Protein AF-S4PKT5-F1 (afdb_monomer_lite)

Sequence (410 aa):
MSTYLRSSMTHIDSRIQEDSLLFLDILLLCAPLRVAQDFHRIIPNFLDMISKLRVDSKPGRTLTINLNNQNTSAKWRVKVFQRLQEFLQKYAAYKNVENLGKIKTSGVTVFDVIKPNYYSLFDPINTSNCTVSCFSGKSSENELQIDEIEKFHEYTHTLVPLLFETWFEACPSSKSDKNFETVISEETGQLLKHIIQTLTLLKNLLKYFNTKCPSSHVEKLLLQKYKSKFSQHFMTSFPYVTNMRSRQVSRMDTTGVDTTDPKLIAVNLELCQLYIAFNPYVNLKNQSNEISLVLGYIEKIFNQSSDSTISAMVINLLNSLFCNEITGWTRTISVLDALFRKIIWIYFNKSMCDTLKQDIFGLLCKITLNENLSHFHSNDAFEMWLKSLPDILLSEKLTVQTVNIIHKFA

Radius of gyration: 24.94 Å; chains: 1; bounding box: 70×48×81 Å

pLDDT: mean 76.54, std 16.92, range [31.19, 94.5]

Organism: NCBI:txid116150

Foldseek 3Di:
DLVVLLCQLQDPDVVSVVVSLVVLVVCCVPPLLVLLVCVLVNLVSLLVNLVVLVVCPPPPPPPDDDPDDPDDSLNVLLSSLVSVLSNLVSNCVSLVLVCPPPPPPPVPQPDDPVDDDDDDPDDPLLDDPPPPCPPDDPPDPDPPPDPPLVSLLVSCVSVLVSLLVVLQVQADPDQPDLPDAREHAPSSLSSLLSSLSSVVSSLSVNVSVCSSPVVVCSNVVSLQVCLVSLCVRPQSRPDHFYPDPPDDDDDDDPDDDPDDDRRSLVSNLSSLLSNCSSCQADDCVVCVSSLCRSLVSLLVCCVPDPDPVSLVSSLVSLCVQQQDDPGNQLVPCVRCVVVLLSLLVVLPDPVDDPVSNVSSVVSLLSLVPDPSNVVSCPDPSNVVVVVCLVVQVVDPDHDPVSVVSVVVVD

Secondary structure (DSSP, 8-state):
-HHHHHHHHT-SSHHHHHHHHHHHHHHHHH-HHHHHHTHHHHHHHHHHHHHHHHHTT-TTS--S--TT----HHHHHHHHHHHHHHHHHHHHHHTTGGGGGS----------SSS-----SS-TTT------GGG--TTS-------HHHHHHHHHHHHHHHHHHHHHHHS------TTSPEEE-HHHHHHHHHHHHHHHHHHHHHHHHHHH-GGG-HHHHHHHHHHHHHIIIIITTPSEEE------------S------TT-HHHHHHHHHHHHHH-SS--HHHHHHHHHHHHHHHHHHHHH---HHHHHHHHHHHHHHHHS---HHHHSHHHHHHHHHHHHHHHT-TTS-HHHHHHHHHHHHHHHT-GGGHHHHT-HHHHHHHHTHHHHHTSSS--HHHHHHHHTT-

InterPro domains:
  IPR024679 Pre-rRNA-processing protein Ipi1, N-terminal [PF12333] (2-88)

Structure (mmCIF, N/CA/C/O backbone):
data_AF-S4PKT5-F1
#
_entry.id   AF-S4PKT5-F1
#
loop_
_atom_site.group_PDB
_atom_site.id
_atom_site.type_symbol
_atom_site.label_atom_id
_atom_site.label_alt_id
_atom_site.label_comp_id
_atom_site.label_asym_id
_atom_site.label_entity_id
_atom_site.label_seq_id
_atom_site.pdbx_PDB_ins_code
_atom_site.Cartn_x
_atom_site.Cartn_y
_atom_site.Cartn_z
_atom_site.occupancy
_atom_site.B_iso_or_equiv
_atom_site.auth_seq_id
_atom_site.auth_comp_id
_atom_site.auth_asym_id
_atom_site.auth_atom_id
_atom_site.pdbx_PDB_model_num
ATOM 1 N N . MET A 1 1 ? -29.995 -8.216 11.129 1.00 67.00 1 MET A N 1
ATOM 2 C CA . MET A 1 1 ? -28.673 -8.739 11.552 1.00 67.00 1 MET A CA 1
ATOM 3 C C . MET A 1 1 ? -27.684 -7.609 11.810 1.00 67.00 1 MET A C 1
ATOM 5 O O . MET A 1 1 ? -27.188 -7.516 12.925 1.00 67.00 1 MET A O 1
ATOM 9 N N . SER A 1 2 ? -27.469 -6.703 10.849 1.00 73.88 2 SER A N 1
ATOM 10 C CA . SER A 1 2 ? -26.612 -5.522 11.028 1.00 73.88 2 SER A CA 1
ATOM 11 C C . SER A 1 2 ? -27.037 -4.622 12.194 1.00 73.88 2 SER A C 1
ATOM 13 O O . SER A 1 2 ? -26.177 -4.160 12.927 1.00 73.88 2 SER A O 1
ATOM 15 N N . THR A 1 3 ? -28.333 -4.439 12.463 1.00 81.44 3 THR A N 1
ATOM 16 C CA . THR A 1 3 ? -28.808 -3.652 13.622 1.00 81.44 3 THR A CA 1
ATOM 17 C C . THR A 1 3 ? -28.331 -4.200 14.972 1.00 81.44 3 THR A C 1
ATOM 19 O O . THR A 1 3 ? -27.847 -3.433 15.800 1.00 81.44 3 THR A O 1
ATOM 22 N N . TYR A 1 4 ? -28.415 -5.519 15.186 1.00 85.00 4 TYR A N 1
ATOM 23 C CA . TYR A 1 4 ? -27.957 -6.149 16.431 1.00 85.00 4 TYR A CA 1
ATOM 24 C C . TYR A 1 4 ? -26.439 -6.073 16.566 1.00 85.00 4 TYR A C 1
ATOM 26 O O . TYR A 1 4 ? -25.948 -5.675 17.616 1.00 85.00 4 TYR A O 1
ATOM 34 N N . LEU A 1 5 ? -25.707 -6.348 15.480 1.00 87.56 5 LEU A N 1
ATOM 35 C CA . LEU A 1 5 ? -24.254 -6.192 15.452 1.00 87.56 5 LEU A CA 1
ATOM 36 C C . LEU A 1 5 ? -23.841 -4.763 15.843 1.00 87.56 5 LEU A C 1
ATOM 38 O O . LEU A 1 5 ? -23.002 -4.582 16.716 1.00 87.56 5 LEU A O 1
ATOM 42 N N . ARG A 1 6 ? -24.468 -3.745 15.244 1.00 87.06 6 ARG A N 1
ATOM 43 C CA . ARG A 1 6 ? -24.196 -2.329 15.541 1.00 87.06 6 ARG A CA 1
ATOM 44 C C . ARG A 1 6 ? -24.459 -1.982 17.004 1.00 87.06 6 ARG A C 1
ATOM 46 O O . ARG A 1 6 ? -23.648 -1.309 17.637 1.00 87.06 6 ARG A O 1
ATOM 53 N N . SER A 1 7 ? -25.582 -2.454 17.545 1.00 85.94 7 SER A N 1
ATOM 54 C CA . SER A 1 7 ? -25.911 -2.260 18.958 1.00 85.94 7 SER A CA 1
ATOM 55 C C . SER A 1 7 ? -24.839 -2.867 19.864 1.00 85.94 7 SER A C 1
ATOM 57 O O . SER A 1 7 ? -24.409 -2.220 20.813 1.00 85.94 7 SER A O 1
ATOM 59 N N . SER A 1 8 ? -24.367 -4.077 19.558 1.00 86.00 8 SER A N 1
ATOM 60 C CA . SER A 1 8 ? -23.323 -4.740 20.344 1.00 86.00 8 SER A CA 1
ATOM 61 C C . SER A 1 8 ? -21.954 -4.059 20.207 1.00 86.00 8 SER A C 1
ATOM 63 O O . SER A 1 8 ? -21.273 -3.872 21.210 1.00 86.00 8 SER A O 1
ATOM 65 N N . MET A 1 9 ? -21.579 -3.591 19.009 1.00 85.25 9 MET A N 1
ATOM 66 C CA . MET A 1 9 ? -20.320 -2.858 18.774 1.00 85.25 9 MET A CA 1
ATOM 67 C C . MET A 1 9 ? -20.256 -1.515 19.515 1.00 85.25 9 MET A C 1
ATOM 69 O O . MET A 1 9 ? -19.180 -1.043 19.874 1.00 85.25 9 MET A O 1
ATOM 73 N N . THR A 1 10 ? -21.407 -0.882 19.746 1.00 85.88 10 THR A N 1
ATOM 74 C CA . THR A 1 10 ? -21.505 0.408 20.450 1.00 85.88 10 THR A CA 1
ATOM 75 C C . THR A 1 10 ? -21.837 0.268 21.936 1.00 85.88 10 THR A C 1
ATOM 77 O O . THR A 1 10 ? -21.922 1.280 22.637 1.00 85.88 10 THR A O 1
ATOM 80 N N . HIS A 1 11 ? -21.986 -0.966 22.427 1.00 85.69 11 HIS A N 1
ATOM 81 C CA . HIS A 1 11 ? -22.399 -1.267 23.793 1.00 85.69 11 HIS A CA 1
ATOM 82 C C . HIS A 1 11 ? -21.414 -0.716 24.838 1.00 85.69 11 HIS A C 1
ATOM 84 O O . HIS A 1 11 ? -20.232 -0.554 24.560 1.00 85.69 11 HIS A O 1
ATOM 90 N N . ILE A 1 12 ? -21.876 -0.418 26.055 1.00 82.25 12 ILE A N 1
ATOM 91 C CA . ILE A 1 12 ? -21.026 0.159 27.114 1.00 82.25 12 ILE A CA 1
ATOM 92 C C . ILE A 1 12 ? -20.024 -0.848 27.712 1.00 82.25 12 ILE A C 1
ATOM 94 O O . ILE A 1 12 ? -18.932 -0.466 28.117 1.00 82.25 12 ILE A O 1
ATOM 98 N N . ASP A 1 13 ? -20.387 -2.132 27.748 1.00 81.50 13 ASP A N 1
ATOM 99 C CA . ASP A 1 13 ? -19.527 -3.232 28.212 1.00 81.50 13 ASP A CA 1
ATOM 100 C C . ASP A 1 13 ? -18.533 -3.656 27.117 1.00 81.50 13 ASP A C 1
ATOM 102 O O . ASP A 1 13 ? -18.945 -4.083 26.034 1.00 81.50 13 ASP A O 1
ATOM 106 N N . SER A 1 14 ? -17.234 -3.581 27.418 1.00 80.25 14 SER A N 1
ATOM 107 C CA . SER A 1 14 ? -16.143 -3.942 26.504 1.00 80.25 14 SER A CA 1
ATOM 108 C C . SER A 1 14 ? -16.134 -5.420 26.113 1.00 80.25 14 SER A C 1
ATOM 110 O O . SER A 1 14 ? -15.709 -5.748 25.008 1.00 80.25 14 SER A O 1
ATOM 112 N N . ARG A 1 15 ? -16.651 -6.315 26.962 1.00 84.50 15 ARG A N 1
ATOM 113 C CA . ARG A 1 15 ? -16.758 -7.750 26.646 1.00 84.50 15 ARG A CA 1
ATOM 114 C C . ARG A 1 15 ? -17.787 -7.994 25.551 1.00 84.50 15 ARG A C 1
ATOM 116 O O . ARG A 1 15 ? -17.536 -8.751 24.626 1.00 84.50 15 ARG A O 1
ATOM 123 N N . ILE A 1 16 ? -18.909 -7.272 25.604 1.00 86.50 16 ILE A N 1
ATOM 124 C CA . ILE A 1 16 ? -19.948 -7.338 24.566 1.00 86.50 16 ILE A CA 1
ATOM 125 C C . ILE A 1 16 ? -19.434 -6.737 23.254 1.00 86.50 16 ILE A C 1
ATOM 127 O O . ILE A 1 16 ? -19.742 -7.256 22.181 1.00 86.50 16 ILE A O 1
ATOM 131 N N . GLN A 1 17 ? -18.611 -5.684 23.322 1.00 85.25 17 GLN A N 1
ATOM 132 C CA . GLN A 1 17 ? -17.925 -5.172 22.135 1.00 85.25 17 GLN A CA 1
ATOM 133 C C . GLN A 1 17 ? -16.962 -6.217 21.544 1.00 85.25 17 GLN A C 1
ATOM 135 O O . GLN A 1 17 ? -16.961 -6.406 20.330 1.00 85.25 17 GLN A O 1
ATOM 140 N N . GLU A 1 18 ? -16.177 -6.923 22.364 1.00 84.50 18 GLU A N 1
ATOM 141 C CA . GLU A 1 18 ? -15.282 -7.998 21.902 1.00 84.50 18 GLU A CA 1
ATOM 142 C C . GLU A 1 18 ? -16.059 -9.160 21.265 1.00 84.50 18 GLU A C 1
ATOM 144 O O . GLU A 1 18 ? -15.747 -9.560 20.143 1.00 84.50 18 GLU A O 1
ATOM 149 N N . ASP A 1 19 ? -17.137 -9.621 21.898 1.00 87.94 19 ASP A N 1
ATOM 150 C CA . ASP A 1 19 ? -17.998 -10.672 21.343 1.00 87.94 19 ASP A CA 1
ATOM 151 C C . ASP A 1 19 ? -18.676 -10.233 20.039 1.00 87.94 19 ASP A C 1
ATOM 153 O O . ASP A 1 19 ? -18.850 -11.031 19.116 1.00 87.94 19 ASP A O 1
ATOM 157 N N . SER A 1 20 ? -19.019 -8.947 19.908 1.00 90.62 20 SER A N 1
ATOM 158 C CA . SER A 1 20 ? -19.590 -8.410 18.668 1.00 90.62 20 SER A CA 1
ATOM 159 C C . SER A 1 20 ? -18.618 -8.488 17.489 1.00 90.62 20 SER A C 1
ATOM 161 O O . SER A 1 20 ? -19.040 -8.722 16.356 1.00 90.62 20 SER A O 1
ATOM 163 N N . LEU A 1 21 ? -17.317 -8.346 17.755 1.00 89.31 21 LEU A N 1
ATOM 164 C CA . LEU A 1 21 ? -16.273 -8.493 16.749 1.00 89.31 21 LEU A CA 1
ATOM 165 C C . LEU A 1 21 ? -16.112 -9.958 16.328 1.00 89.31 21 LEU A C 1
ATOM 167 O O . LEU A 1 21 ? -16.010 -10.227 15.136 1.00 89.31 21 LEU A O 1
ATOM 171 N N . LEU A 1 22 ? -16.176 -10.904 17.269 1.00 90.06 22 LEU A N 1
ATOM 172 C CA . LEU A 1 22 ? -16.194 -12.338 16.946 1.00 90.06 22 LEU A CA 1
ATOM 173 C C . LEU A 1 22 ? -17.436 -12.719 16.135 1.00 90.06 22 LEU A C 1
ATOM 175 O O . LEU A 1 22 ? -17.358 -13.502 15.188 1.00 90.06 22 LEU A O 1
ATOM 179 N N . PHE A 1 23 ? -18.587 -12.136 16.471 1.00 90.62 23 PHE A N 1
ATOM 180 C CA . PHE A 1 23 ? -19.798 -12.329 15.688 1.00 90.62 23 PHE A CA 1
ATOM 181 C C . PHE A 1 23 ? -19.620 -11.799 14.262 1.00 90.62 23 PHE A C 1
ATOM 183 O O . PHE A 1 23 ? -19.962 -12.503 13.315 1.00 90.62 23 PHE A O 1
ATOM 190 N N . LEU A 1 24 ? -19.028 -10.612 14.085 1.00 91.12 24 LEU A N 1
ATOM 191 C CA . LEU A 1 24 ? -18.700 -10.083 12.759 1.00 91.12 24 LEU A CA 1
ATOM 192 C C . LEU A 1 24 ? -17.783 -11.025 11.963 1.00 91.12 24 LEU A C 1
ATOM 194 O O . LEU A 1 24 ? -18.043 -11.216 10.776 1.00 91.12 24 LEU A O 1
ATOM 198 N N . ASP A 1 25 ? -16.783 -11.649 12.589 1.00 90.12 25 ASP A N 1
ATOM 199 C CA . ASP A 1 25 ? -15.888 -12.610 11.921 1.00 90.12 25 ASP A CA 1
ATOM 200 C C . ASP A 1 25 ? -16.691 -13.771 11.297 1.00 90.12 25 ASP A C 1
ATOM 202 O O . ASP A 1 25 ? -16.506 -14.126 10.129 1.00 90.12 25 ASP A O 1
ATOM 206 N N . ILE A 1 26 ? -17.674 -14.303 12.035 1.00 89.88 26 ILE A N 1
ATOM 207 C CA . ILE A 1 26 ? -18.595 -15.339 11.536 1.00 89.88 26 ILE A CA 1
ATOM 208 C C . ILE A 1 26 ? -19.425 -14.804 10.363 1.00 89.88 26 ILE A C 1
ATOM 210 O O . ILE A 1 26 ? -19.618 -15.497 9.363 1.00 89.88 26 ILE A O 1
ATOM 214 N N . LEU A 1 27 ? -19.905 -13.561 10.440 1.00 89.44 27 LEU A N 1
ATOM 215 C CA . LEU A 1 27 ? -20.691 -12.961 9.360 1.00 89.44 27 LEU A CA 1
ATOM 216 C C . LEU A 1 27 ? -19.867 -12.740 8.086 1.00 89.44 27 LEU A C 1
ATOM 218 O O . LEU A 1 27 ? -20.386 -12.937 6.985 1.00 89.44 27 LEU A O 1
ATOM 222 N N . LEU A 1 28 ? -18.594 -12.364 8.220 1.00 89.31 28 LEU A N 1
ATOM 223 C CA . LEU A 1 28 ? -17.662 -12.214 7.099 1.00 89.31 28 LEU A CA 1
ATOM 224 C C . LEU A 1 28 ? -17.348 -13.556 6.423 1.00 89.31 28 LEU A C 1
ATOM 226 O O . LEU A 1 28 ? -17.093 -13.579 5.216 1.00 89.31 28 LEU A O 1
ATOM 230 N N . LEU A 1 29 ? -17.403 -14.661 7.172 1.00 88.94 29 LEU A N 1
ATOM 231 C CA . LEU A 1 29 ? -17.255 -16.022 6.652 1.00 88.94 29 LEU A CA 1
ATOM 232 C C . LEU A 1 29 ? -18.537 -16.533 5.983 1.00 88.94 29 LEU A C 1
ATOM 234 O O . LEU A 1 29 ? -18.497 -16.997 4.846 1.00 88.94 29 LEU A O 1
ATOM 238 N N . CYS A 1 30 ? -19.678 -16.441 6.666 1.00 90.00 30 CYS A N 1
ATOM 239 C CA . CYS A 1 30 ? -20.922 -17.077 6.226 1.00 90.00 30 CYS A CA 1
ATOM 240 C C . CYS A 1 30 ? -21.741 -16.225 5.246 1.00 90.00 30 CYS A C 1
ATOM 242 O O . CYS A 1 30 ? -22.443 -16.770 4.397 1.00 90.00 30 CYS A O 1
ATOM 244 N N . ALA A 1 31 ? -21.692 -14.894 5.361 1.00 89.25 31 ALA A N 1
ATOM 245 C CA . ALA A 1 31 ? -22.528 -13.979 4.581 1.00 89.25 31 ALA A CA 1
ATOM 246 C C . ALA A 1 31 ? -21.775 -12.714 4.105 1.00 89.25 31 ALA A C 1
ATOM 248 O O . ALA A 1 31 ? -22.288 -11.598 4.268 1.00 89.25 31 ALA A O 1
ATOM 249 N N . PRO A 1 32 ? -20.600 -12.847 3.449 1.00 88.25 32 PRO A N 1
ATOM 250 C CA . PRO A 1 32 ? -19.747 -11.712 3.078 1.00 88.25 32 PRO A CA 1
ATOM 251 C C . PRO A 1 32 ? -20.463 -10.677 2.202 1.00 88.25 32 PRO A C 1
ATOM 253 O O . PRO A 1 32 ? -20.281 -9.476 2.388 1.00 88.25 32 PRO A O 1
ATOM 256 N N . LEU A 1 33 ? -21.327 -11.127 1.283 1.00 86.31 33 LEU A N 1
ATOM 257 C CA . LEU A 1 33 ? -22.072 -10.242 0.385 1.00 86.31 33 LEU A CA 1
ATOM 258 C C . LEU A 1 33 ? -23.036 -9.322 1.147 1.00 86.31 33 LEU A C 1
ATOM 260 O O . LEU A 1 33 ? -23.122 -8.133 0.856 1.00 86.31 33 LEU A O 1
ATOM 264 N N . ARG A 1 34 ? -23.754 -9.864 2.137 1.00 84.62 34 ARG A N 1
ATOM 265 C CA . ARG A 1 34 ? -24.718 -9.096 2.939 1.00 84.62 34 ARG A CA 1
ATOM 266 C C . ARG A 1 34 ? -24.011 -8.101 3.851 1.00 84.62 34 ARG A C 1
ATOM 268 O O . ARG A 1 34 ? -24.452 -6.964 3.965 1.00 84.62 34 ARG A O 1
ATOM 275 N N . VAL A 1 35 ? -22.890 -8.509 4.442 1.00 87.19 35 VAL A N 1
ATOM 276 C CA . VAL A 1 35 ? -22.057 -7.625 5.268 1.00 87.19 35 VAL A CA 1
ATOM 277 C C . VAL A 1 35 ? -21.489 -6.471 4.436 1.00 87.19 35 VAL A C 1
ATOM 279 O O . VAL A 1 35 ? -21.532 -5.325 4.877 1.00 87.19 35 VAL A O 1
ATOM 282 N N . ALA A 1 36 ? -21.037 -6.741 3.207 1.00 88.69 36 ALA A N 1
ATOM 283 C CA . ALA A 1 36 ? -20.557 -5.707 2.290 1.00 88.69 36 ALA A CA 1
ATOM 284 C C . ALA A 1 36 ? -21.670 -4.752 1.809 1.00 88.69 36 ALA A C 1
ATOM 286 O O . ALA A 1 36 ? -21.406 -3.569 1.611 1.00 88.69 36 ALA A O 1
ATOM 287 N N . GLN A 1 37 ? -22.911 -5.227 1.649 1.00 87.31 37 GLN A N 1
ATOM 288 C CA . GLN A 1 37 ? -24.065 -4.368 1.329 1.00 87.31 37 GLN A CA 1
ATOM 289 C C . GLN A 1 37 ? -24.378 -3.375 2.455 1.00 87.31 37 GLN A C 1
ATOM 291 O O . GLN A 1 37 ? -24.679 -2.215 2.190 1.00 87.31 37 GLN A O 1
ATOM 296 N N . ASP A 1 38 ? -24.242 -3.804 3.710 1.00 88.25 38 ASP A N 1
ATOM 297 C CA . ASP A 1 38 ? -24.445 -2.957 4.889 1.00 88.25 38 ASP A CA 1
ATOM 298 C C . ASP A 1 38 ? -23.195 -2.114 5.250 1.00 88.25 38 ASP A C 1
ATOM 300 O O . ASP A 1 38 ? -23.101 -1.596 6.368 1.00 88.25 38 ASP A O 1
ATOM 304 N N . PHE A 1 39 ? -22.244 -1.924 4.320 1.00 90.44 39 PHE A N 1
ATOM 305 C CA . PHE A 1 39 ? -20.959 -1.261 4.582 1.00 90.44 39 PHE A CA 1
ATOM 306 C C . PHE A 1 39 ? -21.104 0.088 5.297 1.00 90.44 39 PHE A C 1
ATOM 308 O O . PHE A 1 39 ? -20.584 0.271 6.401 1.00 90.44 39 PHE A O 1
ATOM 315 N N . HIS A 1 40 ? -21.893 0.995 4.714 1.00 89.75 40 HIS A N 1
ATOM 316 C CA . HIS A 1 40 ? -22.135 2.349 5.230 1.00 89.75 40 HIS A CA 1
ATOM 317 C C . HIS A 1 40 ? -22.807 2.377 6.611 1.00 89.75 40 HIS A C 1
ATOM 319 O O . HIS A 1 40 ? -22.735 3.379 7.322 1.00 89.75 40 HIS A O 1
ATOM 325 N N . ARG A 1 41 ? -23.454 1.278 7.019 1.00 88.56 41 ARG A N 1
ATOM 326 C CA . ARG A 1 41 ? -24.104 1.148 8.331 1.00 88.56 41 ARG A CA 1
ATOM 327 C C . ARG A 1 41 ? -23.150 0.617 9.402 1.00 88.56 41 ARG A C 1
ATOM 329 O O . ARG A 1 41 ? -23.336 0.919 10.581 1.00 88.56 41 ARG A O 1
ATOM 336 N N . ILE A 1 42 ? -22.159 -0.185 9.013 1.00 90.12 42 ILE A N 1
ATOM 337 C CA . ILE A 1 42 ? -21.241 -0.867 9.936 1.00 90.12 42 ILE A CA 1
ATOM 338 C C . ILE A 1 42 ? -19.958 -0.055 10.149 1.00 90.12 42 ILE A C 1
ATOM 340 O O . ILE A 1 42 ? -19.503 0.049 11.290 1.00 90.12 42 ILE A O 1
ATOM 344 N N . ILE A 1 43 ? -19.409 0.569 9.098 1.00 91.88 43 ILE A N 1
ATOM 345 C CA . ILE A 1 43 ? -18.136 1.302 9.175 1.00 91.88 43 ILE A CA 1
ATOM 346 C C . ILE A 1 43 ? -18.101 2.412 10.243 1.00 91.88 43 ILE A C 1
ATOM 348 O O . ILE A 1 43 ? -17.071 2.510 10.910 1.00 91.88 43 ILE A O 1
ATOM 352 N N . PRO A 1 44 ? -19.177 3.183 10.529 1.00 90.50 44 PRO A N 1
ATOM 353 C CA . PRO A 1 44 ? -19.112 4.213 11.568 1.00 90.50 44 PRO A CA 1
ATOM 354 C C . PRO A 1 44 ? -18.819 3.638 12.960 1.00 90.50 44 PRO A C 1
ATOM 356 O O . PRO A 1 44 ? -18.083 4.247 13.726 1.00 90.50 44 PRO A O 1
ATOM 359 N N . ASN A 1 45 ? -19.300 2.426 13.265 1.00 90.06 45 ASN A N 1
ATOM 360 C CA . ASN A 1 45 ? -19.066 1.811 14.577 1.00 90.06 45 ASN A CA 1
ATOM 361 C C . ASN A 1 45 ? -17.590 1.424 14.757 1.00 90.06 45 ASN A C 1
ATOM 363 O O . ASN A 1 45 ? -17.065 1.530 15.860 1.00 90.06 45 ASN A O 1
ATOM 367 N N . PHE A 1 46 ? -16.891 1.041 13.680 1.00 88.38 46 PHE A N 1
ATOM 368 C CA . PHE A 1 46 ? -15.436 0.861 13.727 1.00 88.38 46 PHE A CA 1
ATOM 369 C C . PHE A 1 46 ? -14.714 2.178 14.027 1.00 88.38 46 PHE A C 1
ATOM 371 O O . PHE A 1 46 ? -13.797 2.193 14.847 1.00 88.38 46 PHE A O 1
ATOM 378 N N . LEU A 1 47 ? -15.133 3.282 13.398 1.00 87.38 47 LEU A N 1
ATOM 379 C CA . LEU A 1 47 ? -14.553 4.606 13.648 1.00 87.38 47 LEU A CA 1
ATOM 380 C C . LEU A 1 47 ? -14.749 5.029 15.109 1.00 87.38 47 LEU A C 1
ATOM 382 O O . LEU A 1 47 ? -13.803 5.499 15.740 1.00 87.38 47 LEU A O 1
ATOM 386 N N . ASP A 1 48 ? -15.937 4.787 15.663 1.00 83.81 48 ASP A N 1
ATOM 387 C CA . ASP A 1 48 ? -16.247 5.072 17.065 1.00 83.81 48 ASP A CA 1
ATOM 388 C C . ASP A 1 48 ? -15.420 4.216 18.026 1.00 83.81 48 ASP A C 1
ATOM 390 O O . ASP A 1 48 ? -14.875 4.743 18.997 1.00 83.81 48 ASP A O 1
ATOM 394 N N . MET A 1 49 ? -15.280 2.912 17.760 1.00 82.75 49 MET A N 1
ATOM 395 C CA . MET A 1 49 ? -14.446 2.022 18.574 1.00 82.75 49 MET A CA 1
ATOM 396 C C . MET A 1 49 ? -12.985 2.483 18.571 1.00 82.75 49 MET A C 1
ATOM 398 O O . MET A 1 49 ? -12.382 2.607 19.635 1.00 82.75 49 MET A O 1
ATOM 402 N N . ILE A 1 50 ? -12.425 2.811 17.402 1.00 80.31 50 ILE A N 1
ATOM 403 C CA . ILE A 1 50 ? -11.043 3.304 17.288 1.00 80.31 50 ILE A CA 1
ATOM 404 C C . ILE A 1 50 ? -10.881 4.662 17.993 1.00 80.31 50 ILE A C 1
ATOM 406 O O . ILE A 1 50 ? -9.886 4.887 18.681 1.00 80.31 50 ILE A O 1
ATOM 410 N N . SER A 1 51 ? -11.868 5.552 17.878 1.00 77.12 51 SER A N 1
ATOM 411 C CA . SER A 1 51 ? -11.861 6.865 18.535 1.00 77.12 51 SER A CA 1
ATOM 412 C C . SER A 1 51 ? -11.943 6.764 20.066 1.00 77.12 51 SER A C 1
ATOM 414 O O . SER A 1 51 ? -11.162 7.408 20.771 1.00 77.12 51 SER A O 1
ATOM 416 N N . LYS A 1 52 ? -12.824 5.914 20.615 1.00 71.81 52 LYS A N 1
ATOM 417 C CA . LYS A 1 52 ? -12.938 5.678 22.070 1.00 71.81 52 LYS A CA 1
ATOM 418 C C . LYS A 1 52 ? -11.636 5.154 22.669 1.00 71.81 52 LYS A C 1
ATOM 420 O O . LYS A 1 52 ? -11.195 5.658 23.700 1.00 71.81 52 LYS A O 1
ATOM 425 N N . LEU A 1 53 ? -10.951 4.255 21.959 1.00 64.19 53 LEU A N 1
ATOM 426 C CA . LEU A 1 53 ? -9.646 3.738 22.381 1.00 64.19 53 LEU A CA 1
ATOM 427 C C . LEU A 1 53 ? -8.577 4.809 22.579 1.00 64.19 53 LEU A C 1
ATOM 429 O O . LEU A 1 53 ? -7.596 4.552 23.277 1.00 64.19 53 LEU A O 1
ATOM 433 N N . ARG A 1 54 ? -8.748 5.994 21.986 1.00 61.12 54 ARG A N 1
ATOM 434 C CA . ARG A 1 54 ? -7.876 7.155 22.186 1.00 61.12 54 ARG A CA 1
ATOM 435 C C . ARG A 1 54 ? -8.216 7.938 23.455 1.00 61.12 54 ARG A C 1
ATOM 437 O O . ARG A 1 54 ? -7.326 8.455 24.126 1.00 61.12 54 ARG A O 1
ATOM 444 N N . VAL A 1 55 ? -9.501 8.098 23.768 1.00 57.53 55 VAL A N 1
ATOM 445 C CA . VAL A 1 55 ? -9.932 8.895 24.929 1.00 57.53 55 VAL A CA 1
ATOM 446 C C . VAL A 1 55 ? -9.457 8.242 26.226 1.00 57.53 55 VAL A C 1
ATOM 448 O O . VAL A 1 55 ? -8.961 8.942 27.111 1.00 57.53 55 VAL A O 1
ATOM 451 N N . ASP A 1 56 ? -9.500 6.912 26.278 1.00 52.62 56 ASP A N 1
ATOM 452 C CA . ASP A 1 56 ? -9.110 6.122 27.450 1.00 52.62 56 ASP A CA 1
ATOM 453 C C . ASP A 1 56 ? -7.582 5.989 27.630 1.00 52.62 56 ASP A C 1
ATOM 455 O O . ASP A 1 56 ? -7.111 5.574 28.687 1.00 52.62 56 ASP A O 1
ATOM 459 N N . SER A 1 57 ? -6.783 6.380 26.627 1.00 49.75 57 SER A N 1
ATOM 460 C CA . SER A 1 57 ? -5.310 6.284 26.623 1.00 49.75 57 SER A CA 1
ATOM 461 C C . SER A 1 57 ? -4.585 7.614 26.891 1.00 49.75 57 SER A C 1
ATOM 463 O O . SER A 1 57 ? -3.358 7.682 26.819 1.00 49.75 57 SER A O 1
ATOM 465 N N . LYS A 1 58 ? -5.298 8.688 27.268 1.00 45.06 58 LYS A N 1
ATOM 466 C CA . LYS A 1 58 ? -4.658 9.956 27.672 1.00 45.06 58 LYS A CA 1
ATOM 467 C C . LYS A 1 58 ? -3.888 9.810 29.003 1.00 45.06 58 LYS A C 1
ATOM 469 O O . LYS A 1 58 ? -4.476 9.371 29.992 1.00 45.06 58 LYS A O 1
ATOM 474 N N . PRO A 1 59 ? -2.641 10.319 29.102 1.00 42.47 59 PRO A N 1
ATOM 475 C CA . PRO A 1 59 ? -1.717 10.063 30.221 1.00 42.47 59 PRO A CA 1
ATOM 476 C C . PRO A 1 59 ? -2.079 10.729 31.565 1.00 42.47 59 PRO A C 1
ATOM 478 O O . PRO A 1 59 ? -1.301 10.671 32.509 1.00 42.47 59 PRO A O 1
ATOM 481 N N . GLY A 1 60 ? -3.249 11.365 31.684 1.00 41.50 60 GLY A N 1
ATOM 482 C CA . GLY A 1 60 ? -3.706 12.014 32.920 1.00 41.50 60 GLY A CA 1
ATOM 483 C C . GLY A 1 60 ? -4.735 11.215 33.725 1.00 41.50 60 GLY A C 1
ATOM 484 O O . GLY A 1 60 ? -5.142 11.667 34.792 1.00 41.50 60 GLY A O 1
ATOM 485 N N . ARG A 1 61 ? -5.205 10.064 33.220 1.00 36.56 61 ARG A N 1
ATOM 486 C CA . ARG A 1 61 ? -6.314 9.309 33.835 1.00 36.56 61 ARG A CA 1
ATOM 487 C C . ARG A 1 61 ? -6.098 7.794 33.838 1.00 36.56 61 ARG A C 1
ATOM 489 O O . ARG A 1 61 ? -7.054 7.033 33.893 1.00 36.56 61 ARG A O 1
ATOM 496 N N . THR A 1 62 ? -4.842 7.355 33.803 1.00 39.41 62 THR A N 1
ATOM 497 C CA . THR A 1 62 ? -4.458 5.934 33.736 1.00 39.41 62 THR A CA 1
ATOM 498 C C . THR A 1 62 ? -3.844 5.463 35.056 1.00 39.41 62 THR A C 1
ATOM 500 O O . THR A 1 62 ? -2.772 4.875 35.098 1.00 39.41 62 THR A O 1
ATOM 503 N N . LEU A 1 63 ? -4.524 5.750 36.165 1.00 31.78 63 LEU A N 1
ATOM 504 C CA . LEU A 1 63 ? -4.213 5.186 37.480 1.00 31.78 63 LEU A CA 1
ATOM 505 C C . LEU A 1 63 ? -5.508 4.737 38.149 1.00 31.78 63 LEU A C 1
ATOM 507 O O . LEU A 1 63 ? -5.875 5.202 39.222 1.00 31.78 63 LEU A O 1
ATOM 511 N N . THR A 1 64 ? -6.256 3.853 37.491 1.00 31.19 64 THR A N 1
ATOM 512 C CA . THR A 1 64 ? -7.230 3.017 38.199 1.00 31.19 64 THR A CA 1
ATOM 513 C C . THR A 1 64 ? -7.556 1.761 37.389 1.00 31.19 64 THR A C 1
ATOM 515 O O . THR A 1 64 ? -8.433 1.745 36.540 1.00 31.19 64 THR A O 1
ATOM 518 N N . ILE A 1 65 ? -6.794 0.707 37.697 1.00 40.44 65 ILE A N 1
ATOM 519 C CA . ILE A 1 65 ? -7.252 -0.683 37.797 1.00 40.44 65 ILE A CA 1
ATOM 520 C C . ILE A 1 65 ? -7.796 -1.317 36.502 1.00 40.44 65 ILE A C 1
ATOM 522 O O . ILE A 1 65 ? -8.989 -1.318 36.232 1.00 40.44 65 ILE A O 1
ATOM 526 N N . ASN A 1 66 ? -6.915 -2.023 35.793 1.00 32.84 66 ASN A N 1
ATOM 527 C CA . ASN A 1 66 ? -7.251 -3.337 35.239 1.00 32.84 66 ASN A CA 1
ATOM 528 C C . ASN A 1 66 ? -6.015 -4.240 35.337 1.00 32.84 66 ASN A C 1
ATOM 530 O O . ASN A 1 66 ? -5.308 -4.494 34.370 1.00 32.84 66 ASN A O 1
ATOM 534 N N . LEU A 1 67 ? -5.755 -4.704 36.561 1.00 37.25 67 LEU A N 1
ATOM 535 C CA . LEU A 1 67 ? -4.678 -5.635 36.923 1.00 37.25 67 LEU A CA 1
ATOM 536 C C . LEU A 1 67 ? -4.976 -7.099 36.529 1.00 37.25 67 LEU A C 1
ATOM 538 O O . LEU A 1 67 ? -4.282 -7.988 37.002 1.00 37.25 67 LEU A O 1
ATOM 542 N N . ASN A 1 68 ? -5.972 -7.367 35.667 1.00 36.09 68 ASN A N 1
ATOM 543 C CA . ASN A 1 68 ? -6.406 -8.739 35.363 1.00 36.09 68 ASN A CA 1
ATOM 544 C C . ASN A 1 68 ? -6.660 -9.104 33.886 1.00 36.09 68 ASN A C 1
ATOM 546 O O . ASN A 1 68 ? -7.054 -10.237 33.639 1.00 36.09 68 ASN A O 1
ATOM 550 N N . ASN A 1 69 ? -6.393 -8.242 32.896 1.00 41.28 69 ASN A N 1
ATOM 551 C CA . ASN A 1 69 ? -6.530 -8.633 31.482 1.00 41.28 69 ASN A CA 1
ATOM 552 C C . ASN A 1 69 ? -5.200 -8.499 30.728 1.00 41.28 69 ASN A C 1
ATOM 554 O O . ASN A 1 69 ? -4.686 -7.404 30.531 1.00 41.28 69 ASN A O 1
ATOM 558 N N . GLN A 1 70 ? -4.674 -9.628 30.249 1.00 39.88 70 GLN A N 1
ATOM 559 C CA . GLN A 1 70 ? -3.427 -9.791 29.479 1.00 39.88 70 GLN A CA 1
ATOM 560 C C . GLN A 1 70 ? -3.410 -9.114 28.082 1.00 39.88 70 GLN A C 1
ATOM 562 O O . GLN A 1 70 ? -2.521 -9.386 27.267 1.00 39.88 70 GLN A O 1
ATOM 567 N N . ASN A 1 71 ? -4.365 -8.227 27.783 1.00 45.31 71 ASN A N 1
ATOM 568 C CA . ASN A 1 71 ? -4.424 -7.474 26.532 1.00 45.31 71 ASN A CA 1
ATOM 569 C C . ASN A 1 71 ? -3.980 -6.030 26.775 1.00 45.31 71 ASN A C 1
ATOM 571 O O . ASN A 1 71 ? -4.726 -5.219 27.316 1.00 45.31 71 ASN A O 1
ATOM 575 N N . THR A 1 72 ? -2.764 -5.696 26.344 1.00 57.88 72 THR A N 1
ATOM 576 C CA . THR A 1 72 ? -2.319 -4.303 26.234 1.00 57.88 72 THR A CA 1
ATOM 577 C C . THR A 1 72 ? -3.266 -3.533 25.299 1.00 57.88 72 THR A C 1
ATOM 579 O O . THR A 1 72 ? -3.837 -4.114 24.371 1.00 57.88 72 THR A O 1
ATOM 582 N N . SER A 1 73 ? -3.419 -2.215 25.499 1.00 65.06 73 SER A N 1
ATOM 583 C CA . SER A 1 73 ? -4.155 -1.325 24.572 1.00 65.06 73 SER A CA 1
ATOM 584 C C . SER A 1 73 ? -3.750 -1.566 23.102 1.00 65.06 73 SER A C 1
ATOM 586 O O . SER A 1 73 ? -4.589 -1.572 22.202 1.00 65.06 73 SER A O 1
ATOM 588 N N . ALA A 1 74 ? -2.472 -1.892 22.866 1.00 65.50 74 ALA A N 1
ATOM 589 C CA . ALA A 1 74 ? -1.929 -2.260 21.562 1.00 65.50 74 ALA A CA 1
ATOM 590 C C . ALA A 1 74 ? -2.524 -3.557 20.975 1.00 65.50 74 ALA A C 1
ATOM 592 O O . ALA A 1 74 ? -2.949 -3.549 19.820 1.00 65.50 74 ALA A O 1
ATOM 593 N N . LYS A 1 75 ? -2.623 -4.653 21.745 1.00 72.69 75 LYS A N 1
ATOM 594 C CA . LYS A 1 75 ? -3.204 -5.926 21.266 1.00 72.69 75 LYS A CA 1
ATOM 595 C C . LYS A 1 75 ? -4.664 -5.780 20.857 1.00 72.69 75 LYS A C 1
ATOM 597 O O . LYS A 1 75 ? -5.081 -6.322 19.835 1.00 72.69 75 LYS A O 1
ATOM 602 N N . TRP A 1 76 ? -5.442 -5.026 21.629 1.00 74.88 76 TRP A N 1
ATOM 603 C CA . TRP A 1 76 ? -6.828 -4.744 21.266 1.00 74.88 76 TRP A CA 1
ATOM 604 C C . TRP A 1 76 ? -6.925 -3.903 19.984 1.00 74.88 76 TRP A C 1
ATOM 606 O O . TRP A 1 76 ? -7.681 -4.255 19.081 1.00 74.88 76 TRP A O 1
ATOM 616 N N . ARG A 1 77 ? -6.105 -2.851 19.842 1.00 77.50 77 ARG A N 1
ATOM 617 C CA . ARG A 1 77 ? -6.031 -2.059 18.598 1.00 77.50 77 ARG A CA 1
ATOM 618 C C . ARG A 1 77 ? -5.697 -2.932 17.389 1.00 77.50 77 ARG A C 1
ATOM 620 O O . ARG A 1 77 ? -6.364 -2.820 16.365 1.00 77.50 77 ARG A O 1
ATOM 627 N N . VAL A 1 78 ? -4.732 -3.843 17.525 1.00 81.25 78 VAL A N 1
ATOM 628 C CA . VAL A 1 78 ? -4.388 -4.832 16.489 1.00 81.25 78 VAL A CA 1
ATOM 629 C C . VAL A 1 78 ? -5.605 -5.683 16.110 1.00 81.25 78 VAL A C 1
ATOM 631 O O . VAL A 1 78 ? -5.940 -5.753 14.929 1.00 81.25 78 VAL A O 1
ATOM 634 N N . LYS A 1 79 ? -6.328 -6.249 17.090 1.00 83.75 79 LYS A N 1
ATOM 635 C CA . LYS A 1 79 ? -7.546 -7.046 16.842 1.00 83.75 79 LYS A CA 1
ATOM 636 C C . LYS A 1 79 ? -8.628 -6.266 16.088 1.00 83.75 79 LYS A C 1
ATOM 638 O O . LYS A 1 79 ? -9.284 -6.837 15.215 1.00 83.75 79 LYS A O 1
ATOM 643 N N . VAL A 1 80 ? -8.834 -4.994 16.437 1.00 85.75 80 VAL A N 1
ATOM 644 C CA . VAL A 1 80 ? -9.821 -4.120 15.780 1.00 85.75 80 VAL A CA 1
ATOM 645 C C . VAL A 1 80 ? -9.394 -3.811 14.344 1.00 85.75 80 VAL A C 1
ATOM 647 O O . VAL A 1 80 ? -10.206 -3.951 13.429 1.00 85.75 80 VAL A O 1
ATOM 650 N N . PHE A 1 81 ? -8.128 -3.443 14.116 1.00 87.50 81 PHE A N 1
ATOM 651 C CA . PHE A 1 81 ? -7.631 -3.139 12.770 1.00 87.50 81 PHE A CA 1
ATOM 652 C C . PHE A 1 81 ? -7.620 -4.353 11.848 1.00 87.50 81 PHE A C 1
ATOM 654 O O . PHE A 1 81 ? -7.964 -4.209 10.678 1.00 87.50 81 PHE A O 1
ATOM 661 N N . GLN A 1 82 ? -7.278 -5.535 12.362 1.00 89.19 82 GLN A N 1
ATOM 662 C CA . GLN A 1 82 ? -7.343 -6.775 11.593 1.00 89.19 82 GLN A CA 1
ATOM 663 C C . GLN A 1 82 ? -8.758 -7.009 11.040 1.00 89.19 82 GLN A C 1
ATOM 665 O O . GLN A 1 82 ? -8.937 -7.221 9.845 1.00 89.19 82 GLN A O 1
ATOM 670 N N . ARG A 1 83 ? -9.784 -6.870 11.883 1.00 89.75 83 ARG A N 1
ATOM 671 C CA . ARG A 1 83 ? -11.186 -7.061 11.472 1.00 89.75 83 ARG A CA 1
ATOM 672 C C . ARG A 1 83 ? -11.683 -5.967 10.543 1.00 89.75 83 ARG A C 1
ATOM 674 O O . ARG A 1 83 ? -12.426 -6.239 9.603 1.00 89.75 83 ARG A O 1
ATOM 681 N N . LEU A 1 84 ? -11.235 -4.732 10.764 1.00 92.06 84 LEU A N 1
ATOM 682 C CA . LEU A 1 84 ? -11.494 -3.635 9.839 1.00 92.06 84 LEU A CA 1
ATOM 683 C C . LEU A 1 84 ? -10.894 -3.923 8.453 1.00 92.06 84 LEU A C 1
ATOM 685 O O . LEU A 1 84 ? -11.548 -3.656 7.448 1.00 92.06 84 LEU A O 1
ATOM 689 N N . GLN A 1 85 ? -9.683 -4.484 8.379 1.00 92.38 85 GLN A N 1
ATOM 690 C CA . GLN A 1 85 ? -9.065 -4.875 7.107 1.00 92.38 85 GLN A CA 1
ATOM 691 C C . GLN A 1 85 ? -9.862 -5.965 6.410 1.00 92.38 85 GLN A C 1
ATOM 693 O O . GLN A 1 85 ? -10.178 -5.803 5.235 1.00 92.38 85 GLN A O 1
ATOM 698 N N . GLU A 1 86 ? -10.223 -7.035 7.117 1.00 91.12 86 GLU A N 1
ATOM 699 C CA . GLU A 1 86 ? -11.035 -8.117 6.551 1.00 91.12 86 GLU A CA 1
ATOM 700 C C . GLU A 1 86 ? -12.368 -7.578 6.019 1.00 91.12 86 GLU A C 1
ATOM 702 O O . GLU A 1 86 ? -12.775 -7.885 4.896 1.00 91.12 86 GLU A O 1
ATOM 707 N N . PHE A 1 87 ? -13.011 -6.684 6.771 1.00 93.12 87 PHE A N 1
ATOM 708 C CA . PHE A 1 87 ? -14.240 -6.024 6.347 1.00 93.12 87 PHE A CA 1
ATOM 709 C C . PHE A 1 87 ? -14.049 -5.149 5.095 1.00 93.12 87 PHE A C 1
ATOM 711 O O . PHE A 1 87 ? -14.816 -5.273 4.135 1.00 93.12 87 PHE A O 1
ATOM 718 N N . LEU A 1 88 ? -13.005 -4.312 5.055 1.00 93.12 88 LEU A N 1
ATOM 719 C CA . LEU A 1 88 ? -12.663 -3.488 3.888 1.00 93.12 88 LEU A CA 1
ATOM 720 C C . LEU A 1 88 ? -12.309 -4.341 2.662 1.00 93.12 88 LEU A C 1
ATOM 722 O O . LEU A 1 88 ? -12.696 -3.989 1.549 1.00 93.12 88 LEU A O 1
ATOM 726 N N . GLN A 1 89 ? -11.624 -5.471 2.846 1.00 92.25 89 GLN A N 1
ATOM 727 C CA . GLN A 1 89 ? -11.311 -6.424 1.778 1.00 92.25 89 GLN A CA 1
ATOM 728 C C . GLN A 1 89 ? -12.579 -7.056 1.203 1.00 92.25 89 GLN A C 1
ATOM 730 O O . GLN A 1 89 ? -12.744 -7.078 -0.016 1.00 92.25 89 GLN A O 1
ATOM 735 N N . LYS A 1 90 ? -13.516 -7.518 2.047 1.00 91.69 90 LYS A N 1
ATOM 736 C CA . LYS A 1 90 ? -14.806 -8.046 1.563 1.00 91.69 90 LYS A CA 1
ATOM 737 C C . LYS A 1 90 ? -15.603 -6.983 0.810 1.00 91.69 90 LYS A C 1
ATOM 739 O O . LYS A 1 90 ? -16.208 -7.293 -0.215 1.00 91.69 90 LYS A O 1
ATOM 744 N N . TYR A 1 91 ? -15.565 -5.734 1.271 1.00 91.62 91 TYR A N 1
ATOM 745 C CA . TYR A 1 91 ? -16.191 -4.619 0.565 1.00 91.62 91 TYR A CA 1
ATOM 746 C C . TYR A 1 91 ? -15.521 -4.324 -0.790 1.00 91.62 91 TYR A C 1
ATOM 748 O O . TYR A 1 91 ? -16.209 -4.177 -1.801 1.00 91.62 91 TYR A O 1
ATOM 756 N N . ALA A 1 92 ? -14.187 -4.312 -0.849 1.00 90.44 92 ALA A N 1
ATOM 757 C CA . ALA A 1 92 ? -13.436 -4.139 -2.093 1.00 90.44 92 ALA A CA 1
ATOM 758 C C . ALA A 1 92 ? -13.708 -5.272 -3.100 1.00 90.44 92 ALA A C 1
ATOM 760 O O . ALA A 1 92 ? -13.910 -5.005 -4.289 1.00 90.44 92 ALA A O 1
ATOM 761 N N . ALA A 1 93 ? -13.787 -6.518 -2.627 1.00 89.38 93 ALA A N 1
ATOM 762 C CA . ALA A 1 93 ? -14.158 -7.675 -3.437 1.00 89.38 93 ALA A CA 1
ATOM 763 C C . ALA A 1 93 ? -15.594 -7.551 -3.970 1.00 89.38 93 ALA A C 1
ATOM 765 O O . ALA A 1 93 ? -15.822 -7.716 -5.166 1.00 89.38 93 ALA A O 1
ATOM 766 N N . TYR A 1 94 ? -16.553 -7.162 -3.121 1.00 88.25 94 TYR A N 1
ATOM 767 C CA . TYR A 1 94 ? -17.935 -6.892 -3.534 1.00 88.25 94 TYR A CA 1
ATOM 768 C C . TYR A 1 94 ? -18.024 -5.823 -4.633 1.00 88.25 94 TYR A C 1
ATOM 770 O O . TYR A 1 94 ? -18.797 -5.953 -5.583 1.00 88.25 94 TYR A O 1
ATOM 778 N N . LYS A 1 95 ? -17.200 -4.777 -4.537 1.00 85.19 95 LYS A N 1
ATOM 779 C CA . LYS A 1 95 ? -17.118 -3.701 -5.533 1.00 85.19 95 LYS A CA 1
ATOM 780 C C . LYS A 1 95 ? -16.287 -4.059 -6.771 1.00 85.19 95 LYS A C 1
ATOM 782 O O . LYS A 1 95 ? -16.248 -3.251 -7.701 1.00 85.19 95 LYS A O 1
ATOM 787 N N . ASN A 1 96 ? -15.694 -5.256 -6.823 1.00 83.31 96 ASN A N 1
ATOM 788 C CA . ASN A 1 96 ? -14.810 -5.745 -7.888 1.00 83.31 96 ASN A CA 1
ATOM 789 C C . ASN A 1 96 ? -13.566 -4.867 -8.121 1.00 83.31 96 ASN A C 1
ATOM 791 O O . ASN A 1 96 ? -13.106 -4.721 -9.255 1.00 83.31 96 ASN A O 1
ATOM 795 N N . VAL A 1 97 ? -13.003 -4.290 -7.054 1.00 79.25 97 VAL A N 1
ATOM 796 C CA . VAL A 1 97 ? -11.832 -3.392 -7.131 1.00 79.25 97 VAL A CA 1
ATOM 797 C C . VAL A 1 97 ? -10.606 -4.095 -7.726 1.00 79.25 97 VAL A C 1
ATOM 799 O O . VAL A 1 97 ? -9.840 -3.483 -8.465 1.00 79.25 97 VAL A O 1
ATOM 802 N N . GLU A 1 98 ? -10.440 -5.395 -7.479 1.00 66.12 98 GLU A N 1
ATOM 803 C CA . GLU A 1 98 ? -9.302 -6.192 -7.966 1.00 66.12 98 GLU A CA 1
ATOM 804 C C . GLU A 1 98 ? -9.236 -6.305 -9.502 1.00 66.12 98 GLU A C 1
ATOM 806 O O . GLU A 1 98 ? -8.177 -6.584 -10.065 1.00 66.12 98 GLU A O 1
ATOM 811 N N . ASN A 1 99 ? -10.341 -6.034 -10.204 1.00 59.09 99 ASN A N 1
ATOM 812 C CA . ASN A 1 99 ? -10.400 -6.092 -11.665 1.00 59.09 99 ASN A CA 1
ATOM 813 C C . ASN A 1 99 ? -9.977 -4.785 -12.361 1.00 59.09 99 ASN A C 1
ATOM 815 O O . ASN A 1 99 ? -9.871 -4.783 -13.583 1.00 59.09 99 ASN A O 1
ATOM 819 N N . LEU A 1 100 ? -9.681 -3.698 -11.629 1.00 54.12 100 LEU A N 1
ATOM 820 C CA . LEU A 1 100 ? -9.257 -2.415 -12.225 1.00 54.12 100 LEU A CA 1
ATOM 821 C C . LEU A 1 100 ? -7.921 -2.495 -12.988 1.00 54.12 100 LEU A C 1
ATOM 823 O O . LEU A 1 100 ? -7.664 -1.670 -13.859 1.00 54.12 100 LEU A O 1
ATOM 827 N N . GLY A 1 101 ? -7.042 -3.435 -12.618 1.00 43.78 101 GLY A N 1
ATOM 828 C CA . GLY A 1 101 ? -5.692 -3.575 -13.185 1.00 43.78 101 GLY A CA 1
ATOM 829 C C . GLY A 1 101 ? -5.574 -4.609 -14.304 1.00 43.78 101 GLY A C 1
ATOM 830 O O . GLY A 1 101 ? -4.563 -4.647 -15.005 1.00 43.78 101 GLY A O 1
ATOM 831 N N . LYS A 1 102 ? -6.599 -5.444 -14.501 1.00 39.47 102 LYS A N 1
ATOM 832 C CA . LYS A 1 102 ? -6.681 -6.286 -15.689 1.00 39.47 102 LYS A CA 1
ATOM 833 C C . LYS A 1 102 ? -7.247 -5.393 -16.774 1.00 39.47 102 LYS A C 1
ATOM 835 O O . LYS A 1 102 ? -8.448 -5.142 -16.796 1.00 39.47 102 LYS A O 1
ATOM 840 N N . ILE A 1 103 ? -6.384 -4.925 -17.677 1.00 38.03 103 ILE A N 1
ATOM 841 C CA . ILE A 1 103 ? -6.828 -4.572 -19.024 1.00 38.03 103 ILE A CA 1
ATOM 842 C C . ILE A 1 103 ? -7.669 -5.776 -19.441 1.00 38.03 103 ILE A C 1
ATOM 844 O O . ILE A 1 103 ? -7.122 -6.858 -19.663 1.00 38.03 103 ILE A O 1
ATOM 848 N N . LYS A 1 104 ? -9.004 -5.639 -19.466 1.00 38.59 104 LYS A N 1
ATOM 849 C CA . LYS A 1 104 ? -9.791 -6.486 -20.347 1.00 38.59 104 LYS A CA 1
ATOM 850 C C . LYS A 1 104 ? -9.113 -6.210 -21.668 1.00 38.59 104 LYS A C 1
ATOM 852 O O . LYS A 1 104 ? -9.203 -5.093 -22.169 1.00 38.59 104 LYS A O 1
ATOM 857 N N . THR A 1 105 ? -8.326 -7.161 -22.163 1.00 34.00 105 THR A N 1
ATOM 858 C CA . THR A 1 105 ? -8.071 -7.235 -23.585 1.00 34.00 105 THR A CA 1
ATOM 859 C C . THR A 1 105 ? -9.473 -7.184 -24.145 1.00 34.00 105 THR A C 1
ATOM 861 O O . THR A 1 105 ? -10.210 -8.163 -24.020 1.00 34.00 105 THR A O 1
ATOM 864 N N . SER A 1 106 ? -9.904 -6.000 -24.587 1.00 42.22 106 SER A N 1
ATOM 865 C CA . SER A 1 106 ? -10.999 -5.873 -25.518 1.00 42.22 106 SER A CA 1
ATOM 866 C C . SER A 1 106 ? -10.570 -6.839 -26.592 1.00 42.22 106 SER A C 1
ATOM 868 O O . SER A 1 106 ? -9.605 -6.566 -27.305 1.00 42.22 106 SER A O 1
ATOM 870 N N . GLY A 1 107 ? -11.121 -8.056 -26.548 1.00 42.19 107 GLY A N 1
ATOM 871 C CA . GLY A 1 107 ? -10.877 -9.031 -27.584 1.00 42.19 107 GLY A CA 1
ATOM 872 C C . GLY A 1 107 ? -11.222 -8.254 -28.827 1.00 42.19 107 GLY A C 1
ATOM 873 O O . GLY A 1 107 ? -12.335 -7.735 -28.907 1.00 42.19 107 GLY A O 1
ATOM 874 N N . VAL A 1 108 ? -10.229 -8.018 -29.681 1.00 46.94 108 VAL A N 1
ATOM 875 C CA . VAL A 1 108 ? -10.460 -7.372 -30.962 1.00 46.94 108 VAL A CA 1
ATOM 876 C C . VAL A 1 108 ? -11.571 -8.201 -31.577 1.00 46.94 108 VAL A C 1
ATOM 878 O O . VAL A 1 108 ? -11.372 -9.379 -31.872 1.00 46.94 108 VAL A O 1
ATOM 881 N N . THR A 1 109 ? -12.782 -7.653 -31.613 1.00 55.28 109 THR A N 1
ATOM 882 C CA . THR A 1 109 ? -13.929 -8.344 -32.174 1.00 55.28 109 THR A CA 1
ATOM 883 C C . THR A 1 109 ? -13.707 -8.279 -33.668 1.00 55.28 109 THR A C 1
ATOM 885 O O . THR A 1 109 ? -14.033 -7.293 -34.325 1.00 55.28 109 THR A O 1
ATOM 888 N N . VAL A 1 110 ? -13.020 -9.300 -34.180 1.00 60.91 110 VAL A N 1
ATOM 889 C CA . VAL A 1 110 ? -12.745 -9.445 -35.604 1.00 60.91 110 VAL A CA 1
ATOM 890 C C . VAL A 1 110 ? -14.094 -9.475 -36.302 1.00 60.91 110 VAL A C 1
ATOM 892 O O . VAL A 1 110 ? -14.938 -10.316 -36.002 1.00 60.91 110 VAL A O 1
ATOM 895 N N . PHE A 1 111 ? -14.307 -8.496 -37.173 1.00 70.69 111 PHE A N 1
ATOM 896 C CA . PHE A 1 111 ? -15.514 -8.376 -37.970 1.00 70.69 111 PHE A CA 1
ATOM 897 C C . PHE A 1 111 ? -15.657 -9.624 -38.848 1.00 70.69 111 PHE A C 1
ATOM 899 O O . PHE A 1 111 ? -14.826 -9.862 -39.726 1.00 70.69 111 PHE A O 1
ATOM 906 N N . ASP A 1 112 ? -16.687 -10.431 -38.595 1.00 73.81 112 ASP A N 1
ATOM 907 C CA . ASP A 1 112 ? -17.021 -11.587 -39.426 1.00 73.81 112 ASP A CA 1
ATOM 908 C C . ASP A 1 112 ? -17.991 -11.136 -40.527 1.00 73.81 112 ASP A C 1
ATOM 910 O O . ASP A 1 112 ? -19.075 -10.634 -40.242 1.00 73.81 112 ASP A O 1
ATOM 914 N N . VAL A 1 113 ? -17.596 -11.282 -41.793 1.00 77.88 113 VAL A N 1
ATOM 915 C CA . VAL A 1 113 ? -18.399 -10.863 -42.959 1.00 77.88 113 VAL A CA 1
ATOM 916 C C . VAL A 1 113 ? -19.626 -11.768 -43.152 1.00 77.88 113 VAL A C 1
ATOM 918 O O . VAL A 1 113 ? -20.603 -11.367 -43.780 1.00 77.88 113 VAL A O 1
ATOM 921 N N . ILE A 1 114 ? -19.590 -12.994 -42.622 1.00 79.69 114 ILE A N 1
ATOM 922 C CA . ILE A 1 114 ? -20.585 -14.040 -42.898 1.00 79.69 114 ILE A CA 1
ATOM 923 C C . ILE A 1 114 ? -21.675 -14.069 -41.816 1.00 79.69 114 ILE A C 1
ATOM 925 O O . ILE A 1 114 ? -22.777 -14.566 -42.053 1.00 79.69 114 ILE A O 1
ATOM 929 N N . LYS A 1 115 ? -21.398 -13.522 -40.627 1.00 77.38 115 LYS A N 1
ATOM 930 C CA . LYS A 1 115 ? -22.317 -13.540 -39.483 1.00 77.38 115 LYS A CA 1
ATOM 931 C C . LYS A 1 115 ? -22.724 -12.129 -39.059 1.00 77.38 115 LYS A C 1
ATOM 933 O O . LYS A 1 115 ? -21.923 -11.203 -39.143 1.00 77.38 115 LYS A O 1
ATOM 938 N N . PRO A 1 116 ? -23.954 -11.948 -38.547 1.00 66.81 116 PRO A N 1
ATOM 939 C CA . PRO A 1 116 ? -24.329 -10.694 -37.914 1.00 66.81 116 PRO A CA 1
ATOM 940 C C . PRO A 1 116 ? -23.457 -10.471 -36.673 1.00 66.81 116 PRO A C 1
ATOM 942 O O . PRO A 1 116 ? -23.490 -11.252 -35.720 1.00 66.81 116 PRO A O 1
ATOM 945 N N . ASN A 1 117 ? -22.664 -9.401 -36.700 1.00 75.94 117 ASN A N 1
ATOM 946 C CA . ASN A 1 117 ? -21.831 -8.992 -35.578 1.00 75.94 117 ASN A CA 1
ATOM 947 C C . ASN A 1 117 ? -22.658 -8.138 -34.608 1.00 75.94 117 ASN A C 1
ATOM 949 O O . ASN A 1 117 ? -23.248 -7.132 -35.003 1.00 75.94 117 ASN A O 1
ATOM 953 N N . TYR A 1 118 ? -22.681 -8.522 -33.332 1.00 69.12 118 TYR A N 1
ATOM 954 C CA . TYR A 1 118 ? -23.346 -7.761 -32.276 1.00 69.12 118 TYR A CA 1
ATOM 955 C C . TYR A 1 118 ? -22.302 -7.001 -31.464 1.00 69.12 118 TYR A C 1
ATOM 957 O O . TYR A 1 118 ? -21.479 -7.599 -30.771 1.00 69.12 118 TYR A O 1
ATOM 965 N N . TYR A 1 119 ? -22.350 -5.674 -31.541 1.00 67.94 119 TYR A N 1
ATOM 966 C CA . TYR A 1 119 ? -21.485 -4.785 -30.775 1.00 67.94 119 TYR A CA 1
ATOM 967 C C . TYR A 1 119 ? -22.299 -4.121 -29.668 1.00 67.94 119 TYR A C 1
ATOM 969 O O . TYR A 1 119 ? -23.389 -3.605 -29.917 1.00 67.94 119 TYR A O 1
ATOM 977 N N . SER A 1 120 ? -21.778 -4.125 -28.440 1.00 58.22 120 SER A N 1
ATOM 978 C CA . SER A 1 120 ? -22.406 -3.371 -27.355 1.00 58.22 120 SER A CA 1
ATOM 979 C C . SER A 1 120 ? -22.233 -1.880 -27.632 1.00 58.22 120 SER A C 1
ATOM 981 O O . SER A 1 120 ? -21.112 -1.380 -27.614 1.00 58.22 120 SER A O 1
ATOM 983 N N . LEU A 1 121 ? -23.334 -1.173 -27.893 1.00 57.12 121 LEU A N 1
ATOM 984 C CA . LEU A 1 121 ? -23.339 0.287 -28.074 1.00 57.12 121 LEU A CA 1
ATOM 985 C C . LEU A 1 121 ? -22.948 1.037 -26.794 1.00 57.12 121 LEU A C 1
ATOM 987 O O . LEU A 1 121 ? -22.508 2.181 -26.857 1.00 57.12 121 LEU A O 1
ATOM 991 N N . PHE A 1 122 ? -23.106 0.391 -25.638 1.00 53.66 122 PHE A N 1
ATOM 992 C CA . PHE A 1 122 ? -22.798 0.966 -24.340 1.00 53.66 122 PHE A CA 1
ATOM 993 C C . PHE A 1 122 ? -21.667 0.189 -23.676 1.00 53.66 122 PHE A C 1
ATOM 995 O O . PHE A 1 122 ? -21.688 -1.045 -23.635 1.00 53.66 122 PHE A O 1
ATOM 1002 N N . ASP A 1 123 ? -20.690 0.917 -23.142 1.00 53.78 123 ASP A N 1
ATOM 1003 C CA . ASP A 1 123 ? -19.694 0.343 -22.247 1.00 53.78 123 ASP A CA 1
ATOM 1004 C C . ASP A 1 123 ? -20.392 -0.019 -20.923 1.00 53.78 123 ASP A C 1
ATOM 1006 O O . ASP A 1 123 ? -20.916 0.887 -20.265 1.00 53.78 123 ASP A O 1
ATOM 1010 N N . PRO A 1 124 ? -20.403 -1.298 -20.497 1.00 56.81 124 PRO A N 1
ATOM 1011 C CA . PRO A 1 124 ? -20.992 -1.708 -19.222 1.00 56.81 124 PRO A CA 1
ATOM 1012 C C . PRO A 1 124 ? -20.420 -0.952 -18.013 1.00 56.81 124 PRO A C 1
ATOM 1014 O O . PRO A 1 124 ? -21.047 -0.908 -16.957 1.00 56.81 124 PRO A O 1
ATOM 1017 N N . ILE A 1 125 ? -19.218 -0.381 -18.152 1.00 52.31 125 ILE A N 1
ATOM 1018 C CA . ILE A 1 125 ? -18.560 0.435 -17.126 1.00 52.31 125 ILE A CA 1
ATOM 1019 C C . ILE A 1 125 ? -19.253 1.800 -16.978 1.00 52.31 125 ILE A C 1
ATOM 1021 O O . ILE A 1 125 ? -19.338 2.322 -15.868 1.00 52.31 125 ILE A O 1
ATOM 1025 N N . ASN A 1 126 ? -19.797 2.342 -18.072 1.00 51.78 126 ASN A N 1
ATOM 1026 C CA . ASN A 1 126 ? -20.449 3.654 -18.125 1.00 51.78 126 ASN A CA 1
ATOM 1027 C C . ASN A 1 126 ? -21.981 3.577 -18.030 1.00 51.78 126 ASN A C 1
ATOM 1029 O O . ASN A 1 126 ? -22.648 4.607 -17.953 1.00 51.78 126 ASN A O 1
ATOM 1033 N N . THR A 1 127 ? -22.562 2.376 -18.019 1.00 53.75 127 THR A N 1
ATOM 1034 C CA . THR A 1 127 ? -23.992 2.188 -17.758 1.00 53.75 127 THR A CA 1
ATOM 1035 C C . THR A 1 127 ? -24.240 2.086 -16.259 1.00 53.75 127 THR A C 1
ATOM 1037 O O . THR A 1 127 ? -23.962 1.059 -15.640 1.00 53.75 127 THR A O 1
ATOM 1040 N N . SER A 1 128 ? -24.789 3.141 -15.661 1.00 52.34 128 SER A N 1
ATOM 1041 C CA . SER A 1 128 ? -25.407 3.070 -14.338 1.00 52.34 128 SER A CA 1
ATOM 1042 C C . SER A 1 128 ? -26.919 2.883 -14.481 1.00 52.34 128 SER A C 1
ATOM 1044 O O . SER A 1 128 ? -27.546 3.404 -15.404 1.00 52.34 128 SER A O 1
ATOM 1046 N N . ASN A 1 129 ? -27.528 2.130 -13.561 1.00 53.84 129 ASN A N 1
ATOM 1047 C CA . ASN A 1 129 ? -28.984 2.081 -13.455 1.00 53.84 129 ASN A CA 1
ATOM 1048 C C . ASN A 1 129 ? -29.481 3.466 -13.021 1.00 53.84 129 ASN A C 1
ATOM 1050 O O . ASN A 1 129 ? -29.371 3.827 -11.850 1.00 53.84 129 ASN A O 1
ATOM 1054 N N . CYS A 1 130 ? -30.022 4.242 -13.958 1.00 42.12 130 CYS A N 1
ATOM 1055 C CA . CYS A 1 130 ? -30.686 5.502 -13.652 1.00 42.12 130 CYS A CA 1
ATOM 1056 C C . CYS A 1 130 ? -32.087 5.195 -13.109 1.00 42.12 130 CYS A C 1
ATOM 1058 O O . CYS A 1 130 ? -33.025 4.935 -13.862 1.00 42.12 130 CYS A O 1
ATOM 1060 N N . THR A 1 131 ? -32.233 5.166 -11.785 1.00 46.19 131 THR A N 1
ATOM 1061 C CA . THR A 1 131 ? -33.547 5.044 -11.149 1.00 46.19 131 THR A CA 1
ATOM 1062 C C . THR A 1 131 ? -34.260 6.387 -11.257 1.00 46.19 131 THR A C 1
ATOM 1064 O O . THR A 1 131 ? -34.002 7.297 -10.469 1.00 46.19 131 THR A O 1
ATOM 1067 N N . VAL A 1 132 ? -35.141 6.533 -12.245 1.00 44.44 132 VAL A N 1
ATOM 1068 C CA . VAL A 1 132 ? -35.966 7.736 -12.386 1.00 44.44 132 VAL A CA 1
ATOM 1069 C C . VAL A 1 132 ? -37.002 7.731 -11.256 1.00 44.44 132 VAL A C 1
ATOM 1071 O O . VAL A 1 132 ? -37.892 6.884 -11.212 1.00 44.44 132 VAL A O 1
ATOM 1074 N N . SER A 1 133 ? -36.861 8.649 -10.299 1.00 49.12 133 SER A N 1
ATOM 1075 C CA . SER A 1 133 ? -37.637 8.694 -9.048 1.00 49.12 133 SER A CA 1
ATOM 1076 C C . SER A 1 133 ? -39.094 9.146 -9.211 1.00 49.12 133 SER A C 1
ATOM 1078 O O . SER A 1 133 ? -39.810 9.296 -8.223 1.00 49.12 133 SER A O 1
ATOM 1080 N N . CYS A 1 134 ? -39.572 9.336 -10.440 1.00 47.41 134 CYS A N 1
ATOM 1081 C CA . CYS A 1 134 ? -40.873 9.938 -10.726 1.00 47.41 134 CYS A CA 1
ATOM 1082 C C . CYS A 1 134 ? -42.094 9.056 -10.398 1.00 47.41 134 CYS A C 1
ATOM 1084 O O . CYS A 1 134 ? -43.218 9.505 -10.599 1.00 47.41 134 CYS A O 1
ATOM 1086 N N . PHE A 1 135 ? -41.904 7.848 -9.847 1.00 46.19 135 PHE A N 1
ATOM 1087 C CA . PHE A 1 135 ? -42.999 6.938 -9.474 1.00 46.19 135 PHE A CA 1
ATOM 1088 C C . PHE A 1 135 ? -42.894 6.316 -8.067 1.00 46.19 135 PHE A C 1
ATOM 1090 O O . PHE A 1 135 ? -43.653 5.399 -7.755 1.00 46.19 135 PHE A O 1
ATOM 1097 N N . SER A 1 136 ? -42.002 6.792 -7.186 1.00 47.25 136 SER A N 1
ATOM 1098 C CA . SER A 1 136 ? -41.932 6.253 -5.817 1.00 47.25 136 SER A CA 1
ATOM 1099 C C . SER A 1 136 ? -43.013 6.875 -4.926 1.00 47.25 136 SER A C 1
ATOM 1101 O O . SER A 1 136 ? -42.906 8.020 -4.483 1.00 47.25 136 SER A O 1
ATOM 1103 N N . GLY A 1 137 ? -44.093 6.124 -4.699 1.00 41.41 137 GLY A N 1
ATOM 1104 C CA . GLY A 1 137 ? -45.123 6.456 -3.719 1.00 41.41 137 GLY A CA 1
ATOM 1105 C C . GLY A 1 137 ? -44.541 6.564 -2.306 1.00 41.41 137 GLY A C 1
ATOM 1106 O O . GLY A 1 137 ? -43.579 5.886 -1.959 1.00 41.41 137 GLY A O 1
ATOM 1107 N N . LYS A 1 138 ? -45.145 7.426 -1.483 1.00 43.84 138 LYS A N 1
ATOM 1108 C CA . LYS A 1 138 ? -44.730 7.816 -0.120 1.00 43.84 138 LYS A CA 1
ATOM 1109 C C . LYS A 1 138 ? -44.778 6.688 0.940 1.00 43.84 138 LYS A C 1
ATOM 1111 O O . LYS A 1 138 ? -45.090 6.957 2.093 1.00 43.84 138 LYS A O 1
ATOM 1116 N N . SER A 1 139 ? -44.492 5.440 0.580 1.00 38.59 139 SER A N 1
ATOM 1117 C CA . SER A 1 139 ? -44.524 4.271 1.473 1.00 38.59 139 SER A CA 1
ATOM 1118 C C . SER A 1 139 ? -43.180 3.544 1.612 1.00 38.59 139 SER A C 1
ATOM 1120 O O . SER A 1 139 ? -43.138 2.450 2.164 1.00 38.59 139 SER A O 1
ATOM 1122 N N . SER A 1 140 ? -42.074 4.136 1.155 1.00 39.66 140 SER A N 1
ATOM 1123 C CA . SER A 1 140 ? -40.717 3.699 1.506 1.00 39.66 140 SER A CA 1
ATOM 1124 C C . SER A 1 140 ? -40.056 4.763 2.379 1.00 39.66 140 SER A C 1
ATOM 1126 O O . SER A 1 140 ? -39.512 5.747 1.876 1.00 39.66 140 SER A O 1
ATOM 1128 N N . GLU A 1 141 ? -40.147 4.600 3.695 1.00 37.50 141 GLU A N 1
ATOM 1129 C CA . GLU A 1 141 ? -39.406 5.416 4.651 1.00 37.50 141 GLU A CA 1
ATOM 1130 C C . GLU A 1 141 ? -37.890 5.299 4.384 1.00 37.50 141 GLU A C 1
ATOM 1132 O O . GLU A 1 141 ? -37.285 4.249 4.574 1.00 37.50 141 GLU A O 1
ATOM 1137 N N . ASN A 1 142 ? -37.291 6.407 3.941 1.00 37.19 142 ASN A N 1
ATOM 1138 C CA . ASN A 1 142 ? -35.906 6.819 4.190 1.00 37.19 142 ASN A CA 1
ATOM 1139 C C . ASN A 1 142 ? -34.764 5.816 3.916 1.00 37.19 142 ASN A C 1
ATOM 1141 O O . ASN A 1 142 ? -33.927 5.573 4.785 1.00 37.19 142 ASN A O 1
ATOM 1145 N N . GLU A 1 143 ? -34.590 5.380 2.671 1.00 43.91 143 GLU A N 1
ATOM 1146 C CA . GLU A 1 143 ? -33.229 5.224 2.136 1.00 43.91 143 GLU A CA 1
ATOM 1147 C C . GLU A 1 143 ? -32.941 6.445 1.262 1.00 43.91 143 GLU A C 1
ATOM 1149 O O . GLU A 1 143 ? -33.161 6.438 0.053 1.00 43.91 143 GLU A O 1
ATOM 1154 N N . LEU A 1 144 ? -32.500 7.541 1.899 1.00 47.44 144 LEU A N 1
ATOM 1155 C CA . LEU A 1 144 ? -31.803 8.619 1.193 1.00 47.44 144 LEU A CA 1
ATOM 1156 C C . LEU A 1 144 ? -30.779 7.942 0.280 1.00 47.44 144 LEU A C 1
ATOM 1158 O O . LEU A 1 144 ? -29.976 7.156 0.784 1.00 47.44 144 LEU A O 1
ATOM 1162 N N . GLN A 1 145 ? -30.836 8.189 -1.032 1.00 56.75 145 GLN A N 1
ATOM 1163 C CA . GLN A 1 145 ? -29.793 7.721 -1.941 1.00 56.75 145 GLN A CA 1
ATOM 1164 C C . GLN A 1 145 ? -28.461 8.226 -1.391 1.00 56.75 145 GLN A C 1
ATOM 1166 O O . GLN A 1 145 ? -28.185 9.423 -1.405 1.00 56.75 145 GLN A O 1
ATOM 1171 N N . ILE A 1 146 ? -27.689 7.318 -0.799 1.00 65.81 146 ILE A N 1
ATOM 1172 C CA . ILE A 1 146 ? -26.415 7.653 -0.188 1.00 65.81 146 ILE A CA 1
ATOM 1173 C C . ILE A 1 146 ? -25.479 7.994 -1.339 1.00 65.81 146 ILE A C 1
ATOM 1175 O O . ILE A 1 146 ? -25.217 7.133 -2.182 1.00 65.81 146 ILE A O 1
ATOM 1179 N N . ASP A 1 147 ? -24.959 9.223 -1.366 1.00 81.94 147 ASP A N 1
ATOM 1180 C CA . ASP A 1 147 ? -23.777 9.513 -2.168 1.00 81.94 147 ASP A CA 1
ATOM 1181 C C . ASP A 1 147 ? -22.615 8.707 -1.576 1.00 81.94 147 ASP A C 1
ATOM 1183 O O . ASP A 1 147 ? -22.002 9.052 -0.561 1.00 81.94 147 ASP A O 1
ATOM 1187 N N . GLU A 1 148 ? -22.381 7.548 -2.185 1.00 84.00 148 GLU A N 1
ATOM 1188 C CA . GLU A 1 148 ? -21.383 6.579 -1.757 1.00 84.00 148 GLU A CA 1
ATOM 1189 C C . GLU A 1 148 ? -19.973 7.185 -1.763 1.00 84.00 148 GLU A C 1
ATOM 1191 O O . GLU A 1 148 ? -19.163 6.848 -0.896 1.00 84.00 148 GLU A O 1
ATOM 1196 N N . ILE A 1 149 ? -19.693 8.112 -2.685 1.00 85.31 149 ILE A N 1
ATOM 1197 C CA . ILE A 1 149 ? -18.389 8.764 -2.824 1.00 85.31 149 ILE A CA 1
ATOM 1198 C C . ILE A 1 149 ? -18.192 9.770 -1.693 1.00 85.31 149 ILE A C 1
ATOM 1200 O O . ILE A 1 149 ? -17.159 9.737 -1.018 1.00 85.31 149 ILE A O 1
ATOM 1204 N N . GLU A 1 150 ? -19.185 10.625 -1.449 1.00 86.12 150 GLU A N 1
ATOM 1205 C CA . GLU A 1 150 ? -19.134 11.613 -0.369 1.00 86.12 150 GLU A CA 1
ATOM 1206 C C . GLU A 1 150 ? -19.036 10.929 1.001 1.00 86.12 150 GLU A C 1
ATOM 1208 O O . GLU A 1 150 ? -18.163 11.267 1.807 1.00 86.12 150 GLU A O 1
ATOM 1213 N N . LYS A 1 151 ? -19.841 9.887 1.247 1.00 89.00 151 LYS A N 1
ATOM 1214 C CA . LYS A 1 151 ? -19.760 9.120 2.500 1.00 89.00 151 LYS A CA 1
ATOM 1215 C C . LYS A 1 151 ? -18.437 8.403 2.674 1.00 89.00 151 LYS A C 1
ATOM 1217 O O . LYS A 1 151 ? -17.871 8.426 3.766 1.00 89.00 151 LYS A O 1
ATOM 1222 N N . PHE A 1 152 ? -17.908 7.785 1.623 1.00 89.44 152 PHE A N 1
ATOM 1223 C CA . PHE A 1 152 ? -16.601 7.143 1.719 1.00 89.44 152 PHE A CA 1
ATOM 1224 C C . PHE A 1 152 ? -15.484 8.161 1.990 1.00 89.44 152 PHE A C 1
ATOM 1226 O O . PHE A 1 152 ? -14.571 7.899 2.782 1.00 89.44 152 PHE A O 1
ATOM 1233 N N . HIS A 1 153 ? -15.582 9.350 1.395 1.00 87.94 153 HIS A N 1
ATOM 1234 C CA . HIS A 1 153 ? -14.692 10.464 1.689 1.00 87.94 153 HIS A CA 1
ATOM 1235 C C . HIS A 1 153 ? -14.787 10.882 3.168 1.00 87.94 153 HIS A C 1
ATOM 1237 O O . HIS A 1 153 ? -13.751 10.932 3.832 1.00 87.94 153 HIS A O 1
ATOM 1243 N N . GLU A 1 154 ? -15.988 11.078 3.729 1.00 89.75 154 GLU A N 1
ATOM 1244 C CA . GLU A 1 154 ? -16.191 11.358 5.167 1.00 89.75 154 GLU A CA 1
ATOM 1245 C C . GLU A 1 154 ? -15.533 10.299 6.074 1.00 89.75 154 GLU A C 1
ATOM 1247 O O . GLU A 1 154 ? -14.803 10.638 7.016 1.00 89.75 154 GLU A O 1
ATOM 1252 N N . TYR A 1 155 ? -15.736 9.010 5.774 1.00 91.50 155 TYR A N 1
ATOM 1253 C CA . TYR A 1 155 ? -15.126 7.924 6.548 1.00 91.50 155 TYR A CA 1
ATOM 1254 C C . TYR A 1 155 ? -13.606 7.977 6.485 1.00 91.50 155 TYR A C 1
ATOM 1256 O O . TYR A 1 155 ? -12.940 7.820 7.507 1.00 91.50 155 TYR A O 1
ATOM 1264 N N . THR A 1 156 ? -13.044 8.252 5.308 1.00 90.88 156 THR A N 1
ATOM 1265 C CA . THR A 1 156 ? -11.591 8.317 5.134 1.00 90.88 156 THR A CA 1
ATOM 1266 C C . THR A 1 156 ? -10.994 9.536 5.846 1.00 90.88 156 THR A C 1
ATOM 1268 O O . THR A 1 156 ? -9.919 9.430 6.442 1.00 90.88 156 THR A O 1
ATOM 1271 N N . HIS A 1 157 ? -11.711 10.669 5.882 1.00 89.88 157 HIS A N 1
ATOM 1272 C CA . HIS A 1 157 ? -11.312 11.854 6.658 1.00 89.88 157 HIS A CA 1
ATOM 1273 C C . HIS A 1 157 ? -11.267 11.608 8.161 1.00 89.88 157 HIS A C 1
ATOM 1275 O O . HIS A 1 157 ? -10.498 12.276 8.849 1.00 89.88 157 HIS A O 1
ATOM 1281 N N . THR A 1 158 ? -12.054 10.655 8.656 1.00 90.44 158 THR A N 1
ATOM 1282 C CA . THR A 1 158 ? -12.042 10.243 10.064 1.00 90.44 158 THR A CA 1
ATOM 1283 C C . THR A 1 158 ? -10.995 9.157 10.322 1.00 90.44 158 THR A C 1
ATOM 1285 O O . THR A 1 158 ? -10.211 9.259 11.263 1.00 90.44 158 THR A O 1
ATOM 1288 N N . LEU A 1 159 ? -10.929 8.137 9.464 1.00 92.06 159 LEU A N 1
ATOM 1289 C CA . LEU A 1 159 ? -10.086 6.959 9.665 1.00 92.06 159 LEU A CA 1
ATOM 1290 C C . LEU A 1 159 ? -8.588 7.254 9.513 1.00 92.06 159 LEU A C 1
ATOM 1292 O O . LEU A 1 159 ? -7.792 6.787 10.324 1.00 92.06 159 LEU A O 1
ATOM 1296 N N . VAL A 1 160 ? -8.181 8.037 8.508 1.00 92.69 160 VAL A N 1
ATOM 1297 C CA . VAL A 1 160 ? -6.751 8.309 8.254 1.00 92.69 160 VAL A CA 1
ATOM 1298 C C . VAL A 1 160 ? -6.075 9.042 9.423 1.00 92.69 160 VAL A C 1
ATOM 1300 O O . VAL A 1 160 ? -5.011 8.590 9.850 1.00 92.69 160 VAL A O 1
ATOM 1303 N N . PRO A 1 161 ? -6.657 10.111 10.008 1.00 91.06 161 PRO A N 1
ATOM 1304 C CA . PRO A 1 161 ? -6.122 10.702 11.232 1.00 91.06 161 PRO A CA 1
ATOM 1305 C C . PRO A 1 161 ? -5.989 9.704 12.380 1.00 91.06 161 PRO A C 1
ATOM 1307 O O . PRO A 1 161 ? -4.950 9.691 13.030 1.00 91.06 161 PRO A O 1
ATOM 1310 N N . LEU A 1 162 ? -6.997 8.852 12.603 1.00 88.75 162 LEU A N 1
ATOM 1311 C CA . LEU A 1 162 ? -6.965 7.855 13.676 1.00 88.75 162 LEU A CA 1
ATOM 1312 C C . LEU A 1 162 ? -5.821 6.851 13.482 1.00 88.75 162 LEU A C 1
ATOM 1314 O O . LEU A 1 162 ? -5.121 6.529 14.440 1.00 88.75 162 LEU A O 1
ATOM 1318 N N . LEU A 1 163 ? -5.584 6.403 12.245 1.00 91.44 163 LEU A N 1
ATOM 1319 C CA . LEU A 1 163 ? -4.453 5.537 11.898 1.00 91.44 163 LEU A CA 1
ATOM 1320 C C . LEU A 1 163 ? -3.108 6.217 12.197 1.00 91.44 163 LEU A C 1
ATOM 1322 O O . LEU A 1 163 ? -2.226 5.611 12.803 1.00 91.44 163 LEU A O 1
ATOM 1326 N N . PHE A 1 164 ? -2.958 7.487 11.809 1.00 90.75 164 PHE A N 1
ATOM 1327 C CA . PHE A 1 164 ? -1.719 8.243 12.017 1.00 90.75 164 PHE A CA 1
ATOM 1328 C C . PHE A 1 164 ? -1.458 8.514 13.499 1.00 90.75 164 PHE A C 1
ATOM 1330 O O . PHE A 1 164 ? -0.333 8.356 13.961 1.00 90.75 164 PHE A O 1
ATOM 1337 N N . GLU A 1 165 ? -2.491 8.896 14.249 1.00 85.06 165 GLU A N 1
ATOM 1338 C CA . GLU A 1 165 ? -2.395 9.122 15.691 1.00 85.06 165 GLU A CA 1
ATOM 1339 C C . GLU A 1 165 ? -2.085 7.823 16.442 1.00 85.06 165 GLU A C 1
ATOM 1341 O O . GLU A 1 165 ? -1.240 7.827 17.334 1.00 85.06 165 GLU A O 1
ATOM 1346 N N . THR A 1 166 ? -2.701 6.705 16.043 1.00 85.69 166 THR A N 1
ATOM 1347 C CA . THR A 1 166 ? -2.423 5.395 16.651 1.00 85.69 166 THR A CA 1
ATOM 1348 C C . THR A 1 166 ? -0.975 4.971 16.425 1.00 85.69 166 THR A C 1
ATOM 1350 O O . THR A 1 166 ? -0.332 4.456 17.340 1.00 85.69 166 THR A O 1
ATOM 1353 N N . TRP A 1 167 ? -0.439 5.214 15.225 1.00 88.00 167 TRP A N 1
ATOM 1354 C CA . TRP A 1 167 ? 0.978 4.988 14.960 1.00 88.00 167 TRP A CA 1
ATOM 1355 C C . TRP A 1 167 ? 1.867 5.931 15.773 1.00 88.00 167 TRP A C 1
ATOM 1357 O O . TRP A 1 167 ? 2.829 5.487 16.392 1.00 88.00 167 TRP A O 1
ATOM 1367 N N . PHE A 1 168 ? 1.528 7.219 15.819 1.00 83.38 168 PHE A N 1
ATOM 1368 C CA . PHE A 1 168 ? 2.288 8.220 16.564 1.00 83.38 168 PHE A CA 1
ATOM 1369 C C . PHE A 1 168 ? 2.397 7.903 18.059 1.00 83.38 168 PHE A C 1
ATOM 1371 O O . PHE A 1 168 ? 3.443 8.144 18.649 1.00 83.38 168 PHE A O 1
ATOM 1378 N N . GLU A 1 169 ? 1.345 7.348 18.664 1.00 81.00 169 GLU A N 1
ATOM 1379 C CA . GLU A 1 169 ? 1.345 6.925 20.070 1.00 81.00 169 GLU A CA 1
ATOM 1380 C C . GLU A 1 169 ? 2.257 5.712 20.322 1.00 81.00 169 GLU A C 1
ATOM 1382 O O . GLU A 1 169 ? 2.866 5.606 21.384 1.00 81.00 169 GLU A O 1
ATOM 1387 N N . ALA A 1 170 ? 2.352 4.794 19.356 1.00 79.12 170 ALA A N 1
ATOM 1388 C CA . ALA A 1 170 ? 3.097 3.542 19.496 1.00 79.12 170 ALA A CA 1
ATOM 1389 C C . ALA A 1 170 ? 4.558 3.622 19.014 1.00 79.12 170 ALA A C 1
ATOM 1391 O O . ALA A 1 170 ? 5.379 2.786 19.401 1.00 79.12 170 ALA A O 1
ATOM 1392 N N . CYS A 1 171 ? 4.881 4.582 18.144 1.00 78.44 171 CYS A N 1
ATOM 1393 C CA . CYS A 1 171 ? 6.205 4.731 17.551 1.00 78.44 171 CYS A CA 1
ATOM 1394 C C . CYS A 1 171 ? 7.195 5.340 18.561 1.00 78.44 171 CYS A C 1
ATOM 1396 O O . CYS A 1 171 ? 6.886 6.358 19.185 1.00 78.44 171 CYS A O 1
ATOM 1398 N N . PRO A 1 172 ? 8.411 4.781 18.711 1.00 69.19 172 PRO A N 1
ATOM 1399 C CA . PRO A 1 172 ? 9.418 5.352 19.597 1.00 69.19 172 PRO A CA 1
ATOM 1400 C C . PRO A 1 172 ? 9.814 6.765 19.149 1.00 69.19 172 PRO A C 1
ATOM 1402 O O . PRO A 1 172 ? 10.168 6.997 17.994 1.00 69.19 172 PRO A O 1
ATOM 1405 N N . SER A 1 173 ? 9.793 7.720 20.083 1.00 58.19 173 SER A N 1
ATOM 1406 C CA . SER A 1 173 ? 10.190 9.113 19.857 1.00 58.19 173 SER A CA 1
ATOM 1407 C C . SER A 1 173 ? 11.713 9.284 19.914 1.00 58.19 173 SER A C 1
ATOM 1409 O O . SER A 1 173 ? 12.229 10.123 20.651 1.00 58.19 173 SER A O 1
ATOM 1411 N N . SER A 1 174 ? 12.464 8.460 19.191 1.00 56.03 174 SER A N 1
ATOM 1412 C CA . SER A 1 174 ? 13.911 8.626 19.065 1.00 56.03 174 SER A CA 1
ATOM 1413 C C . SER A 1 174 ? 14.212 9.188 17.688 1.00 56.03 174 SER A C 1
ATOM 1415 O O . SER A 1 174 ? 13.960 8.534 16.678 1.00 56.03 174 SER A O 1
ATOM 1417 N N . LYS A 1 175 ? 14.766 10.404 17.645 1.00 53.19 175 LYS A N 1
ATOM 1418 C CA . LYS A 1 175 ? 15.475 10.900 16.464 1.00 53.19 175 LYS A CA 1
ATOM 1419 C C . LYS A 1 175 ? 16.693 9.991 16.292 1.00 53.19 175 LYS A C 1
ATOM 1421 O O . LYS A 1 175 ? 17.721 10.241 16.914 1.00 53.19 175 LYS A O 1
ATOM 1426 N N . SER A 1 176 ? 16.544 8.884 15.571 1.00 49.31 176 SER A N 1
ATOM 1427 C CA . SER A 1 176 ? 17.684 8.060 15.197 1.00 49.31 176 SER A CA 1
ATOM 1428 C C . SER A 1 176 ? 18.590 8.894 14.297 1.00 49.31 176 SER A C 1
ATOM 1430 O O . SER A 1 176 ? 18.124 9.663 13.449 1.00 49.31 176 SER A O 1
ATOM 1432 N N . ASP A 1 177 ? 19.899 8.782 14.511 1.00 52.09 177 ASP A N 1
ATOM 1433 C CA . ASP A 1 177 ? 20.865 9.278 13.544 1.00 52.09 177 ASP A CA 1
ATOM 1434 C C . ASP A 1 177 ? 20.574 8.643 12.182 1.00 52.09 177 ASP A C 1
ATOM 1436 O O . ASP A 1 177 ? 20.273 7.452 12.087 1.00 52.09 177 ASP A O 1
ATOM 1440 N N . LYS A 1 178 ? 20.660 9.466 11.133 1.00 54.75 178 LYS A N 1
ATOM 1441 C CA . LYS A 1 178 ? 20.077 9.275 9.788 1.00 54.75 178 LYS A CA 1
ATOM 1442 C C . LYS A 1 178 ? 20.472 7.991 9.030 1.00 54.75 178 LYS A C 1
ATOM 1444 O O . LYS A 1 178 ? 20.005 7.797 7.914 1.00 54.75 178 LYS A O 1
AT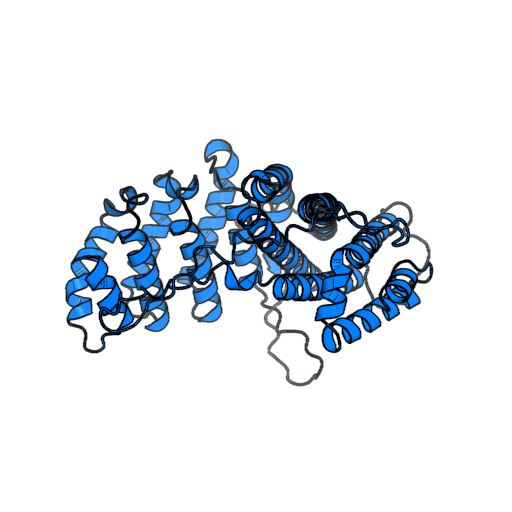OM 1449 N N . ASN A 1 179 ? 21.308 7.134 9.612 1.00 53.72 179 ASN A N 1
ATOM 1450 C CA . ASN A 1 179 ? 21.877 5.942 8.984 1.00 53.72 179 ASN A CA 1
ATOM 1451 C C . ASN A 1 179 ? 21.531 4.620 9.695 1.00 53.72 179 ASN A C 1
ATOM 1453 O O . ASN A 1 179 ? 21.997 3.573 9.248 1.00 53.72 179 ASN A O 1
ATOM 1457 N N . PHE A 1 180 ? 20.746 4.636 10.777 1.00 65.69 180 PHE A N 1
ATOM 1458 C CA . PHE A 1 180 ? 20.388 3.417 11.510 1.00 65.69 180 PHE A CA 1
ATOM 1459 C C . PHE A 1 180 ? 18.915 3.043 11.339 1.00 65.69 180 PHE A C 1
ATOM 1461 O O . PHE A 1 180 ? 18.029 3.893 11.380 1.00 65.69 180 PHE A O 1
ATOM 1468 N N . GLU A 1 181 ? 18.674 1.744 11.150 1.00 81.25 181 GLU A N 1
ATOM 1469 C CA . GLU A 1 181 ? 17.339 1.146 11.117 1.00 81.25 181 GLU A CA 1
ATOM 1470 C C . GLU A 1 181 ? 16.644 1.391 12.470 1.00 81.25 181 GLU A C 1
ATOM 1472 O O . GLU A 1 181 ? 17.235 1.175 13.532 1.00 81.25 181 GLU A O 1
ATOM 1477 N N . THR A 1 182 ? 15.397 1.866 12.452 1.00 85.69 182 THR A N 1
ATOM 1478 C CA . THR A 1 182 ? 14.648 2.142 13.683 1.00 85.69 182 THR A CA 1
ATOM 1479 C C . THR A 1 182 ? 14.107 0.851 14.250 1.00 85.69 182 THR A C 1
ATOM 1481 O O . THR A 1 182 ? 13.287 0.174 13.628 1.00 85.69 182 THR A O 1
ATOM 1484 N N . VAL A 1 183 ? 14.529 0.542 15.470 1.00 86.06 183 VAL A N 1
ATOM 1485 C CA . VAL A 1 183 ? 14.146 -0.702 16.117 1.00 86.06 183 VAL A CA 1
ATOM 1486 C C . VAL A 1 183 ? 12.861 -0.531 16.923 1.00 86.06 183 VAL A C 1
ATOM 1488 O O . VAL A 1 183 ? 12.777 0.318 17.810 1.00 86.06 183 VAL A O 1
ATOM 1491 N N . ILE A 1 184 ? 11.860 -1.357 16.627 1.00 87.44 184 ILE A N 1
ATOM 1492 C CA . ILE A 1 184 ? 10.550 -1.376 17.284 1.00 87.44 184 ILE A CA 1
ATOM 1493 C C . ILE A 1 184 ? 10.275 -2.737 17.941 1.00 87.44 184 ILE A C 1
ATOM 1495 O O . ILE A 1 184 ? 10.937 -3.742 17.662 1.00 87.44 184 ILE A O 1
ATOM 1499 N N . SER A 1 185 ? 9.312 -2.772 18.865 1.00 85.62 185 SER A N 1
ATOM 1500 C CA . SER A 1 185 ? 8.832 -4.032 19.442 1.00 85.62 185 SER A CA 1
ATOM 1501 C C . SER A 1 185 ? 8.033 -4.832 18.406 1.00 85.62 185 SER A C 1
ATOM 1503 O O . SER A 1 185 ? 7.540 -4.278 17.423 1.00 85.62 185 SER A O 1
ATOM 1505 N N . GLU A 1 186 ? 7.877 -6.136 18.632 1.00 83.25 186 GLU A N 1
ATOM 1506 C CA . GLU A 1 186 ? 7.073 -7.004 17.763 1.00 83.25 186 GLU A CA 1
ATOM 1507 C C . GLU A 1 186 ? 5.601 -6.565 17.714 1.00 83.25 186 GLU A C 1
ATOM 1509 O O . GLU A 1 186 ? 5.022 -6.452 16.636 1.00 83.25 186 GLU A O 1
ATOM 1514 N N . GLU A 1 187 ? 5.018 -6.221 18.867 1.00 80.69 187 GLU A N 1
ATOM 1515 C CA . GLU A 1 187 ? 3.637 -5.728 18.950 1.00 80.69 187 GLU A CA 1
ATOM 1516 C C . GLU A 1 187 ? 3.451 -4.425 18.152 1.00 80.69 187 GLU A C 1
ATOM 1518 O O . GLU A 1 187 ? 2.467 -4.272 17.425 1.00 80.69 187 GLU A O 1
ATOM 1523 N N . THR A 1 188 ? 4.421 -3.504 18.226 1.00 84.31 188 THR A N 1
ATOM 1524 C CA . THR A 1 188 ? 4.413 -2.258 17.445 1.00 84.31 188 THR A CA 1
ATOM 1525 C C . THR A 1 188 ? 4.629 -2.525 15.952 1.00 84.31 188 THR A C 1
ATOM 1527 O O . THR A 1 188 ? 4.002 -1.869 15.122 1.00 84.31 188 THR A O 1
ATOM 1530 N N . GLY A 1 189 ? 5.459 -3.508 15.587 1.00 88.44 189 GLY A N 1
ATOM 1531 C CA . GLY A 1 189 ? 5.646 -3.938 14.198 1.00 88.44 189 GLY A CA 1
ATOM 1532 C C . GLY A 1 189 ? 4.378 -4.533 13.585 1.00 88.44 189 GLY A C 1
ATOM 1533 O O . GLY A 1 189 ? 4.009 -4.181 12.463 1.00 88.44 189 GLY A O 1
ATOM 1534 N N . GLN A 1 190 ? 3.651 -5.359 14.340 1.00 87.25 190 GLN A N 1
ATOM 1535 C CA . GLN A 1 190 ? 2.362 -5.903 13.909 1.00 87.25 190 GLN A CA 1
ATOM 1536 C C . GLN A 1 190 ? 1.302 -4.801 13.769 1.00 87.25 190 GLN A C 1
ATOM 1538 O O . GLN A 1 190 ? 0.528 -4.792 12.809 1.00 87.25 190 GLN A O 1
ATOM 1543 N N . LEU A 1 191 ? 1.288 -3.836 14.693 1.00 88.31 191 LEU A N 1
ATOM 1544 C CA . LEU A 1 191 ? 0.428 -2.660 14.584 1.00 88.31 191 LEU A CA 1
ATOM 1545 C C . LEU A 1 191 ? 0.746 -1.849 13.319 1.00 88.31 191 LEU A C 1
ATOM 1547 O O . LEU A 1 191 ? -0.179 -1.492 12.589 1.00 88.31 191 LEU A O 1
ATOM 1551 N N . LEU A 1 192 ? 2.030 -1.610 13.024 1.00 91.44 192 LEU A N 1
ATOM 1552 C CA . LEU A 1 192 ? 2.459 -0.930 11.799 1.00 91.44 192 LEU A CA 1
ATOM 1553 C C . LEU A 1 192 ? 1.951 -1.667 10.559 1.00 91.44 192 LEU A C 1
ATOM 1555 O O . LEU A 1 192 ? 1.302 -1.048 9.719 1.00 91.44 192 LEU A O 1
ATOM 1559 N N . LYS A 1 193 ? 2.179 -2.985 10.474 1.00 91.75 193 LYS A N 1
ATOM 1560 C CA . LYS A 1 193 ? 1.701 -3.834 9.368 1.00 91.75 193 LYS A CA 1
ATOM 1561 C C . LYS A 1 193 ? 0.213 -3.603 9.103 1.00 91.75 193 LYS A C 1
ATOM 1563 O O . LYS A 1 193 ? -0.171 -3.274 7.985 1.00 91.75 193 LYS A O 1
ATOM 1568 N N . HIS A 1 194 ? -0.615 -3.686 10.140 1.00 91.44 194 HIS A N 1
ATOM 1569 C CA . HIS A 1 194 ? -2.054 -3.475 10.013 1.00 91.44 194 HIS A CA 1
ATOM 1570 C C . HIS A 1 194 ? -2.427 -2.043 9.595 1.00 91.44 194 HIS A C 1
ATOM 1572 O O . HIS A 1 194 ? -3.308 -1.844 8.754 1.00 91.44 194 HIS A O 1
ATOM 1578 N N . ILE A 1 195 ? -1.758 -1.025 10.135 1.00 92.88 195 ILE A N 1
ATOM 1579 C CA . ILE A 1 195 ? -2.007 0.370 9.748 1.00 92.88 195 ILE A CA 1
ATOM 1580 C C . ILE A 1 195 ? -1.699 0.584 8.260 1.00 92.88 195 ILE A C 1
ATOM 1582 O O . ILE A 1 195 ? -2.532 1.132 7.534 1.00 92.88 195 ILE A O 1
ATOM 1586 N N . ILE A 1 196 ? -0.545 0.106 7.792 1.00 94.19 196 ILE A N 1
ATOM 1587 C CA . ILE A 1 196 ? -0.103 0.249 6.400 1.00 94.19 196 ILE A CA 1
ATOM 1588 C C . ILE A 1 196 ? -1.019 -0.514 5.441 1.00 94.19 196 ILE A C 1
ATOM 1590 O O . ILE A 1 196 ? -1.486 0.067 4.461 1.00 94.19 196 ILE A O 1
ATOM 1594 N N . GLN A 1 197 ? -1.394 -1.749 5.772 1.00 93.12 197 GLN A N 1
ATOM 1595 C CA . GLN A 1 197 ? -2.346 -2.528 4.975 1.00 93.12 197 GLN A CA 1
ATOM 1596 C C . GLN A 1 197 ? -3.716 -1.844 4.882 1.00 93.12 197 GLN A C 1
ATOM 1598 O O . GLN A 1 197 ? -4.315 -1.789 3.806 1.00 93.12 197 GLN A O 1
ATOM 1603 N N . THR A 1 198 ? -4.195 -1.252 5.981 1.00 93.62 198 THR A N 1
ATOM 1604 C CA . THR A 1 198 ? -5.450 -0.482 5.987 1.00 93.62 198 THR A CA 1
ATOM 1605 C C . THR A 1 198 ? -5.353 0.735 5.062 1.00 93.62 198 THR A C 1
ATOM 1607 O O . THR A 1 198 ? -6.249 0.956 4.248 1.00 93.62 198 THR A O 1
ATOM 1610 N N . LEU A 1 199 ? -4.255 1.500 5.120 1.00 94.44 199 LEU A N 1
ATOM 1611 C CA . LEU A 1 199 ? -4.025 2.645 4.227 1.00 94.44 199 LEU A CA 1
ATOM 1612 C C . LEU A 1 199 ? -3.968 2.226 2.751 1.00 94.44 199 LEU A C 1
ATOM 1614 O O . LEU A 1 199 ? -4.554 2.898 1.900 1.00 94.44 199 LEU A O 1
ATOM 1618 N N . THR A 1 200 ? -3.314 1.105 2.444 1.00 92.19 200 THR A N 1
ATOM 1619 C CA . THR A 1 200 ? -3.242 0.551 1.086 1.00 92.19 200 THR A CA 1
ATOM 1620 C C . THR A 1 200 ? -4.623 0.143 0.563 1.00 92.19 200 THR A C 1
ATOM 1622 O O . THR A 1 200 ? -4.971 0.475 -0.572 1.00 92.19 200 THR A O 1
ATOM 1625 N N . LEU A 1 201 ? -5.458 -0.500 1.388 1.00 93.00 201 LEU A N 1
ATOM 1626 C CA . LEU A 1 201 ? -6.841 -0.840 1.026 1.00 93.00 201 LEU A CA 1
ATOM 1627 C C . LEU A 1 201 ? -7.693 0.408 0.767 1.00 93.00 201 LEU A C 1
ATOM 1629 O O . LEU A 1 201 ? -8.404 0.467 -0.238 1.00 93.00 201 LEU A O 1
ATOM 1633 N N . LEU A 1 202 ? -7.586 1.424 1.631 1.00 93.06 202 LEU A N 1
ATOM 1634 C CA . LEU A 1 202 ? -8.280 2.701 1.444 1.00 93.06 202 LEU A CA 1
ATOM 1635 C C . LEU A 1 202 ? -7.862 3.370 0.135 1.00 93.06 202 LEU A C 1
ATOM 1637 O O . LEU A 1 202 ? -8.722 3.802 -0.626 1.00 93.06 202 LEU A O 1
ATOM 1641 N N . LYS A 1 203 ? -6.562 3.397 -0.175 1.00 90.06 203 LYS A N 1
ATOM 1642 C CA . LYS A 1 203 ? -6.051 3.916 -1.450 1.00 90.06 203 LYS A CA 1
ATOM 1643 C C . LYS A 1 203 ? -6.655 3.176 -2.648 1.00 90.06 203 LYS A C 1
ATOM 1645 O O . LYS A 1 203 ? -7.098 3.821 -3.594 1.00 90.06 203 LYS A O 1
ATOM 1650 N N . ASN A 1 204 ? -6.709 1.845 -2.619 1.00 89.88 204 ASN A N 1
ATOM 1651 C CA . ASN A 1 204 ? -7.274 1.059 -3.722 1.00 89.88 204 ASN A CA 1
ATOM 1652 C C . ASN A 1 204 ? -8.775 1.337 -3.921 1.00 89.88 204 ASN A C 1
ATOM 1654 O O . ASN A 1 204 ? -9.234 1.468 -5.057 1.00 89.88 204 ASN A O 1
ATOM 1658 N N . LEU A 1 205 ? -9.526 1.488 -2.827 1.00 90.94 205 LEU A N 1
ATOM 1659 C CA . LEU A 1 205 ? -10.935 1.893 -2.861 1.00 90.94 205 LEU A CA 1
ATOM 1660 C C . LEU A 1 205 ? -11.110 3.324 -3.392 1.00 90.94 205 LEU A C 1
ATOM 1662 O O . LEU A 1 205 ? -11.989 3.569 -4.214 1.00 90.94 205 LEU A O 1
ATOM 1666 N N . LEU A 1 206 ? -10.251 4.264 -2.990 1.00 90.00 206 LEU A N 1
ATOM 1667 C CA . LEU A 1 206 ? -10.258 5.632 -3.519 1.00 90.00 206 LEU A CA 1
ATOM 1668 C C . LEU A 1 206 ? -9.989 5.657 -5.023 1.00 90.00 206 LEU A C 1
ATOM 1670 O O . LEU A 1 206 ? -10.709 6.337 -5.752 1.00 90.00 206 LEU A O 1
ATOM 1674 N N . LYS A 1 207 ? -9.014 4.874 -5.493 1.00 86.69 207 LYS A N 1
ATOM 1675 C CA . LYS A 1 207 ? -8.729 4.725 -6.922 1.00 86.69 207 LYS A CA 1
ATOM 1676 C C . LYS A 1 207 ? -9.949 4.196 -7.676 1.00 86.69 207 LYS A C 1
ATOM 1678 O O . LYS A 1 207 ? -10.299 4.729 -8.724 1.00 86.69 207 LYS A O 1
ATOM 1683 N N . TYR A 1 208 ? -10.645 3.202 -7.123 1.00 87.75 208 TYR A N 1
ATOM 1684 C CA . TYR A 1 208 ? -11.903 2.702 -7.682 1.00 87.75 208 TYR A CA 1
ATOM 1685 C C . TYR A 1 208 ? -12.971 3.799 -7.805 1.00 87.75 208 TYR A C 1
ATOM 1687 O O . TYR A 1 208 ? -13.547 3.980 -8.880 1.00 87.75 208 TYR A O 1
ATOM 1695 N N . PHE A 1 209 ? -13.208 4.579 -6.749 1.00 85.75 209 PHE A N 1
ATOM 1696 C CA . PHE A 1 209 ? -14.176 5.678 -6.810 1.00 85.75 209 PHE A CA 1
ATOM 1697 C C . PHE A 1 209 ? -13.764 6.764 -7.806 1.00 85.75 209 PHE A C 1
ATOM 1699 O O . PHE A 1 209 ? -14.610 7.254 -8.552 1.00 85.75 209 PHE A O 1
ATOM 1706 N N . ASN A 1 210 ? -12.468 7.067 -7.895 1.00 84.31 210 ASN A N 1
ATOM 1707 C CA . ASN A 1 210 ? -11.938 8.011 -8.872 1.00 84.31 210 ASN A CA 1
ATOM 1708 C C . ASN A 1 210 ? -12.112 7.502 -10.316 1.00 84.31 210 ASN A C 1
ATOM 1710 O O . ASN A 1 210 ? -12.422 8.291 -11.198 1.00 84.31 210 ASN A O 1
ATOM 1714 N N . THR A 1 211 ? -12.006 6.189 -10.572 1.00 83.12 211 THR A N 1
ATOM 1715 C CA . THR A 1 211 ? -12.315 5.630 -11.907 1.00 83.12 211 THR A CA 1
ATOM 1716 C C . THR A 1 211 ? -13.800 5.677 -12.255 1.00 83.12 211 THR A C 1
ATOM 1718 O O . THR A 1 211 ? -14.141 5.895 -13.412 1.00 83.12 211 THR A O 1
ATOM 1721 N N . LYS A 1 212 ? -14.692 5.505 -11.271 1.00 81.00 212 LYS A N 1
ATOM 1722 C CA . LYS A 1 212 ? -16.144 5.593 -11.487 1.00 81.00 212 LYS A CA 1
ATOM 1723 C C . LYS A 1 212 ? -16.636 7.022 -11.672 1.00 81.00 212 LYS A C 1
ATOM 1725 O O . LYS A 1 212 ? -17.572 7.252 -12.428 1.00 81.00 212 LYS A O 1
ATOM 1730 N N . CYS A 1 213 ? -16.034 7.965 -10.958 1.00 80.19 213 CYS A N 1
ATOM 1731 C CA . CYS A 1 213 ? -16.383 9.376 -11.020 1.00 80.19 213 CYS A CA 1
ATOM 1732 C C . CYS A 1 213 ? -15.102 10.224 -11.061 1.00 80.19 213 CYS A C 1
ATOM 1734 O O . CYS A 1 213 ? -14.676 10.755 -10.027 1.00 80.19 213 CYS A O 1
ATOM 1736 N N . PRO A 1 214 ? -14.476 10.371 -12.246 1.00 77.94 214 PRO A N 1
ATOM 1737 C CA . PRO A 1 214 ? -13.220 11.112 -12.395 1.00 77.94 214 PRO A CA 1
ATOM 1738 C C . PRO A 1 214 ? -13.313 12.581 -11.971 1.00 77.94 214 PRO A C 1
ATOM 1740 O O . PRO A 1 214 ? -12.330 13.163 -11.520 1.00 77.94 214 PRO A O 1
ATOM 1743 N N . SER A 1 215 ? -14.503 13.184 -12.057 1.00 77.94 215 SER A N 1
ATOM 1744 C CA . SER A 1 215 ? -14.756 14.570 -11.646 1.00 77.94 215 SER A CA 1
ATOM 1745 C C . SER A 1 215 ? -14.648 14.793 -10.134 1.00 77.94 215 SER A C 1
ATOM 1747 O O . SER A 1 215 ? -14.465 15.930 -9.699 1.00 77.94 215 SER A O 1
ATOM 1749 N N . SER A 1 216 ? -14.720 13.732 -9.328 1.00 76.62 216 SER A N 1
ATOM 1750 C CA . SER A 1 216 ? -14.700 13.830 -7.867 1.00 76.62 216 SER A CA 1
ATOM 1751 C C . SER A 1 216 ? -13.306 14.148 -7.299 1.00 76.62 216 SER A C 1
ATOM 1753 O O . SER A 1 216 ? -13.204 14.760 -6.238 1.00 76.62 216 SER A O 1
ATOM 1755 N N . HIS A 1 217 ? -12.224 13.769 -7.998 1.00 80.69 217 HIS A N 1
ATOM 1756 C CA . HIS A 1 217 ? -10.821 13.992 -7.599 1.00 80.69 217 HIS A CA 1
ATOM 1757 C C . HIS A 1 217 ? -10.477 13.566 -6.153 1.00 80.69 217 HIS A C 1
ATOM 1759 O O . HIS A 1 217 ? -9.501 14.048 -5.565 1.00 80.69 217 HIS A O 1
ATOM 1765 N N . VAL A 1 218 ? -11.264 12.656 -5.572 1.00 83.56 218 VAL A N 1
ATOM 1766 C CA . VAL A 1 218 ? -11.251 12.323 -4.136 1.00 83.56 218 VAL A CA 1
ATOM 1767 C C . VAL A 1 218 ? -9.901 11.753 -3.714 1.00 83.56 218 VAL A C 1
ATOM 1769 O O . VAL A 1 218 ? -9.362 12.138 -2.677 1.00 83.56 218 VAL A O 1
ATOM 1772 N N . GLU A 1 219 ? -9.312 10.889 -4.544 1.00 85.12 219 GLU A N 1
ATOM 1773 C CA . GLU A 1 219 ? -7.981 10.322 -4.305 1.00 85.12 219 GLU A CA 1
ATOM 1774 C C . GLU A 1 219 ? -6.922 11.430 -4.189 1.00 85.12 219 GLU A C 1
ATOM 1776 O O . GLU A 1 219 ? -6.187 11.500 -3.201 1.00 85.12 219 GLU A O 1
ATOM 1781 N N . LYS A 1 220 ? -6.885 12.354 -5.157 1.00 84.88 220 LYS A N 1
ATOM 1782 C CA . LYS A 1 220 ? -5.905 13.448 -5.194 1.00 84.88 220 LYS A CA 1
ATOM 1783 C C . LYS A 1 220 ? -6.050 14.381 -3.992 1.00 84.88 220 LYS A C 1
ATOM 1785 O O . LYS A 1 220 ? -5.043 14.725 -3.373 1.00 84.88 220 LYS A O 1
ATOM 1790 N N . LEU A 1 221 ? -7.280 14.773 -3.657 1.00 85.88 221 LEU A N 1
ATOM 1791 C CA . LEU A 1 221 ? -7.565 15.658 -2.522 1.00 85.88 221 LEU A CA 1
ATOM 1792 C C . LEU A 1 221 ? -7.116 15.034 -1.198 1.00 85.88 221 LEU A C 1
ATOM 1794 O O . LEU A 1 221 ? -6.501 15.703 -0.362 1.00 85.88 221 LEU A O 1
ATOM 1798 N N . LEU A 1 222 ? -7.371 13.739 -1.024 1.00 86.81 222 LEU A N 1
ATOM 1799 C CA . LEU A 1 222 ? -7.025 13.035 0.199 1.00 86.81 222 LEU A CA 1
ATOM 1800 C C . LEU A 1 222 ? -5.512 12.864 0.361 1.00 86.81 222 LEU A C 1
ATOM 1802 O O . LEU A 1 222 ? -4.961 13.185 1.417 1.00 86.81 222 LEU A O 1
ATOM 1806 N N . LEU A 1 223 ? -4.827 12.424 -0.698 1.00 86.88 223 LEU A N 1
ATOM 1807 C CA . LEU A 1 223 ? -3.371 12.276 -0.695 1.00 86.88 223 LEU A CA 1
ATOM 1808 C C . LEU A 1 223 ? -2.684 13.619 -0.416 1.00 86.88 223 LEU A C 1
ATOM 1810 O O . LEU A 1 223 ? -1.780 13.684 0.416 1.00 86.88 223 LEU A O 1
ATOM 1814 N N . GLN A 1 224 ? -3.154 14.713 -1.026 1.00 88.00 224 GLN A N 1
ATOM 1815 C CA . GLN A 1 224 ? -2.618 16.053 -0.771 1.00 88.00 224 GLN A CA 1
ATOM 1816 C C . GLN A 1 224 ? -2.803 16.498 0.684 1.00 88.00 224 GLN A C 1
ATOM 1818 O O . GLN A 1 224 ? -1.861 17.025 1.279 1.00 88.00 224 GLN A O 1
ATOM 1823 N N . LYS A 1 225 ? -3.979 16.257 1.278 1.00 90.94 225 LYS A N 1
ATOM 1824 C CA . LYS A 1 225 ? -4.279 16.662 2.660 1.00 90.94 225 LYS A CA 1
ATOM 1825 C C . LYS A 1 225 ? -3.375 15.977 3.687 1.00 90.94 225 LYS A C 1
ATOM 1827 O O . LYS A 1 225 ? -2.958 16.611 4.656 1.00 90.94 225 LYS A O 1
ATOM 1832 N N . TYR A 1 226 ? -3.089 14.691 3.497 1.00 91.81 226 TYR A N 1
ATOM 1833 C CA . TYR A 1 226 ? -2.363 13.885 4.484 1.00 91.81 226 TYR A CA 1
ATOM 1834 C C . TYR A 1 226 ? -0.873 13.700 4.172 1.00 91.81 226 TYR A C 1
ATOM 1836 O O . TYR A 1 226 ? -0.150 13.189 5.025 1.00 91.81 226 TYR A O 1
ATOM 1844 N N . LYS A 1 227 ? -0.391 14.182 3.017 1.00 90.31 227 LYS A N 1
ATOM 1845 C CA . LYS A 1 227 ? 1.011 14.107 2.568 1.00 90.31 227 LYS A CA 1
ATOM 1846 C C . LYS A 1 227 ? 2.030 14.481 3.652 1.00 90.31 227 LYS A C 1
ATOM 1848 O O . LYS A 1 227 ? 2.931 13.702 3.944 1.00 90.31 227 LYS A O 1
ATOM 1853 N N . SER A 1 228 ? 1.910 15.675 4.237 1.00 89.62 228 SER A N 1
ATOM 1854 C CA . SER A 1 228 ? 2.896 16.190 5.203 1.00 89.62 228 SER A CA 1
ATOM 1855 C C . SER A 1 228 ? 2.913 15.377 6.495 1.00 89.62 228 SER A C 1
ATOM 1857 O O . SER A 1 228 ? 3.980 15.001 6.977 1.00 89.62 228 SER A O 1
ATOM 1859 N N . LYS A 1 229 ? 1.725 15.050 7.014 1.00 90.44 229 LYS A N 1
ATOM 1860 C CA . LYS A 1 229 ? 1.565 14.217 8.207 1.00 90.44 229 LYS A CA 1
ATOM 1861 C C . LYS A 1 229 ? 2.112 12.812 7.972 1.00 90.44 229 LYS A C 1
ATOM 1863 O O . LYS A 1 229 ? 2.818 12.299 8.830 1.00 90.44 229 LYS A O 1
ATOM 1868 N N . PHE A 1 230 ? 1.857 12.216 6.807 1.00 91.81 230 PHE A N 1
ATOM 1869 C CA . PHE A 1 230 ? 2.398 10.901 6.467 1.00 91.81 230 PHE A CA 1
ATOM 1870 C C . PHE A 1 230 ? 3.931 10.895 6.551 1.00 91.81 230 PHE A C 1
ATOM 1872 O O . PHE A 1 230 ? 4.502 10.076 7.266 1.00 91.81 230 PHE A O 1
ATOM 1879 N N . SER A 1 231 ? 4.598 11.861 5.909 1.00 90.12 231 SER A N 1
ATOM 1880 C CA . SER A 1 231 ? 6.060 11.980 5.992 1.00 90.12 231 SER A CA 1
ATOM 1881 C C . SER A 1 231 ? 6.545 12.170 7.430 1.00 90.12 231 SER A C 1
ATOM 1883 O O . SER A 1 231 ? 7.478 11.497 7.859 1.00 90.12 231 SER A O 1
ATOM 1885 N N . GLN A 1 232 ? 5.887 13.040 8.200 1.00 88.94 232 GLN A N 1
ATOM 1886 C CA . GLN A 1 232 ? 6.258 13.311 9.588 1.00 88.94 232 GLN A CA 1
ATOM 1887 C C . GLN A 1 232 ? 6.143 12.072 10.490 1.00 88.94 232 GLN A C 1
ATOM 1889 O O . GLN A 1 232 ? 7.007 11.858 11.338 1.00 88.94 232 GLN A O 1
ATOM 1894 N N . HIS A 1 233 ? 5.085 11.277 10.327 1.00 88.31 233 HIS A N 1
ATOM 1895 C CA . HIS A 1 233 ? 4.787 10.149 11.211 1.00 88.31 233 HIS A CA 1
ATOM 1896 C C . HIS A 1 233 ? 5.487 8.846 10.802 1.00 88.31 233 HIS A C 1
ATOM 1898 O O . HIS A 1 233 ? 5.848 8.067 11.680 1.00 88.31 233 HIS A O 1
ATOM 1904 N N . PHE A 1 234 ? 5.682 8.600 9.501 1.00 90.94 234 PHE A N 1
ATOM 1905 C CA . PHE A 1 234 ? 6.199 7.318 9.000 1.00 90.94 234 PHE A CA 1
ATOM 1906 C C . PHE A 1 234 ? 7.599 7.399 8.388 1.00 90.94 234 PHE A C 1
ATOM 1908 O O . PHE A 1 234 ? 8.335 6.424 8.442 1.00 90.94 234 PHE A O 1
ATOM 1915 N N . MET A 1 235 ? 7.993 8.531 7.795 1.00 89.56 235 MET A N 1
ATOM 1916 C CA . MET A 1 235 ? 9.275 8.613 7.076 1.00 89.56 235 MET A CA 1
ATOM 1917 C C . MET A 1 235 ? 10.427 9.124 7.935 1.00 89.56 235 MET A C 1
ATOM 1919 O O . MET A 1 235 ? 11.583 8.891 7.601 1.00 89.56 235 MET A O 1
ATOM 1923 N N . THR A 1 236 ? 10.133 9.801 9.044 1.00 85.38 236 THR A N 1
ATOM 1924 C CA . THR A 1 236 ? 11.145 10.359 9.956 1.00 85.38 236 THR A CA 1
ATOM 1925 C C . THR A 1 236 ? 12.012 9.295 10.620 1.00 85.38 236 THR A C 1
ATOM 1927 O O . THR A 1 236 ? 13.181 9.553 10.890 1.00 85.38 236 THR A O 1
ATOM 1930 N N . SER A 1 237 ? 11.450 8.109 10.849 1.00 85.00 237 SER A N 1
ATOM 1931 C CA . SER A 1 237 ? 12.124 6.968 11.475 1.00 85.00 237 SER A CA 1
ATOM 1932 C C . SER A 1 237 ? 12.222 5.759 10.537 1.00 85.00 237 SER A C 1
ATOM 1934 O O . SER A 1 237 ? 12.515 4.654 10.980 1.00 85.00 237 SER A O 1
ATOM 1936 N N . PHE A 1 238 ? 11.971 5.938 9.243 1.00 88.56 238 PHE A N 1
ATOM 1937 C CA . PHE A 1 238 ? 12.117 4.870 8.257 1.00 88.56 238 PHE A CA 1
ATOM 1938 C C . PHE A 1 238 ? 13.608 4.587 7.970 1.00 88.56 238 PHE A C 1
ATOM 1940 O O . PHE A 1 238 ? 14.370 5.547 7.831 1.00 88.56 238 PHE A O 1
ATOM 1947 N N . PRO A 1 239 ? 14.040 3.319 7.793 1.00 91.56 239 PRO A N 1
ATOM 1948 C CA . PRO A 1 239 ? 13.256 2.074 7.787 1.00 91.56 239 PRO A CA 1
ATOM 1949 C C . PRO A 1 239 ? 13.096 1.433 9.174 1.00 91.56 239 PRO A C 1
ATOM 1951 O O . PRO A 1 239 ? 13.913 1.653 10.066 1.00 91.56 239 PRO A O 1
ATOM 1954 N N . TYR A 1 240 ? 12.066 0.596 9.333 1.00 90.56 240 TYR A N 1
ATOM 1955 C CA . TYR A 1 240 ? 11.738 -0.060 10.604 1.00 90.56 240 TYR A CA 1
ATOM 1956 C C . TYR A 1 240 ? 12.202 -1.515 10.652 1.00 90.56 240 TYR A C 1
ATOM 1958 O O . TYR A 1 240 ? 12.055 -2.249 9.678 1.00 90.56 240 TYR A O 1
ATOM 1966 N N . VAL A 1 241 ? 12.694 -1.955 11.807 1.00 89.69 241 VAL A N 1
ATOM 1967 C CA . VAL A 1 241 ? 13.073 -3.348 12.088 1.00 89.69 241 VAL A CA 1
ATOM 1968 C C . VAL A 1 241 ? 12.615 -3.747 13.484 1.00 89.69 241 VAL A C 1
ATOM 1970 O O . VAL A 1 241 ? 12.422 -2.898 14.349 1.00 89.69 241 VAL A O 1
ATOM 1973 N N . THR A 1 242 ? 12.438 -5.036 13.736 1.00 86.81 242 THR A N 1
ATOM 1974 C CA . THR A 1 242 ? 12.090 -5.534 15.073 1.00 86.81 242 THR A CA 1
ATOM 1975 C C . THR A 1 242 ? 13.327 -6.001 15.836 1.00 86.81 242 THR A C 1
ATOM 1977 O O . THR A 1 242 ? 14.315 -6.441 15.251 1.00 86.81 242 THR A O 1
ATOM 1980 N N . ASN A 1 243 ? 13.259 -5.956 17.168 1.00 73.44 243 ASN A N 1
ATOM 1981 C CA . ASN A 1 243 ? 14.323 -6.382 18.095 1.00 73.44 243 ASN A CA 1
ATOM 1982 C C . ASN A 1 243 ? 14.614 -7.906 18.117 1.00 73.44 243 ASN A C 1
ATOM 1984 O O . ASN A 1 243 ? 15.223 -8.422 19.059 1.00 73.44 243 ASN A O 1
ATOM 1988 N N . MET A 1 244 ? 14.182 -8.657 17.107 1.00 60.59 244 MET A N 1
ATOM 1989 C CA . MET A 1 244 ? 14.355 -10.104 17.052 1.00 60.59 244 MET A CA 1
ATOM 1990 C C . MET A 1 244 ? 15.823 -10.463 16.789 1.00 60.59 244 MET A C 1
ATOM 1992 O O . MET A 1 244 ? 16.314 -10.393 15.663 1.00 60.59 244 MET A O 1
ATOM 1996 N N . ARG A 1 245 ? 16.524 -10.950 17.820 1.00 52.84 245 ARG A N 1
ATOM 1997 C CA . ARG A 1 245 ? 17.628 -11.894 17.587 1.00 52.84 245 ARG A CA 1
ATOM 1998 C C . ARG A 1 245 ? 16.981 -13.150 17.030 1.00 52.84 245 ARG A C 1
ATOM 2000 O O . ARG A 1 245 ? 16.117 -13.695 17.706 1.00 52.84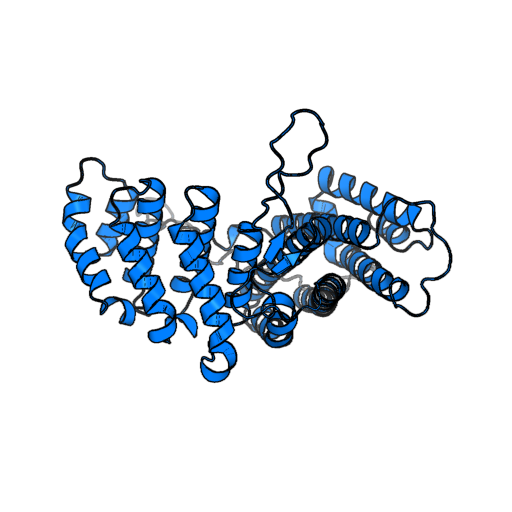 245 ARG A O 1
ATOM 2007 N N . SER A 1 246 ? 17.353 -13.560 15.817 1.00 47.19 246 SER A N 1
ATOM 2008 C CA . SER A 1 246 ? 16.826 -14.734 15.106 1.00 47.19 246 SER A CA 1
ATOM 2009 C C . SER A 1 246 ? 16.602 -15.917 16.056 1.00 47.19 246 SER A C 1
ATOM 2011 O O . SER A 1 246 ? 17.531 -16.679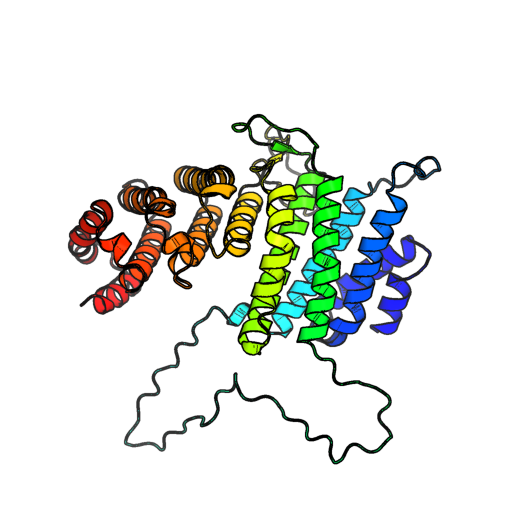 16.337 1.00 47.19 246 SER A O 1
ATOM 2013 N N . ARG A 1 247 ? 15.389 -16.058 16.603 1.00 42.59 247 ARG A N 1
ATOM 2014 C CA . ARG A 1 247 ? 15.048 -17.210 17.430 1.00 42.59 247 ARG A CA 1
ATOM 2015 C C . ARG A 1 247 ? 14.969 -18.376 16.463 1.00 42.59 247 ARG A C 1
ATOM 2017 O O . ARG A 1 247 ? 14.104 -18.402 15.594 1.00 42.59 247 ARG A O 1
ATOM 2024 N N . GLN A 1 248 ? 15.936 -19.285 16.569 1.00 39.72 248 GLN A N 1
ATOM 2025 C CA . GLN A 1 248 ? 15.875 -20.566 15.884 1.00 39.72 248 GLN A CA 1
ATOM 2026 C C . GLN A 1 248 ? 14.508 -21.187 16.171 1.00 39.72 248 GLN A C 1
ATOM 2028 O O . GLN A 1 248 ? 14.089 -21.274 17.324 1.00 39.72 248 GLN A O 1
ATOM 2033 N N . VAL A 1 249 ? 13.807 -21.540 15.098 1.00 40.66 249 VAL A N 1
ATOM 2034 C CA . VAL A 1 249 ? 12.460 -22.104 15.108 1.00 40.66 249 VAL A CA 1
ATOM 2035 C C . VAL A 1 249 ? 12.471 -23.397 15.929 1.00 40.66 249 VAL A C 1
ATOM 2037 O O . VAL A 1 249 ? 12.828 -24.457 15.416 1.00 40.66 249 VAL A O 1
ATOM 2040 N N . SER A 1 250 ? 12.086 -23.330 17.205 1.00 36.09 250 SER A N 1
ATOM 2041 C CA . SER A 1 250 ? 11.681 -24.522 17.945 1.00 36.09 250 SER A CA 1
ATOM 2042 C C . SER A 1 250 ? 10.247 -24.842 17.543 1.00 36.09 250 SER A C 1
ATOM 2044 O O . SER A 1 250 ? 9.326 -24.069 17.795 1.00 36.09 250 SER A O 1
ATOM 2046 N N . ARG A 1 251 ? 10.090 -25.971 16.852 1.00 43.03 251 ARG A N 1
ATOM 2047 C CA . ARG A 1 251 ? 8.804 -26.566 16.489 1.00 43.03 251 ARG A CA 1
ATOM 2048 C C . ARG A 1 251 ? 7.917 -26.774 17.723 1.00 43.03 251 ARG A C 1
ATOM 2050 O O . ARG A 1 251 ? 8.432 -27.106 18.783 1.00 43.03 251 ARG A O 1
ATOM 2057 N N . MET A 1 252 ? 6.608 -26.713 17.465 1.00 38.84 252 MET A N 1
ATOM 2058 C CA . MET A 1 252 ? 5.450 -26.887 18.358 1.00 38.84 252 MET A CA 1
ATOM 2059 C C . MET A 1 252 ? 4.997 -25.606 19.059 1.00 38.84 252 MET A C 1
ATOM 2061 O O . MET A 1 252 ? 5.405 -25.328 20.172 1.00 38.84 252 MET A O 1
ATOM 2065 N N . ASP A 1 253 ? 4.121 -24.854 18.384 1.00 31.44 253 ASP A N 1
ATOM 2066 C CA . ASP A 1 253 ? 2.761 -24.660 18.894 1.00 31.44 253 ASP A CA 1
ATOM 2067 C C . ASP A 1 253 ? 1.799 -24.251 17.767 1.00 31.44 253 ASP A C 1
ATOM 2069 O O . ASP A 1 253 ? 2.049 -23.360 16.956 1.00 31.44 253 ASP A O 1
ATOM 2073 N N . THR A 1 254 ? 0.693 -24.983 17.684 1.00 35.69 254 THR A N 1
ATOM 2074 C CA . THR A 1 254 ? -0.407 -24.814 16.734 1.00 35.69 254 THR A CA 1
ATOM 2075 C C . THR A 1 254 ? -1.317 -23.667 17.166 1.00 35.69 254 THR A C 1
ATOM 2077 O O . THR A 1 254 ? -2.396 -23.901 17.697 1.00 35.69 254 THR A O 1
ATOM 2080 N N . THR A 1 255 ? -0.909 -22.429 16.900 1.00 34.72 255 THR A N 1
ATOM 2081 C CA . THR A 1 255 ? -1.815 -21.278 16.742 1.00 34.72 255 THR A CA 1
ATOM 2082 C C . THR A 1 255 ? -1.186 -20.334 15.723 1.00 34.72 255 THR A C 1
ATOM 2084 O O . THR A 1 255 ? -0.101 -19.816 15.969 1.00 34.72 255 THR A O 1
ATOM 2087 N N . GLY A 1 256 ? -1.822 -20.163 14.562 1.00 34.34 256 GLY A N 1
ATOM 2088 C CA . GLY A 1 256 ? -1.283 -19.436 13.409 1.00 34.34 256 GLY A CA 1
ATOM 2089 C C . GLY A 1 256 ? -1.031 -17.950 13.667 1.00 34.34 256 GLY A C 1
ATOM 2090 O O . GLY A 1 256 ? -1.868 -17.112 13.346 1.00 34.34 256 GLY A O 1
ATOM 2091 N N . VAL A 1 257 ? 0.140 -17.633 14.212 1.00 38.59 257 VAL A N 1
ATOM 2092 C CA . VAL A 1 257 ? 0.742 -16.302 14.156 1.00 38.59 257 VAL A CA 1
ATOM 2093 C C . VAL A 1 257 ? 1.884 -16.409 13.156 1.00 38.59 257 VAL A C 1
ATOM 2095 O O . VAL A 1 257 ? 2.868 -17.105 13.405 1.00 38.59 257 VAL A O 1
ATOM 2098 N N . ASP A 1 258 ? 1.679 -15.799 11.989 1.00 43.88 258 ASP A N 1
ATOM 2099 C CA . ASP A 1 258 ? 2.640 -15.752 10.891 1.00 43.88 258 ASP A CA 1
ATOM 2100 C C . ASP A 1 258 ? 4.049 -15.447 11.405 1.00 43.88 258 ASP A C 1
ATOM 2102 O O . ASP A 1 258 ? 4.255 -14.501 12.164 1.00 43.88 258 ASP A O 1
ATOM 2106 N N . THR A 1 259 ? 5.015 -16.234 10.935 1.00 42.34 259 THR A N 1
ATOM 2107 C CA . THR A 1 259 ? 6.456 -15.988 11.041 1.00 42.34 259 THR A CA 1
ATOM 2108 C C . THR A 1 259 ? 6.773 -14.505 10.843 1.00 42.34 259 THR A C 1
ATOM 2110 O O . THR A 1 259 ? 6.710 -13.991 9.725 1.00 42.34 259 THR A O 1
ATOM 2113 N N . THR A 1 260 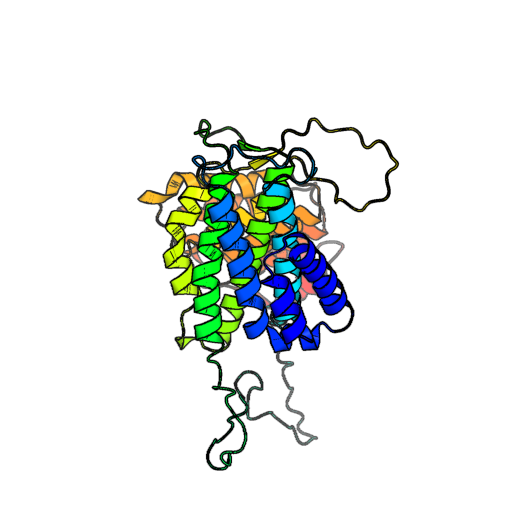? 7.092 -13.807 11.932 1.00 58.09 260 THR A N 1
ATOM 2114 C CA . THR A 1 260 ? 7.375 -12.374 11.938 1.00 58.09 260 THR A CA 1
ATOM 2115 C C . THR A 1 260 ? 8.713 -12.112 11.248 1.00 58.09 260 THR A C 1
ATOM 2117 O O . THR A 1 260 ? 9.769 -12.493 11.752 1.00 58.09 260 THR A O 1
ATOM 2120 N N . ASP A 1 261 ? 8.674 -11.477 10.070 1.00 75.31 261 ASP A N 1
ATOM 2121 C CA . ASP A 1 261 ? 9.864 -10.986 9.366 1.00 75.31 261 ASP A CA 1
ATOM 2122 C C . ASP A 1 261 ? 10.578 -9.951 10.251 1.00 75.31 261 ASP A C 1
ATOM 2124 O O . ASP A 1 261 ? 10.055 -8.846 10.444 1.00 75.31 261 ASP A O 1
ATOM 2128 N N . PRO A 1 262 ? 11.776 -10.263 10.782 1.00 81.19 262 PRO A N 1
ATOM 2129 C CA . PRO A 1 262 ? 12.435 -9.395 11.740 1.00 81.19 262 PRO A CA 1
ATOM 2130 C C . PRO A 1 262 ? 12.846 -8.054 11.122 1.00 81.19 262 PRO A C 1
ATOM 2132 O O . PRO A 1 262 ? 12.927 -7.055 11.838 1.00 81.19 262 PRO A O 1
ATOM 2135 N N . LYS A 1 263 ? 13.071 -8.014 9.802 1.00 86.94 263 LYS A N 1
ATOM 2136 C CA . LYS A 1 263 ? 13.470 -6.816 9.052 1.00 86.94 263 LYS A CA 1
ATOM 2137 C C . LYS A 1 263 ? 12.282 -6.030 8.494 1.00 86.94 263 LYS A C 1
ATOM 2139 O O . LYS A 1 263 ? 12.500 -4.975 7.900 1.00 86.94 263 LYS A O 1
ATOM 2144 N N . LEU A 1 264 ? 11.057 -6.537 8.663 1.00 89.50 264 LEU A N 1
ATOM 2145 C CA . LEU A 1 264 ? 9.818 -5.915 8.185 1.00 89.50 264 LEU A CA 1
ATOM 2146 C C . LEU A 1 264 ? 9.903 -5.4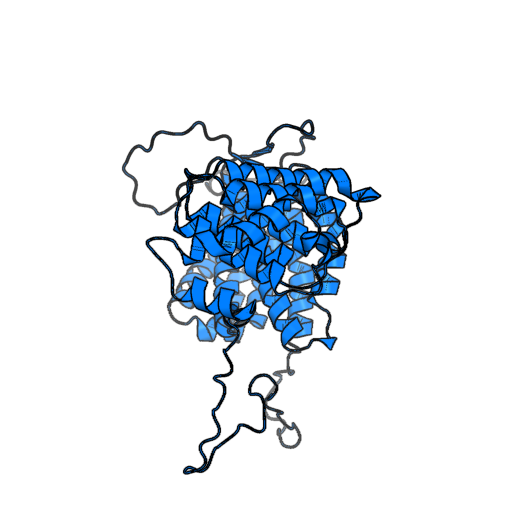74 6.711 1.00 89.50 264 LEU A C 1
ATOM 2148 O O . LEU A 1 264 ? 9.393 -4.416 6.346 1.00 89.50 264 LEU A O 1
ATOM 2152 N N . ILE A 1 265 ? 10.563 -6.257 5.855 1.00 91.44 265 ILE A N 1
ATOM 2153 C CA . ILE A 1 265 ? 10.871 -5.895 4.466 1.00 91.44 265 ILE A CA 1
ATOM 2154 C C . ILE A 1 265 ? 9.584 -5.618 3.697 1.00 91.44 265 ILE A C 1
ATOM 2156 O O . ILE A 1 265 ? 9.468 -4.569 3.068 1.00 91.44 265 ILE A O 1
ATOM 2160 N N . ALA A 1 266 ? 8.593 -6.509 3.795 1.00 91.12 266 ALA A N 1
ATOM 2161 C CA . ALA A 1 266 ? 7.307 -6.330 3.121 1.00 91.12 266 ALA A CA 1
ATOM 2162 C C . ALA A 1 266 ? 6.605 -5.030 3.560 1.00 91.12 266 ALA A C 1
ATOM 2164 O O . ALA A 1 266 ? 6.182 -4.236 2.723 1.00 91.12 266 ALA A O 1
ATOM 2165 N N . VAL A 1 267 ? 6.565 -4.758 4.870 1.00 92.25 267 VAL A N 1
ATOM 2166 C CA . VAL A 1 267 ? 5.939 -3.547 5.432 1.00 92.25 267 VAL A CA 1
ATOM 2167 C C . VAL A 1 267 ? 6.687 -2.283 4.998 1.00 92.25 267 VAL A C 1
ATOM 2169 O O . VAL A 1 267 ? 6.067 -1.285 4.632 1.00 92.25 267 VAL A O 1
ATOM 2172 N N . ASN A 1 268 ? 8.020 -2.319 4.991 1.00 94.19 268 ASN A N 1
ATOM 2173 C CA . ASN A 1 268 ? 8.850 -1.207 4.536 1.00 94.19 268 ASN A CA 1
ATOM 2174 C C . ASN A 1 268 ? 8.699 -0.948 3.025 1.00 94.19 268 ASN A C 1
ATOM 2176 O O . ASN A 1 268 ? 8.673 0.208 2.608 1.00 94.19 268 ASN A O 1
ATOM 2180 N N . LEU A 1 269 ? 8.545 -1.990 2.200 1.00 93.06 269 LEU A N 1
ATOM 2181 C CA . LEU A 1 269 ? 8.257 -1.838 0.768 1.00 93.06 269 LEU A CA 1
ATOM 2182 C C . LEU A 1 269 ? 6.860 -1.249 0.523 1.00 93.06 269 LEU A C 1
ATOM 2184 O O . LEU A 1 269 ? 6.713 -0.360 -0.320 1.00 93.06 269 LEU A O 1
ATOM 2188 N N . GLU A 1 270 ? 5.846 -1.676 1.279 1.00 92.69 270 GLU A N 1
ATOM 2189 C CA . GLU A 1 270 ? 4.511 -1.063 1.234 1.00 92.69 270 GLU A CA 1
ATOM 2190 C C . GLU A 1 270 ? 4.557 0.417 1.654 1.00 92.69 270 GLU A C 1
ATOM 2192 O O . GLU A 1 270 ? 3.934 1.266 1.013 1.00 92.69 270 GLU A O 1
ATOM 2197 N N . LEU A 1 271 ? 5.358 0.761 2.670 1.00 94.50 271 LEU A N 1
ATOM 2198 C CA . LEU A 1 271 ? 5.626 2.150 3.057 1.00 94.50 271 LEU A CA 1
ATOM 2199 C C . LEU A 1 271 ? 6.250 2.958 1.917 1.00 94.50 271 LEU A C 1
ATOM 2201 O O . LEU A 1 271 ? 5.792 4.071 1.650 1.00 94.50 271 LEU A O 1
ATOM 2205 N N . CYS A 1 272 ? 7.242 2.407 1.208 1.00 93.94 272 CYS A N 1
ATOM 2206 C CA . CYS A 1 272 ? 7.804 3.043 0.015 1.00 93.94 272 CYS A CA 1
ATOM 2207 C C . CYS A 1 272 ? 6.721 3.284 -1.049 1.00 93.94 272 CYS A C 1
ATOM 2209 O O . CYS A 1 272 ? 6.617 4.388 -1.589 1.00 93.94 272 CYS A O 1
ATOM 2211 N N . GLN A 1 273 ? 5.875 2.285 -1.321 1.00 91.56 273 GLN A N 1
ATOM 2212 C CA . GLN A 1 273 ? 4.790 2.394 -2.299 1.00 91.56 273 GLN A CA 1
ATOM 2213 C C . GLN A 1 273 ? 3.755 3.461 -1.908 1.00 91.56 273 GLN A C 1
ATOM 2215 O O . GLN A 1 273 ? 3.292 4.224 -2.765 1.00 91.56 273 GLN A O 1
ATOM 2220 N N . LEU A 1 274 ? 3.385 3.536 -0.627 1.00 92.25 274 LEU A N 1
ATOM 2221 C CA . LEU A 1 274 ? 2.511 4.587 -0.114 1.00 92.25 274 LEU A CA 1
ATOM 2222 C C . LEU A 1 274 ? 3.187 5.952 -0.223 1.00 92.25 274 LEU A C 1
ATOM 2224 O O . LEU A 1 274 ? 2.571 6.874 -0.750 1.00 92.25 274 LEU A O 1
ATOM 2228 N N . TYR A 1 275 ? 4.452 6.084 0.182 1.00 92.12 275 TYR A N 1
ATOM 2229 C CA . TYR A 1 275 ? 5.186 7.344 0.077 1.00 92.12 275 TYR A CA 1
ATOM 2230 C C . TYR A 1 275 ? 5.177 7.886 -1.354 1.00 92.12 275 TYR A C 1
ATOM 2232 O O . TYR A 1 275 ? 4.816 9.043 -1.571 1.00 92.12 275 TYR A O 1
ATOM 2240 N N . ILE A 1 276 ? 5.498 7.044 -2.336 1.00 89.69 276 ILE A N 1
ATOM 2241 C CA . ILE A 1 276 ? 5.455 7.399 -3.760 1.00 89.69 276 ILE A CA 1
ATOM 2242 C C . ILE A 1 276 ? 4.057 7.899 -4.149 1.00 89.69 276 ILE A C 1
ATOM 2244 O O . ILE A 1 276 ? 3.926 8.945 -4.786 1.00 89.69 276 ILE A O 1
ATOM 2248 N N . ALA A 1 277 ? 3.007 7.202 -3.708 1.00 87.94 277 ALA A N 1
ATOM 2249 C CA . ALA A 1 277 ? 1.624 7.562 -4.005 1.00 87.94 277 ALA A CA 1
ATOM 2250 C C . ALA A 1 277 ? 1.173 8.882 -3.357 1.00 87.94 277 ALA A C 1
ATOM 2252 O O . ALA A 1 277 ? 0.511 9.681 -4.010 1.00 87.94 277 ALA A O 1
ATOM 2253 N N . PHE A 1 278 ? 1.562 9.155 -2.108 1.00 88.25 278 PHE A N 1
ATOM 2254 C CA . PHE A 1 278 ? 1.295 10.433 -1.427 1.00 88.25 278 PHE A CA 1
ATOM 2255 C C . PHE A 1 278 ? 2.075 11.610 -2.038 1.00 88.25 278 PHE A C 1
ATOM 2257 O O . PHE A 1 278 ? 1.731 12.775 -1.819 1.00 88.25 278 PHE A O 1
ATOM 2264 N N . ASN A 1 279 ? 3.119 11.327 -2.820 1.00 86.88 279 ASN A N 1
ATOM 2265 C CA . ASN A 1 279 ? 4.013 12.317 -3.408 1.00 86.88 279 ASN A CA 1
ATOM 2266 C C . ASN A 1 279 ? 4.017 12.244 -4.949 1.00 86.88 279 ASN A C 1
ATOM 2268 O O . ASN A 1 279 ? 5.086 12.089 -5.528 1.00 86.88 279 ASN A O 1
ATOM 2272 N N . PRO A 1 280 ? 2.883 12.416 -5.658 1.00 81.38 280 PRO A N 1
ATOM 2273 C CA . PRO A 1 280 ? 2.859 12.296 -7.123 1.00 81.38 280 PRO A CA 1
ATOM 2274 C C . PRO A 1 280 ? 3.714 13.366 -7.825 1.00 81.38 280 PRO A C 1
ATOM 2276 O O . PRO A 1 280 ? 4.208 13.145 -8.928 1.00 81.38 280 PRO A O 1
ATOM 2279 N N . TYR A 1 281 ? 3.930 14.514 -7.172 1.00 81.81 281 TYR A N 1
ATOM 2280 C CA . TYR A 1 281 ? 4.836 15.570 -7.621 1.00 81.81 281 TYR A CA 1
ATOM 2281 C C . TYR A 1 281 ? 6.023 15.672 -6.664 1.00 81.81 281 TYR A C 1
ATOM 2283 O O . TYR A 1 281 ? 5.868 16.085 -5.509 1.00 81.81 281 TYR A O 1
ATOM 2291 N N . VAL A 1 282 ? 7.199 15.301 -7.164 1.00 78.44 282 VAL A N 1
ATOM 2292 C CA . VAL A 1 282 ? 8.457 15.338 -6.420 1.00 78.44 282 VAL A CA 1
ATOM 2293 C C . VAL A 1 282 ? 8.930 16.779 -6.247 1.00 78.44 282 VAL A C 1
ATOM 2295 O O . VAL A 1 282 ? 9.060 17.521 -7.220 1.00 78.44 282 VAL A O 1
ATOM 2298 N N . ASN A 1 283 ? 9.225 17.169 -5.004 1.00 78.56 283 ASN A N 1
ATOM 2299 C CA . ASN A 1 283 ? 9.907 18.422 -4.693 1.00 78.56 283 ASN A CA 1
ATOM 2300 C C . ASN A 1 283 ? 11.259 18.127 -4.031 1.00 78.56 283 ASN A C 1
ATOM 2302 O O . ASN A 1 283 ? 11.355 17.999 -2.810 1.00 78.56 283 ASN A O 1
ATOM 2306 N N . LEU A 1 284 ? 12.307 18.061 -4.854 1.00 75.81 284 LEU A N 1
ATOM 2307 C CA . LEU A 1 284 ? 13.673 17.761 -4.420 1.00 75.81 284 LEU A CA 1
ATOM 2308 C C . LEU A 1 284 ? 14.212 18.727 -3.357 1.00 75.81 284 LEU A C 1
ATOM 2310 O O . LEU A 1 284 ? 15.002 18.309 -2.522 1.00 75.81 284 LEU A O 1
ATOM 2314 N N . LYS A 1 285 ? 13.786 19.997 -3.341 1.00 75.88 285 LYS A N 1
ATOM 2315 C CA . LYS A 1 285 ? 14.303 20.978 -2.371 1.00 75.88 285 LYS A CA 1
ATOM 2316 C C . LYS A 1 285 ? 13.874 20.662 -0.940 1.00 75.88 285 LYS A C 1
ATOM 2318 O O . LYS A 1 285 ? 14.645 20.877 -0.014 1.00 75.88 285 LYS A O 1
ATOM 2323 N N . ASN A 1 286 ? 12.657 20.147 -0.776 1.00 78.19 286 ASN A N 1
ATOM 2324 C CA . ASN A 1 286 ? 12.058 19.943 0.542 1.00 78.19 286 ASN A CA 1
ATOM 2325 C C . ASN A 1 286 ? 12.089 18.479 0.997 1.00 78.19 286 ASN A C 1
ATOM 2327 O O . ASN A 1 286 ? 11.863 18.230 2.173 1.00 78.19 286 ASN A O 1
ATOM 2331 N N . GLN A 1 287 ? 12.298 17.528 0.078 1.00 80.88 287 GLN A N 1
ATOM 2332 C CA . GLN A 1 287 ? 12.095 16.092 0.325 1.00 80.88 287 GLN A CA 1
ATOM 2333 C C . GLN A 1 287 ? 13.290 15.225 -0.110 1.00 80.88 287 GLN A C 1
ATOM 2335 O O . GLN A 1 287 ? 13.156 14.012 -0.259 1.00 80.88 287 GLN A O 1
ATOM 2340 N N . SER A 1 288 ? 14.453 15.831 -0.384 1.00 82.44 288 SER A N 1
ATOM 2341 C CA . SER A 1 288 ? 15.634 15.121 -0.905 1.00 82.44 288 SER A CA 1
ATOM 2342 C C . SER A 1 288 ? 16.066 13.950 -0.024 1.00 82.44 288 SER A C 1
ATOM 2344 O O . SER A 1 288 ? 16.424 12.893 -0.545 1.00 82.44 288 SER A O 1
ATOM 2346 N N . ASN A 1 289 ? 16.009 14.121 1.298 1.00 84.31 289 ASN A N 1
ATOM 2347 C CA . ASN A 1 289 ? 16.423 13.099 2.253 1.00 84.31 289 ASN A CA 1
ATOM 2348 C C . ASN A 1 289 ? 15.477 11.893 2.211 1.00 84.31 289 ASN A C 1
ATOM 2350 O O . ASN A 1 289 ? 15.934 10.769 2.035 1.00 84.31 289 ASN A O 1
ATOM 2354 N N . GLU A 1 290 ? 14.165 12.113 2.314 1.00 87.19 290 GLU A N 1
ATOM 2355 C CA . GLU A 1 290 ? 13.167 11.040 2.308 1.00 87.19 290 GLU A CA 1
ATOM 2356 C C . GLU A 1 290 ? 13.141 10.293 0.971 1.00 87.19 290 GLU A C 1
ATOM 2358 O O . GLU A 1 290 ? 13.048 9.067 0.954 1.00 87.19 290 GLU A O 1
ATOM 2363 N N . ILE A 1 291 ? 13.291 11.010 -0.147 1.00 88.50 291 ILE A N 1
ATOM 2364 C CA . ILE A 1 291 ? 13.407 10.404 -1.480 1.00 88.50 291 ILE A CA 1
ATOM 2365 C C . ILE A 1 291 ? 14.642 9.503 -1.553 1.00 88.50 291 ILE A C 1
ATOM 2367 O O . ILE A 1 291 ? 14.546 8.371 -2.024 1.00 88.50 291 ILE A O 1
ATOM 2371 N N . SER A 1 292 ? 15.786 9.976 -1.051 1.00 87.69 292 SER A N 1
ATOM 2372 C CA . SER A 1 292 ? 17.030 9.197 -1.044 1.00 87.69 292 SER A CA 1
ATOM 2373 C C . SER A 1 292 ? 16.912 7.946 -0.171 1.00 87.69 292 SER A C 1
ATOM 2375 O O . SER A 1 292 ? 17.376 6.882 -0.573 1.00 87.69 292 SER A O 1
ATOM 2377 N N . LEU A 1 293 ? 16.243 8.043 0.984 1.00 89.25 293 LEU A N 1
ATOM 2378 C CA . LEU A 1 293 ? 15.973 6.898 1.859 1.00 89.25 293 LEU A CA 1
ATOM 2379 C C . LEU A 1 293 ? 15.076 5.857 1.179 1.00 89.25 293 LEU A C 1
ATOM 2381 O O . LEU A 1 293 ? 15.384 4.668 1.216 1.00 89.25 293 LEU A O 1
ATOM 2385 N N . VAL A 1 294 ? 13.994 6.291 0.526 1.00 91.19 294 VAL A N 1
ATOM 2386 C CA . VAL A 1 294 ? 13.055 5.394 -0.171 1.00 91.19 294 VAL A CA 1
ATOM 2387 C C . VAL A 1 294 ? 13.731 4.687 -1.341 1.00 91.19 294 VAL A C 1
ATOM 2389 O O . VAL A 1 294 ? 13.679 3.461 -1.430 1.00 91.19 294 VAL A O 1
ATOM 2392 N N . LEU A 1 295 ? 14.397 5.436 -2.222 1.00 90.12 295 LEU A N 1
ATOM 2393 C CA . LEU A 1 295 ? 15.060 4.858 -3.394 1.00 90.12 295 LEU A CA 1
ATOM 2394 C C . LEU A 1 295 ? 16.246 3.978 -2.992 1.00 90.12 295 LEU A C 1
ATOM 2396 O O . LEU A 1 295 ? 16.386 2.876 -3.519 1.00 90.12 295 LEU A O 1
ATOM 2400 N N . GLY A 1 296 ? 17.045 4.417 -2.015 1.00 90.00 296 GLY A N 1
ATOM 2401 C CA . GLY A 1 296 ? 18.153 3.634 -1.471 1.00 90.00 296 GLY A CA 1
ATOM 2402 C C . GLY A 1 296 ? 17.688 2.335 -0.812 1.00 90.00 296 GLY A C 1
ATOM 2403 O O . GLY A 1 296 ? 18.349 1.307 -0.951 1.00 90.00 296 GLY A O 1
ATOM 2404 N N . TYR A 1 297 ? 16.526 2.340 -0.150 1.00 91.62 297 TYR A N 1
ATOM 2405 C CA . TYR A 1 297 ? 15.944 1.127 0.423 1.00 91.62 297 TYR A CA 1
ATOM 2406 C C . TYR A 1 297 ? 15.452 0.155 -0.654 1.00 91.62 297 TYR A C 1
ATOM 2408 O O . TYR A 1 297 ? 15.810 -1.023 -0.609 1.00 91.62 297 TYR A O 1
ATOM 2416 N N . ILE A 1 298 ? 14.688 0.638 -1.644 1.00 91.38 298 ILE A N 1
ATOM 2417 C CA . ILE A 1 298 ? 14.227 -0.183 -2.779 1.00 91.38 298 ILE A CA 1
ATOM 2418 C C . ILE A 1 298 ? 15.426 -0.844 -3.458 1.00 91.38 298 ILE A C 1
ATOM 2420 O O . ILE A 1 298 ? 15.424 -2.049 -3.690 1.00 91.38 298 ILE A O 1
ATOM 2424 N N . GLU A 1 299 ? 16.476 -0.069 -3.711 1.00 89.19 299 GLU A N 1
ATOM 2425 C CA . GLU A 1 299 ? 17.701 -0.553 -4.331 1.00 89.19 299 GLU A CA 1
ATOM 2426 C C . GLU A 1 299 ? 18.436 -1.598 -3.470 1.00 89.19 299 GLU A C 1
ATOM 2428 O O . GLU A 1 299 ? 18.820 -2.657 -3.970 1.00 89.19 299 GLU A O 1
ATOM 2433 N N . LYS A 1 300 ? 18.599 -1.338 -2.164 1.00 89.25 300 LYS A N 1
ATOM 2434 C CA . LYS A 1 300 ? 19.219 -2.275 -1.211 1.00 89.25 300 LYS A CA 1
ATOM 2435 C C . LYS A 1 300 ? 18.494 -3.620 -1.221 1.00 89.25 300 LYS A C 1
ATOM 2437 O O . LYS A 1 300 ? 19.146 -4.659 -1.313 1.00 89.25 300 LYS A O 1
ATOM 2442 N N . ILE A 1 301 ? 17.163 -3.610 -1.145 1.00 88.88 301 ILE A N 1
ATOM 2443 C CA . ILE A 1 301 ? 16.356 -4.837 -1.130 1.00 88.88 301 ILE A CA 1
ATOM 2444 C C . ILE A 1 301 ? 16.387 -5.538 -2.487 1.00 88.88 301 ILE A C 1
ATOM 2446 O O . ILE A 1 301 ? 16.507 -6.763 -2.534 1.00 88.88 301 ILE A O 1
ATOM 2450 N N . PHE A 1 302 ? 16.352 -4.788 -3.587 1.00 85.25 302 PHE A N 1
ATOM 2451 C CA . PHE A 1 302 ? 16.430 -5.368 -4.924 1.00 85.25 302 PHE A CA 1
ATOM 2452 C C . PHE A 1 302 ? 17.757 -6.104 -5.165 1.00 85.25 302 PHE A C 1
ATOM 2454 O O . PHE A 1 302 ? 17.759 -7.171 -5.767 1.00 85.25 302 PHE A O 1
ATOM 2461 N N . ASN A 1 303 ? 18.865 -5.598 -4.612 1.00 82.56 303 ASN A N 1
ATOM 2462 C CA . ASN A 1 303 ? 20.177 -6.250 -4.685 1.00 82.56 303 ASN A CA 1
ATOM 2463 C C . ASN A 1 303 ? 20.328 -7.464 -3.750 1.00 82.56 303 ASN A C 1
ATOM 2465 O O . ASN A 1 303 ? 21.090 -8.379 -4.051 1.00 82.56 303 ASN A O 1
ATOM 2469 N N . GLN A 1 304 ? 19.678 -7.446 -2.582 1.00 81.31 304 GLN A N 1
ATOM 2470 C CA . GLN A 1 304 ? 19.901 -8.437 -1.517 1.00 81.31 304 GLN A CA 1
ATOM 2471 C C . GLN A 1 304 ? 18.873 -9.574 -1.496 1.00 81.31 304 GLN A C 1
ATOM 2473 O O . GLN A 1 304 ? 19.132 -10.608 -0.880 1.00 81.31 304 GLN A O 1
ATOM 2478 N N . SER A 1 305 ? 17.697 -9.389 -2.099 1.00 73.00 305 SER A N 1
ATOM 2479 C CA . SER A 1 305 ? 16.609 -10.366 -2.006 1.00 73.00 305 SER A CA 1
ATOM 2480 C C . SER A 1 305 ? 16.825 -11.554 -2.947 1.00 73.00 305 SER A C 1
ATOM 2482 O O . SER A 1 305 ? 16.814 -11.420 -4.165 1.00 73.00 305 SER A O 1
ATOM 2484 N N . SER A 1 306 ? 16.986 -12.742 -2.363 1.00 68.88 306 SER A N 1
ATOM 2485 C CA . SER A 1 306 ? 16.869 -14.030 -3.061 1.00 68.88 306 SER A CA 1
ATOM 2486 C C . SER A 1 306 ? 15.440 -14.590 -3.028 1.00 68.88 306 SER A C 1
ATOM 2488 O O . SER A 1 306 ? 15.143 -15.572 -3.706 1.00 68.88 306 SER A O 1
ATOM 2490 N N . ASP A 1 307 ? 14.556 -13.982 -2.233 1.00 79.62 307 ASP A N 1
ATOM 2491 C CA . ASP A 1 307 ? 13.165 -14.396 -2.082 1.00 79.62 307 ASP A CA 1
ATOM 2492 C C . ASP A 1 307 ? 12.304 -13.889 -3.245 1.00 79.62 307 ASP A C 1
ATOM 2494 O O . ASP A 1 307 ? 12.086 -12.685 -3.403 1.00 79.62 307 ASP A O 1
ATOM 2498 N N . SER A 1 308 ? 11.754 -14.836 -4.008 1.00 80.19 308 SER A N 1
ATOM 2499 C CA . SER A 1 308 ? 10.853 -14.583 -5.136 1.00 80.19 308 SER A CA 1
ATOM 2500 C C . SER A 1 308 ? 9.663 -13.671 -4.805 1.00 80.19 308 SER A C 1
ATOM 2502 O O . SER A 1 308 ? 9.250 -12.880 -5.653 1.00 80.19 308 SER A O 1
ATOM 2504 N N . THR A 1 309 ? 9.126 -13.734 -3.583 1.00 85.25 309 THR A N 1
ATOM 2505 C CA . THR A 1 309 ? 7.965 -12.930 -3.175 1.00 85.25 309 THR A CA 1
ATOM 2506 C C . THR A 1 309 ? 8.339 -11.461 -2.995 1.00 85.25 309 THR A C 1
ATOM 2508 O O . THR A 1 309 ? 7.646 -10.574 -3.493 1.00 85.25 309 THR A O 1
ATOM 2511 N N . ILE A 1 310 ? 9.476 -11.197 -2.347 1.00 85.38 310 ILE A N 1
ATOM 2512 C CA . ILE A 1 310 ? 10.020 -9.851 -2.145 1.00 85.38 310 ILE A CA 1
ATOM 2513 C C . ILE A 1 310 ? 10.422 -9.254 -3.491 1.00 85.38 310 ILE A C 1
ATOM 2515 O O . ILE A 1 310 ? 10.084 -8.105 -3.779 1.00 85.38 310 ILE A O 1
ATOM 2519 N N . SER A 1 311 ? 11.081 -10.035 -4.350 1.00 85.19 311 SER A N 1
ATOM 2520 C CA . SER A 1 311 ? 11.442 -9.568 -5.687 1.00 85.19 311 SER A CA 1
ATOM 2521 C C . SER A 1 311 ? 10.198 -9.212 -6.512 1.00 85.19 311 SER A C 1
ATOM 2523 O O . SER A 1 311 ? 10.174 -8.151 -7.132 1.00 85.19 311 SER A O 1
ATOM 2525 N N . ALA A 1 312 ? 9.121 -10.005 -6.440 1.00 86.38 312 ALA A N 1
ATOM 2526 C CA . ALA A 1 312 ? 7.845 -9.676 -7.083 1.00 86.38 312 ALA A CA 1
ATOM 2527 C C . ALA A 1 312 ? 7.214 -8.382 -6.527 1.00 86.38 312 ALA A C 1
ATOM 2529 O O . ALA A 1 312 ? 6.701 -7.567 -7.297 1.00 86.38 312 ALA A O 1
ATOM 2530 N N . MET A 1 313 ? 7.284 -8.140 -5.210 1.00 86.62 313 MET A N 1
ATOM 2531 C CA . MET A 1 313 ? 6.832 -6.874 -4.609 1.00 86.62 313 MET A CA 1
ATOM 2532 C C . MET A 1 313 ? 7.629 -5.677 -5.136 1.00 86.62 313 MET A C 1
ATOM 2534 O O . MET A 1 313 ? 7.034 -4.667 -5.516 1.00 86.62 313 MET A O 1
ATOM 2538 N N . VAL A 1 314 ? 8.959 -5.795 -5.214 1.00 89.00 314 VAL A N 1
ATOM 2539 C CA . VAL A 1 314 ? 9.819 -4.737 -5.764 1.00 89.00 314 VAL A CA 1
ATOM 2540 C C . VAL A 1 314 ? 9.492 -4.488 -7.236 1.00 89.00 314 VAL A C 1
ATOM 2542 O O . VAL A 1 314 ? 9.287 -3.341 -7.623 1.00 89.00 314 VAL A O 1
ATOM 2545 N N . ILE A 1 315 ? 9.352 -5.535 -8.053 1.00 87.94 315 ILE A N 1
ATOM 2546 C CA . ILE A 1 315 ? 8.958 -5.403 -9.463 1.00 87.94 315 ILE A CA 1
ATOM 2547 C C . ILE A 1 315 ? 7.593 -4.722 -9.603 1.00 87.94 315 ILE A C 1
ATOM 2549 O O . ILE A 1 315 ? 7.425 -3.859 -10.465 1.00 87.94 315 ILE A O 1
ATOM 2553 N N . ASN A 1 316 ? 6.609 -5.059 -8.769 1.00 87.12 316 ASN A N 1
ATOM 2554 C CA . ASN A 1 316 ? 5.298 -4.406 -8.789 1.00 87.12 316 ASN A CA 1
ATOM 2555 C C . ASN A 1 316 ? 5.388 -2.921 -8.409 1.00 87.12 316 ASN A C 1
ATOM 2557 O O . ASN A 1 316 ? 4.741 -2.080 -9.042 1.00 87.12 316 ASN A O 1
ATOM 2561 N N . LEU A 1 317 ? 6.227 -2.580 -7.428 1.00 88.56 317 LEU A N 1
ATOM 2562 C CA . LEU A 1 317 ? 6.513 -1.198 -7.047 1.00 88.56 317 LEU A CA 1
ATOM 2563 C C . LEU A 1 317 ? 7.162 -0.436 -8.212 1.00 88.56 317 LEU A C 1
ATOM 2565 O O . LEU A 1 317 ? 6.699 0.650 -8.563 1.00 88.56 317 LEU A O 1
ATOM 2569 N N . LEU A 1 318 ? 8.174 -1.019 -8.859 1.00 88.81 318 LEU A N 1
ATOM 2570 C CA . LEU A 1 318 ? 8.842 -0.434 -10.025 1.00 88.81 318 LEU A CA 1
ATOM 2571 C C . LEU A 1 318 ? 7.877 -0.270 -11.209 1.00 88.81 318 LEU A C 1
ATOM 2573 O O . LEU A 1 318 ? 7.826 0.798 -11.814 1.00 88.81 318 LEU A O 1
ATOM 2577 N N . ASN A 1 319 ? 7.036 -1.269 -11.498 1.00 86.31 319 ASN A N 1
ATOM 2578 C CA . ASN A 1 319 ? 5.972 -1.142 -12.497 1.00 86.31 319 ASN A CA 1
ATOM 2579 C C . ASN A 1 319 ? 5.048 0.037 -12.165 1.00 86.31 319 ASN A C 1
ATOM 2581 O O . ASN A 1 319 ? 4.730 0.830 -13.046 1.00 86.31 319 ASN A O 1
ATOM 2585 N N . SER A 1 320 ? 4.650 0.203 -10.901 1.00 83.00 320 SER A N 1
ATOM 2586 C CA . SER A 1 320 ? 3.819 1.340 -10.493 1.00 83.00 320 SER A CA 1
ATOM 2587 C C . SER A 1 320 ? 4.533 2.688 -10.632 1.00 83.00 320 SER A C 1
ATOM 2589 O O . SER A 1 320 ? 3.856 3.680 -10.893 1.00 83.00 320 SER A O 1
ATOM 2591 N N . LEU A 1 321 ? 5.853 2.740 -10.430 1.00 84.38 321 LEU A N 1
ATOM 2592 C CA . LEU A 1 321 ? 6.664 3.953 -10.572 1.00 84.38 321 LEU A CA 1
ATOM 2593 C C . LEU A 1 321 ? 6.814 4.384 -12.031 1.00 84.38 321 LEU A C 1
ATOM 2595 O O . LEU A 1 321 ? 6.695 5.570 -12.332 1.00 84.38 321 LEU A O 1
ATOM 2599 N N . PHE A 1 322 ? 7.078 3.426 -12.921 1.00 81.62 322 PHE A N 1
ATOM 2600 C CA . PHE A 1 322 ? 7.406 3.712 -14.314 1.00 81.62 322 PHE A CA 1
ATOM 2601 C C . PHE A 1 322 ? 6.192 3.656 -15.260 1.00 81.62 322 PHE A C 1
ATOM 2603 O O . PHE A 1 322 ? 6.170 4.386 -16.240 1.00 81.62 322 PHE A O 1
ATOM 2610 N N . CYS A 1 323 ? 5.163 2.835 -15.013 1.00 67.88 323 CYS A N 1
ATOM 2611 C CA . CYS A 1 323 ? 4.172 2.517 -16.057 1.00 67.88 323 CYS A CA 1
ATOM 2612 C C . CYS A 1 323 ? 2.896 3.374 -16.064 1.00 67.88 323 CYS A C 1
ATOM 2614 O O . CYS A 1 323 ? 2.217 3.396 -17.085 1.00 67.88 323 CYS A O 1
ATOM 2616 N N . ASN A 1 324 ? 2.520 4.031 -14.960 1.00 59.78 324 ASN A N 1
ATOM 2617 C CA . ASN A 1 324 ? 1.127 4.472 -14.792 1.00 59.78 324 ASN A CA 1
ATOM 2618 C C . ASN A 1 324 ? 0.810 5.926 -15.178 1.00 59.78 324 ASN A C 1
ATOM 2620 O O . ASN A 1 324 ? -0.370 6.213 -15.260 1.00 59.78 324 ASN A O 1
ATOM 2624 N N . GLU A 1 325 ? 1.790 6.811 -15.409 1.00 62.56 325 GLU A N 1
ATOM 2625 C CA . GLU A 1 325 ? 1.638 8.197 -15.920 1.00 62.56 325 GLU A CA 1
ATOM 2626 C C . GLU A 1 325 ? 3.001 8.922 -15.820 1.00 62.56 325 GLU A C 1
ATOM 2628 O O . GLU A 1 325 ? 3.874 8.490 -15.057 1.00 62.56 325 GLU A O 1
ATOM 2633 N N . ILE A 1 326 ? 3.208 10.050 -16.525 1.00 56.66 326 ILE A N 1
ATOM 2634 C CA . ILE A 1 326 ? 4.319 10.956 -16.171 1.00 56.66 326 ILE A CA 1
ATOM 2635 C C . ILE A 1 326 ? 4.007 11.549 -14.799 1.00 56.66 326 ILE A C 1
ATOM 2637 O O . ILE A 1 326 ? 3.214 12.481 -14.666 1.00 56.66 326 ILE A O 1
ATOM 2641 N N . THR A 1 327 ? 4.665 11.034 -13.771 1.00 70.38 327 THR A N 1
ATOM 2642 C CA . THR A 1 327 ? 4.635 11.628 -12.437 1.00 70.38 327 THR A CA 1
ATOM 2643 C C . THR A 1 327 ? 5.826 12.569 -12.275 1.00 70.38 327 THR A C 1
ATOM 2645 O O . THR A 1 327 ? 6.762 12.581 -13.078 1.00 70.38 327 THR A O 1
ATOM 2648 N N . GLY A 1 328 ? 5.847 13.363 -11.204 1.00 69.31 328 GLY A N 1
ATOM 2649 C CA . GLY A 1 328 ? 7.036 14.146 -10.859 1.00 69.31 328 GLY A CA 1
ATOM 2650 C C . GLY A 1 328 ? 8.292 13.285 -10.657 1.00 69.31 328 GLY A C 1
ATOM 2651 O O . GLY A 1 328 ? 9.396 13.811 -10.792 1.00 69.31 328 GLY A O 1
ATOM 2652 N N . TRP A 1 329 ? 8.124 11.985 -10.380 1.00 80.12 329 TRP A N 1
ATOM 2653 C CA . TRP A 1 329 ? 9.208 11.011 -10.244 1.00 80.12 329 TRP A CA 1
ATOM 2654 C C . TRP A 1 329 ? 9.874 10.687 -11.575 1.00 80.12 329 TRP A C 1
ATOM 2656 O O . TRP A 1 329 ? 11.096 10.716 -11.656 1.00 80.12 329 TRP A O 1
ATOM 2666 N N . THR A 1 330 ? 9.087 10.420 -12.619 1.00 76.44 330 THR A N 1
ATOM 2667 C CA . THR A 1 330 ? 9.618 10.104 -13.950 1.00 76.44 330 THR A CA 1
ATOM 2668 C C . THR A 1 330 ? 10.008 11.359 -14.719 1.00 76.44 330 THR A C 1
ATOM 2670 O O . THR A 1 330 ? 10.997 11.343 -15.426 1.00 76.44 330 THR A O 1
ATOM 2673 N N . ARG A 1 331 ? 9.325 12.497 -14.532 1.00 73.81 331 ARG A N 1
ATOM 2674 C CA . ARG A 1 331 ? 9.688 13.751 -15.224 1.00 73.81 331 ARG A CA 1
ATOM 2675 C C . ARG A 1 331 ? 11.062 14.299 -14.825 1.00 73.81 331 ARG A C 1
ATOM 2677 O O . ARG A 1 331 ? 11.688 15.026 -15.591 1.00 73.81 331 ARG A O 1
ATOM 2684 N N . THR A 1 332 ? 11.504 14.019 -13.602 1.00 70.50 332 THR A N 1
ATOM 2685 C CA . THR A 1 332 ? 12.756 14.560 -13.067 1.00 70.50 332 THR A CA 1
ATOM 2686 C C . THR A 1 332 ? 13.864 13.531 -13.254 1.00 70.50 332 THR A C 1
ATOM 2688 O O . THR A 1 332 ? 14.052 12.672 -12.397 1.00 70.50 332 THR A O 1
ATOM 2691 N N . ILE A 1 333 ? 14.603 13.644 -14.364 1.00 64.88 333 ILE A N 1
ATOM 2692 C CA . ILE A 1 333 ? 15.639 12.684 -14.796 1.00 64.88 333 ILE A CA 1
ATOM 2693 C C . ILE A 1 333 ? 16.565 12.277 -13.637 1.00 64.88 333 ILE A C 1
ATOM 2695 O O . ILE A 1 333 ? 16.806 11.096 -13.419 1.00 64.88 333 ILE A O 1
ATOM 2699 N N . SER A 1 334 ? 17.018 13.233 -12.820 1.00 72.00 334 SER A N 1
ATOM 2700 C CA . SER A 1 334 ? 17.971 12.971 -11.732 1.00 72.00 334 SER A CA 1
ATOM 2701 C C . SER A 1 334 ? 17.461 12.053 -10.616 1.00 72.00 334 SER A C 1
ATOM 2703 O O . SER A 1 334 ? 18.276 11.501 -9.882 1.00 72.00 334 SER A O 1
ATOM 2705 N N . VAL A 1 335 ? 16.145 11.892 -10.451 1.00 79.62 335 VAL A N 1
ATOM 2706 C CA . VAL A 1 335 ? 15.572 11.160 -9.310 1.00 79.62 335 VAL A CA 1
ATOM 2707 C C . VAL A 1 335 ? 15.677 9.653 -9.512 1.00 79.62 335 VAL A C 1
ATOM 2709 O O . VAL A 1 335 ? 16.119 8.943 -8.615 1.00 79.62 335 VAL A O 1
ATOM 2712 N N . LEU A 1 336 ? 15.267 9.159 -10.681 1.00 85.88 336 LEU A N 1
ATOM 2713 C CA . LEU A 1 336 ? 15.162 7.721 -10.945 1.00 85.88 336 LEU A CA 1
ATOM 2714 C C . LEU A 1 336 ? 16.315 7.159 -11.785 1.00 85.88 336 LEU A C 1
ATOM 2716 O O . LEU A 1 336 ? 16.438 5.940 -11.854 1.00 85.88 336 LEU A O 1
ATOM 2720 N N . ASP A 1 337 ? 17.175 7.995 -12.380 1.00 84.62 337 ASP A N 1
ATOM 2721 C CA . ASP A 1 337 ? 18.250 7.537 -13.279 1.00 84.62 337 ASP A CA 1
ATOM 2722 C C . ASP A 1 337 ? 19.183 6.508 -12.621 1.00 84.62 337 ASP A C 1
ATOM 2724 O O . ASP A 1 337 ? 19.468 5.459 -13.196 1.00 84.62 337 ASP A O 1
ATOM 2728 N N . ALA A 1 338 ? 19.598 6.752 -11.374 1.00 86.19 338 ALA A N 1
ATOM 2729 C CA . ALA A 1 338 ? 20.468 5.830 -10.646 1.00 86.19 338 ALA A CA 1
ATOM 2730 C C . ALA A 1 338 ? 19.806 4.462 -10.409 1.00 86.19 338 ALA A C 1
ATOM 2732 O O . ALA A 1 338 ? 20.446 3.424 -10.587 1.00 86.19 338 ALA A O 1
ATOM 2733 N N . LEU A 1 339 ? 18.519 4.453 -10.045 1.00 87.94 339 LEU A N 1
ATOM 2734 C CA . LEU A 1 339 ? 17.752 3.223 -9.847 1.00 87.94 339 LEU A CA 1
ATOM 2735 C C . LEU A 1 339 ? 17.537 2.494 -11.179 1.00 87.94 339 LEU A C 1
ATOM 2737 O O . LEU A 1 339 ? 17.714 1.281 -11.250 1.00 87.94 339 LEU A O 1
ATOM 2741 N N . PHE A 1 340 ? 17.225 3.232 -12.245 1.00 89.00 340 PHE A N 1
ATOM 2742 C CA . PHE A 1 340 ? 17.032 2.691 -13.587 1.00 89.00 340 PHE A CA 1
ATOM 2743 C C . PHE A 1 340 ? 18.295 2.006 -14.129 1.00 89.00 340 PHE A C 1
ATOM 2745 O O . PHE A 1 340 ? 18.233 0.847 -14.542 1.00 89.00 340 PHE A O 1
ATOM 2752 N N . ARG A 1 341 ? 19.465 2.657 -14.028 1.00 88.88 341 ARG A N 1
ATOM 2753 C CA . ARG A 1 341 ? 20.758 2.043 -14.390 1.00 88.88 341 ARG A CA 1
ATOM 2754 C C . ARG A 1 341 ? 21.010 0.751 -13.620 1.00 88.88 341 ARG A C 1
ATOM 2756 O O . ARG A 1 341 ? 21.485 -0.224 -14.196 1.00 88.88 341 ARG A O 1
ATOM 2763 N N . LYS A 1 342 ? 20.680 0.727 -12.327 1.00 87.25 342 LYS A N 1
ATOM 2764 C CA . LYS A 1 342 ? 20.860 -0.462 -11.485 1.00 87.25 342 LYS A CA 1
ATOM 2765 C C . LYS A 1 342 ? 19.923 -1.596 -11.876 1.00 87.25 342 LYS A C 1
ATOM 2767 O O . LYS A 1 342 ? 20.379 -2.731 -11.925 1.00 87.25 342 LYS A O 1
ATOM 2772 N N . ILE A 1 343 ? 18.670 -1.308 -12.233 1.00 88.56 343 ILE A N 1
ATOM 2773 C CA . ILE A 1 343 ? 17.739 -2.321 -12.759 1.00 88.56 343 ILE A CA 1
ATOM 2774 C C . ILE A 1 343 ? 18.327 -3.003 -13.998 1.00 88.56 343 ILE A C 1
ATOM 2776 O O . ILE A 1 343 ? 18.331 -4.231 -14.082 1.00 88.56 343 ILE A O 1
ATOM 2780 N N . ILE A 1 344 ? 18.882 -2.220 -14.925 1.00 89.19 344 ILE A N 1
ATOM 2781 C CA . ILE A 1 344 ? 19.516 -2.754 -16.136 1.00 89.19 344 ILE A CA 1
ATOM 2782 C C . ILE A 1 344 ? 20.785 -3.544 -15.796 1.00 89.19 344 ILE A C 1
ATOM 2784 O O . ILE A 1 344 ? 21.018 -4.622 -16.337 1.00 89.19 344 ILE A O 1
ATOM 2788 N N . TRP A 1 345 ? 21.607 -3.047 -14.875 1.00 88.44 345 TRP A N 1
ATOM 2789 C CA . TRP A 1 345 ? 22.820 -3.754 -14.470 1.00 88.44 345 TRP A CA 1
ATOM 2790 C C . TRP A 1 345 ? 22.512 -5.107 -13.812 1.00 88.44 345 TRP A C 1
ATOM 2792 O O . TRP A 1 345 ? 23.168 -6.105 -14.101 1.00 88.44 345 TRP A O 1
ATOM 2802 N N . ILE A 1 346 ? 21.459 -5.164 -12.992 1.00 85.44 346 ILE A N 1
ATOM 2803 C CA . ILE A 1 346 ? 20.966 -6.400 -12.374 1.00 85.44 346 ILE A CA 1
ATOM 2804 C C . ILE A 1 346 ? 20.437 -7.366 -13.433 1.00 85.44 346 ILE A C 1
ATOM 2806 O O . ILE A 1 346 ? 20.729 -8.554 -13.349 1.00 85.44 346 ILE A O 1
ATOM 2810 N N . TYR A 1 347 ? 19.748 -6.877 -14.468 1.00 87.00 347 TYR A N 1
ATOM 2811 C CA . TYR A 1 347 ? 19.308 -7.709 -15.594 1.00 87.00 347 TYR A CA 1
ATOM 2812 C C . TYR A 1 347 ? 20.469 -8.435 -16.295 1.00 87.00 347 TYR A C 1
ATOM 2814 O O . TYR A 1 347 ? 20.335 -9.590 -16.711 1.00 87.00 347 TYR A O 1
ATOM 2822 N N . PHE A 1 348 ? 21.622 -7.774 -16.408 1.00 85.31 348 PHE A N 1
ATOM 2823 C CA . PHE A 1 348 ? 22.832 -8.362 -16.982 1.00 85.31 348 PHE A CA 1
ATOM 2824 C C . PHE A 1 348 ? 23.595 -9.284 -16.023 1.00 85.31 348 PHE A C 1
ATOM 2826 O O . PHE A 1 348 ? 24.533 -9.967 -16.447 1.00 85.31 348 PHE A O 1
ATOM 2833 N N . ASN A 1 349 ? 23.208 -9.347 -14.748 1.00 83.31 349 ASN A N 1
ATOM 2834 C CA . ASN A 1 349 ? 23.863 -10.213 -13.785 1.00 83.31 349 ASN A CA 1
ATOM 2835 C C . ASN A 1 349 ? 23.558 -11.692 -14.084 1.00 83.31 349 ASN A C 1
ATOM 2837 O O . ASN A 1 349 ? 22.413 -12.141 -14.049 1.00 83.31 349 ASN A O 1
ATOM 2841 N N . LYS A 1 350 ? 24.608 -12.474 -14.363 1.00 65.25 350 LYS A N 1
ATOM 2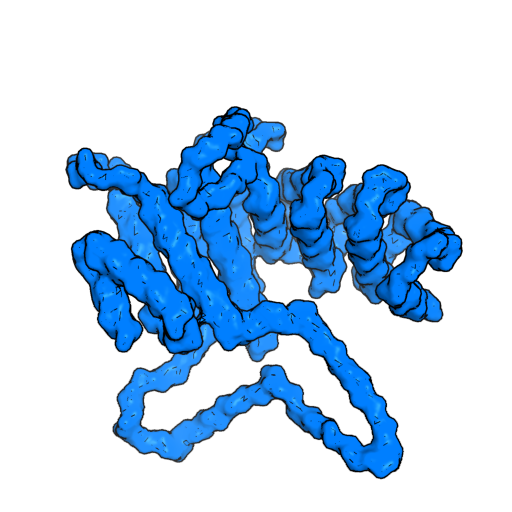842 C CA . LYS A 1 350 ? 24.494 -13.879 -14.790 1.00 65.25 350 LYS A CA 1
ATOM 2843 C C . LYS A 1 350 ? 23.962 -14.822 -13.705 1.00 65.25 350 LYS A C 1
ATOM 2845 O O . LYS A 1 350 ? 23.513 -15.908 -14.045 1.00 65.25 350 LYS A O 1
ATOM 2850 N N . SER A 1 351 ? 24.019 -14.445 -12.426 1.00 73.00 351 SER A N 1
ATOM 2851 C CA . SER A 1 351 ? 23.592 -15.294 -11.300 1.00 73.00 351 SER A CA 1
ATOM 2852 C C . SER A 1 351 ? 22.103 -15.178 -10.940 1.00 73.00 351 SER A C 1
ATOM 2854 O O . SER A 1 351 ? 21.668 -15.718 -9.924 1.00 73.00 351 SER A O 1
ATOM 2856 N N . MET A 1 352 ? 21.325 -14.446 -11.733 1.00 74.19 352 MET A N 1
ATOM 2857 C CA . MET A 1 352 ? 19.936 -14.104 -11.447 1.00 74.19 352 MET A CA 1
ATOM 2858 C C . MET A 1 352 ? 18.951 -15.197 -11.899 1.00 74.19 352 MET A C 1
ATOM 2860 O O . MET A 1 352 ? 19.162 -15.849 -12.917 1.00 74.19 352 MET A O 1
ATOM 2864 N N . CYS A 1 353 ? 17.846 -15.371 -11.164 1.00 78.75 353 CYS A N 1
ATOM 2865 C CA . CYS A 1 353 ? 16.778 -16.304 -11.534 1.00 78.75 353 CYS A CA 1
ATOM 2866 C C . CYS A 1 353 ? 16.077 -15.887 -12.841 1.00 78.75 353 CYS A C 1
ATOM 2868 O O . CYS A 1 353 ? 15.726 -14.715 -13.011 1.00 78.75 353 CYS A O 1
ATOM 2870 N N . ASP A 1 354 ? 15.796 -16.857 -13.718 1.00 80.12 354 ASP A N 1
ATOM 2871 C CA . ASP A 1 354 ? 15.146 -16.636 -15.017 1.00 80.12 354 ASP A CA 1
ATOM 2872 C C . ASP A 1 354 ? 13.784 -15.937 -14.897 1.00 80.12 354 ASP A C 1
ATOM 2874 O O . ASP A 1 354 ? 13.458 -15.087 -15.725 1.00 80.12 354 ASP A O 1
ATOM 2878 N N . THR A 1 355 ? 12.993 -16.240 -13.860 1.00 83.00 355 THR A N 1
ATOM 2879 C CA . THR A 1 355 ? 11.674 -15.615 -13.656 1.00 83.00 355 THR A CA 1
ATOM 2880 C C . THR A 1 355 ? 11.795 -14.117 -13.409 1.00 83.00 355 THR A C 1
ATOM 2882 O O . THR A 1 355 ? 11.177 -13.319 -14.108 1.00 83.00 355 THR A O 1
ATOM 2885 N N . LEU A 1 356 ? 12.670 -13.722 -12.483 1.00 82.06 356 LEU A N 1
ATOM 2886 C CA . LEU A 1 356 ? 12.912 -12.318 -12.180 1.00 82.06 356 LEU A CA 1
ATOM 2887 C C . LEU A 1 356 ? 13.542 -11.596 -13.382 1.00 82.06 356 LEU A C 1
ATOM 2889 O O . LEU A 1 356 ? 13.260 -10.424 -13.623 1.00 82.06 356 LEU A O 1
ATOM 2893 N N . LYS A 1 357 ? 14.371 -12.291 -14.172 1.00 85.69 357 LYS A N 1
ATOM 2894 C CA . LYS A 1 357 ? 14.951 -11.738 -15.401 1.00 85.69 357 LYS A CA 1
ATOM 2895 C C . LYS A 1 357 ? 13.872 -11.434 -16.443 1.00 85.69 357 LYS A C 1
ATOM 2897 O O . LYS A 1 357 ? 13.916 -10.369 -17.057 1.00 85.69 357 LYS A O 1
ATOM 2902 N N . GLN A 1 358 ? 12.884 -12.318 -16.599 1.00 84.81 358 GLN A N 1
ATOM 2903 C CA . GLN A 1 358 ? 11.710 -12.076 -17.449 1.00 84.81 358 GLN A CA 1
ATOM 2904 C C . GLN A 1 358 ? 10.832 -10.936 -16.916 1.00 84.81 358 GLN A C 1
ATOM 2906 O O . GLN A 1 358 ? 10.349 -10.121 -17.700 1.00 84.81 358 GLN A O 1
ATOM 2911 N N . ASP A 1 359 ? 10.677 -10.816 -15.599 1.00 85.38 359 ASP A N 1
ATOM 2912 C CA . ASP A 1 359 ? 9.931 -9.716 -14.982 1.00 85.38 359 ASP A CA 1
ATOM 2913 C C . ASP A 1 359 ? 10.597 -8.349 -15.221 1.00 85.38 359 ASP A C 1
ATOM 2915 O O . ASP A 1 359 ? 9.920 -7.380 -15.586 1.00 85.38 359 ASP A O 1
ATOM 2919 N N . ILE A 1 360 ? 11.929 -8.264 -15.078 1.00 88.25 360 ILE A N 1
ATOM 2920 C CA . ILE A 1 360 ? 12.686 -7.052 -15.431 1.00 88.25 360 ILE A CA 1
ATOM 2921 C C . ILE A 1 360 ? 12.585 -6.780 -16.932 1.00 88.25 360 ILE A C 1
ATOM 2923 O O . ILE A 1 360 ? 12.362 -5.634 -17.318 1.00 88.25 360 ILE A O 1
ATOM 2927 N N . PHE A 1 361 ? 12.707 -7.806 -17.778 1.00 88.00 361 PHE A N 1
ATOM 2928 C CA . PHE A 1 361 ? 12.527 -7.655 -19.221 1.00 88.00 361 PHE A CA 1
ATOM 2929 C C . PHE A 1 361 ? 11.156 -7.045 -19.541 1.00 88.00 361 PHE A C 1
ATOM 2931 O O . PHE A 1 361 ? 11.078 -6.025 -20.220 1.00 88.00 361 PHE A O 1
ATOM 2938 N N . GLY A 1 362 ? 10.079 -7.587 -18.966 1.00 87.06 362 GLY A N 1
ATOM 2939 C CA . GLY A 1 362 ? 8.729 -7.048 -19.120 1.00 87.06 362 GLY A CA 1
ATOM 2940 C C . GLY A 1 362 ? 8.603 -5.592 -18.655 1.00 87.06 362 GLY A C 1
ATOM 2941 O O . GLY A 1 362 ? 7.941 -4.795 -19.323 1.00 87.06 362 GLY A O 1
ATOM 2942 N N . LEU A 1 363 ? 9.257 -5.220 -17.549 1.00 87.75 363 LEU A N 1
ATOM 2943 C CA . LEU A 1 363 ? 9.313 -3.835 -17.067 1.00 87.75 363 LEU A CA 1
ATOM 2944 C C . LEU A 1 363 ? 10.044 -2.913 -18.056 1.00 87.75 363 LEU A C 1
ATOM 2946 O O . LEU A 1 363 ? 9.496 -1.878 -18.435 1.00 87.75 363 LEU A O 1
ATOM 2950 N N . LEU A 1 364 ? 11.250 -3.286 -18.494 1.00 88.62 364 LEU A N 1
ATOM 2951 C CA . LEU A 1 364 ? 12.042 -2.511 -19.458 1.00 88.62 364 LEU A CA 1
ATOM 2952 C C . LEU A 1 364 ? 11.284 -2.337 -20.772 1.00 88.62 364 LEU A C 1
ATOM 2954 O O . LEU A 1 364 ? 11.276 -1.248 -21.348 1.00 88.62 364 LEU A O 1
ATOM 2958 N N . CYS A 1 365 ? 10.551 -3.360 -21.203 1.00 86.00 365 CYS A N 1
ATOM 2959 C CA . CYS A 1 365 ? 9.736 -3.256 -22.396 1.00 86.00 365 CYS A CA 1
ATOM 2960 C C . CYS A 1 365 ? 8.563 -2.289 -22.247 1.00 86.00 365 CYS A C 1
ATOM 2962 O O . CYS A 1 365 ? 8.316 -1.498 -23.153 1.00 86.00 365 CYS A O 1
ATOM 2964 N N . LYS A 1 366 ? 7.874 -2.281 -21.100 1.00 85.00 366 LYS A N 1
ATOM 2965 C CA . LYS A 1 366 ? 6.841 -1.267 -20.827 1.00 85.00 366 LYS A CA 1
ATOM 2966 C C . LYS A 1 366 ? 7.417 0.150 -20.823 1.00 85.00 366 LYS A C 1
ATOM 2968 O O . LYS A 1 366 ? 6.755 1.060 -21.305 1.00 85.00 366 LYS A O 1
ATOM 2973 N N . ILE A 1 367 ? 8.638 0.331 -20.311 1.00 85.94 367 ILE A N 1
ATOM 2974 C CA . ILE A 1 367 ? 9.343 1.624 -20.341 1.00 85.94 367 ILE A CA 1
ATOM 2975 C C . ILE A 1 367 ? 9.691 2.024 -21.780 1.00 85.94 367 ILE A C 1
ATOM 2977 O O . ILE A 1 367 ? 9.552 3.187 -22.150 1.00 85.94 367 ILE A O 1
ATOM 2981 N N . THR A 1 368 ? 10.105 1.058 -22.598 1.00 84.56 368 THR A N 1
ATOM 2982 C CA . THR A 1 368 ? 10.453 1.269 -24.011 1.00 84.56 368 THR A CA 1
ATOM 2983 C C . THR A 1 368 ? 9.233 1.694 -24.829 1.00 84.56 368 THR A C 1
ATOM 2985 O O . THR A 1 368 ? 9.302 2.667 -25.569 1.00 84.56 368 THR A O 1
ATOM 2988 N N . LEU A 1 369 ? 8.096 1.013 -24.650 1.00 83.56 369 LEU A N 1
ATOM 2989 C CA . LEU A 1 369 ? 6.843 1.310 -25.358 1.00 83.56 369 LEU A CA 1
ATOM 2990 C C . LEU A 1 369 ? 6.169 2.616 -24.904 1.00 83.56 369 LEU A C 1
ATOM 2992 O O . LEU A 1 369 ? 5.169 3.022 -25.490 1.00 83.56 369 LEU A O 1
ATOM 2996 N N . ASN A 1 370 ? 6.661 3.257 -23.843 1.00 82.75 370 ASN A N 1
ATOM 2997 C CA . ASN A 1 370 ? 6.077 4.480 -23.317 1.00 82.75 370 ASN A CA 1
ATOM 2998 C C . ASN A 1 370 ? 6.847 5.706 -23.826 1.00 82.75 370 ASN A C 1
ATOM 3000 O O . ASN A 1 370 ? 7.882 6.073 -23.272 1.00 82.75 370 ASN A O 1
ATOM 3004 N N . GLU A 1 371 ? 6.312 6.377 -24.849 1.00 77.12 371 GLU A N 1
ATOM 3005 C CA . GLU A 1 371 ? 6.920 7.567 -25.478 1.00 77.12 371 GLU A CA 1
ATOM 3006 C C . GLU A 1 371 ? 7.212 8.699 -24.477 1.00 77.12 371 GLU A C 1
ATOM 3008 O O . GLU A 1 371 ? 8.191 9.442 -24.594 1.00 77.12 371 GLU A O 1
ATOM 3013 N N . ASN A 1 372 ? 6.400 8.778 -23.422 1.00 77.62 372 ASN A N 1
ATOM 3014 C CA . ASN A 1 372 ? 6.542 9.748 -22.343 1.00 77.62 372 ASN A CA 1
ATOM 3015 C C . ASN A 1 372 ? 7.813 9.557 -21.488 1.00 77.62 372 ASN A C 1
ATOM 3017 O O . ASN A 1 372 ? 8.183 10.439 -20.710 1.00 77.62 372 ASN A O 1
ATOM 3021 N N . LEU A 1 373 ? 8.471 8.401 -21.604 1.00 81.38 373 LEU A N 1
ATOM 3022 C CA . LEU A 1 373 ? 9.691 8.032 -20.885 1.00 81.38 373 LEU A CA 1
ATOM 3023 C C . LEU A 1 373 ? 10.936 8.059 -21.778 1.00 81.38 373 LEU A C 1
ATOM 3025 O O . LEU A 1 373 ? 11.979 7.540 -21.387 1.00 81.38 373 LEU A O 1
ATOM 3029 N N . SER A 1 374 ? 10.854 8.697 -22.947 1.00 80.88 374 SER A N 1
ATOM 3030 C CA . SER A 1 374 ? 11.952 8.804 -23.921 1.00 80.88 374 SER A CA 1
ATOM 3031 C C . SER A 1 374 ? 13.271 9.331 -23.347 1.00 80.88 374 SER A C 1
ATOM 3033 O O . SER A 1 374 ? 14.344 8.946 -23.797 1.00 80.88 374 SER A O 1
ATOM 3035 N N . HIS A 1 375 ? 13.231 10.148 -22.295 1.00 81.81 375 HIS A N 1
ATOM 3036 C CA . HIS A 1 375 ? 14.435 10.626 -21.608 1.00 81.81 375 HIS A CA 1
ATOM 3037 C C . HIS A 1 375 ? 15.230 9.516 -20.889 1.00 81.81 375 HIS A C 1
ATOM 3039 O O . HIS A 1 375 ? 16.414 9.697 -20.625 1.00 81.81 375 HIS A O 1
ATOM 3045 N N . PHE A 1 376 ? 14.620 8.370 -20.567 1.00 83.50 376 PHE A N 1
ATOM 3046 C CA . PHE A 1 376 ? 15.357 7.192 -20.095 1.00 83.50 376 PHE A CA 1
ATOM 3047 C C . PHE A 1 376 ? 16.024 6.434 -21.247 1.00 83.50 376 PHE A C 1
ATOM 3049 O O . PHE A 1 376 ? 16.973 5.686 -21.013 1.00 83.50 376 PHE A O 1
ATOM 3056 N N . HIS A 1 377 ? 15.563 6.628 -22.488 1.00 83.38 377 HIS A N 1
ATOM 3057 C CA . HIS A 1 377 ? 16.107 5.933 -23.656 1.00 83.38 377 HIS A CA 1
ATOM 3058 C C . HIS A 1 377 ? 17.491 6.455 -24.051 1.00 83.38 377 HIS A C 1
ATOM 3060 O O . HIS A 1 377 ? 18.267 5.718 -24.646 1.00 83.38 377 HIS A O 1
ATOM 3066 N N . SER A 1 378 ? 17.836 7.689 -23.666 1.00 81.62 378 SER A N 1
ATOM 3067 C CA . SER A 1 378 ? 19.169 8.273 -23.871 1.00 81.62 378 SER A CA 1
ATOM 3068 C C . SER A 1 378 ? 20.223 7.801 -22.861 1.00 81.62 378 SER A C 1
ATOM 3070 O O . SER A 1 378 ? 21.318 8.352 -22.822 1.00 81.62 378 SER A O 1
ATOM 3072 N N . ASN A 1 379 ? 19.895 6.852 -21.981 1.00 85.69 379 ASN A N 1
ATOM 3073 C CA . ASN A 1 379 ? 20.839 6.316 -21.008 1.00 85.69 379 ASN A CA 1
ATOM 3074 C C . ASN A 1 379 ? 21.721 5.231 -21.651 1.00 85.69 379 ASN A C 1
ATOM 3076 O O . ASN A 1 379 ? 21.196 4.262 -22.198 1.00 85.69 379 ASN A O 1
ATOM 3080 N N . ASP A 1 380 ? 23.044 5.335 -21.502 1.00 87.56 380 ASP A N 1
ATOM 3081 C CA . ASP A 1 380 ? 24.012 4.371 -22.055 1.00 87.56 380 ASP A CA 1
ATOM 3082 C C . ASP A 1 380 ? 23.704 2.916 -21.659 1.00 87.56 380 ASP A C 1
ATOM 3084 O O . ASP A 1 380 ? 23.818 1.998 -22.472 1.00 87.56 380 ASP A O 1
ATOM 3088 N N . ALA A 1 381 ? 23.263 2.687 -20.416 1.00 87.38 381 ALA A N 1
ATOM 3089 C CA . ALA A 1 381 ? 22.896 1.351 -19.950 1.00 87.38 381 ALA A CA 1
ATOM 3090 C C . ALA A 1 381 ? 21.688 0.801 -20.724 1.00 87.38 381 ALA A C 1
ATOM 3092 O O . ALA A 1 381 ? 21.633 -0.389 -21.035 1.00 87.38 381 ALA A O 1
ATOM 3093 N N . PHE A 1 382 ? 20.729 1.663 -21.065 1.00 88.94 382 PHE A N 1
ATOM 3094 C CA . PHE A 1 382 ? 19.556 1.273 -21.837 1.00 88.94 382 PHE A CA 1
ATOM 3095 C C . PHE A 1 382 ? 19.913 0.975 -23.292 1.00 88.94 382 PHE A C 1
ATOM 3097 O O . PHE A 1 382 ? 19.444 -0.021 -23.838 1.00 88.94 382 PHE A O 1
ATOM 3104 N N . GLU A 1 383 ? 20.812 1.756 -23.891 1.00 88.88 383 GLU A N 1
ATOM 3105 C CA . GLU A 1 383 ? 21.347 1.456 -25.221 1.00 88.88 383 GLU A CA 1
ATOM 3106 C C . GLU A 1 383 ? 22.069 0.097 -25.243 1.00 88.88 383 GLU A C 1
ATOM 3108 O O . GLU A 1 383 ? 21.870 -0.703 -26.160 1.00 88.88 383 GLU A O 1
ATOM 3113 N N . MET A 1 384 ? 22.857 -0.214 -24.205 1.00 89.25 384 MET A N 1
ATOM 3114 C CA . MET A 1 384 ? 23.474 -1.537 -24.049 1.00 89.25 384 MET A CA 1
ATOM 3115 C C . MET A 1 384 ? 22.428 -2.655 -23.959 1.00 89.25 384 MET A C 1
ATOM 3117 O O . MET A 1 384 ? 22.599 -3.708 -24.575 1.00 89.25 384 MET A O 1
ATOM 3121 N N . TRP A 1 385 ? 21.339 -2.435 -23.220 1.00 91.06 385 TRP A N 1
ATOM 3122 C CA . TRP A 1 385 ? 20.227 -3.383 -23.146 1.00 91.06 385 TRP A CA 1
ATOM 3123 C C . TRP A 1 385 ? 19.549 -3.595 -24.503 1.00 91.06 385 TRP A C 1
ATOM 3125 O O . TRP A 1 385 ? 19.383 -4.746 -24.911 1.00 91.06 385 TRP A O 1
ATOM 3135 N N . LEU A 1 386 ? 19.255 -2.526 -25.248 1.00 87.38 386 LEU A N 1
ATOM 3136 C CA . LEU A 1 386 ? 18.684 -2.620 -26.596 1.00 87.38 386 LEU A CA 1
ATOM 3137 C C . LEU A 1 386 ? 19.586 -3.413 -27.552 1.00 87.38 386 LEU A C 1
ATOM 3139 O O . LEU A 1 386 ? 19.102 -4.273 -28.288 1.00 87.38 386 LEU A O 1
ATOM 3143 N N . LYS A 1 387 ? 20.906 -3.191 -27.497 1.00 87.69 387 LYS A N 1
ATOM 3144 C CA . LYS A 1 387 ? 21.887 -3.947 -28.298 1.00 87.69 387 LYS A CA 1
ATOM 3145 C C . LYS A 1 387 ? 21.936 -5.435 -27.950 1.00 87.69 387 LYS A C 1
ATOM 3147 O O . LYS A 1 387 ? 22.324 -6.223 -28.803 1.00 87.69 387 LYS A O 1
ATOM 3152 N N . SER A 1 388 ? 21.520 -5.822 -26.743 1.00 86.62 388 SER A N 1
ATOM 3153 C CA . SER A 1 388 ? 21.446 -7.228 -26.320 1.00 86.62 388 SER A CA 1
ATOM 3154 C C . SER A 1 388 ? 20.155 -7.943 -26.744 1.00 86.62 388 SER A C 1
ATOM 3156 O O . SER A 1 388 ? 20.059 -9.159 -26.600 1.00 86.62 388 SER A O 1
ATOM 3158 N N . LEU A 1 389 ? 19.151 -7.226 -27.273 1.00 84.25 389 LEU A N 1
ATOM 3159 C CA . LEU A 1 389 ? 17.872 -7.825 -27.683 1.00 84.25 389 LEU A CA 1
ATOM 3160 C C . LEU A 1 389 ? 18.007 -8.929 -28.750 1.00 84.25 389 LEU A C 1
ATOM 3162 O O . LEU A 1 389 ? 17.331 -9.951 -28.601 1.00 84.25 389 LEU A O 1
ATOM 3166 N N . PRO A 1 390 ? 18.860 -8.798 -29.789 1.00 82.31 390 PRO A N 1
ATOM 3167 C CA . PRO A 1 390 ? 19.076 -9.876 -30.753 1.00 82.31 390 PRO A CA 1
ATOM 3168 C C . PRO A 1 390 ? 19.580 -11.162 -30.089 1.00 82.31 390 PRO A C 1
ATOM 3170 O O . PRO A 1 390 ? 19.088 -12.241 -30.405 1.00 82.31 390 PRO A O 1
ATOM 3173 N N . ASP A 1 391 ? 20.475 -11.056 -29.105 1.00 81.44 391 ASP A N 1
ATOM 3174 C CA . ASP A 1 391 ? 21.005 -12.219 -28.381 1.00 81.44 391 ASP A CA 1
ATOM 3175 C C . ASP A 1 391 ? 19.913 -12.947 -27.580 1.00 81.44 391 ASP A C 1
ATOM 3177 O O . ASP A 1 391 ? 19.963 -14.165 -27.413 1.00 81.44 391 ASP A O 1
ATOM 3181 N N . ILE A 1 392 ? 18.886 -12.224 -27.112 1.00 78.88 392 ILE A N 1
ATOM 3182 C CA . ILE A 1 392 ? 17.722 -12.816 -26.433 1.00 78.88 392 ILE A CA 1
ATOM 3183 C C . ILE A 1 392 ? 16.892 -13.648 -27.416 1.00 78.88 392 ILE A C 1
ATOM 3185 O O . ILE A 1 392 ? 16.464 -14.751 -27.070 1.00 78.88 392 ILE A O 1
ATOM 3189 N N . LEU A 1 393 ? 16.682 -13.152 -28.641 1.00 72.75 393 LEU A N 1
ATOM 3190 C CA . LEU A 1 393 ? 15.979 -13.897 -29.696 1.00 72.75 393 LEU A CA 1
ATOM 3191 C C . LEU A 1 393 ? 16.741 -15.153 -30.129 1.00 72.75 393 LEU A C 1
ATOM 3193 O O . LEU A 1 393 ? 16.120 -16.138 -30.520 1.00 72.75 393 LEU A O 1
ATOM 3197 N N . LEU A 1 394 ? 18.070 -15.116 -30.038 1.00 77.94 394 LEU A N 1
ATOM 3198 C CA . LEU A 1 394 ? 18.965 -16.222 -30.378 1.00 77.94 394 LEU A CA 1
ATOM 3199 C C . LEU A 1 394 ? 19.216 -17.189 -29.205 1.00 77.94 394 LEU A C 1
ATOM 3201 O O . LEU A 1 394 ? 20.006 -18.122 -29.338 1.00 77.94 394 LEU A O 1
ATOM 3205 N N . SER A 1 395 ? 18.568 -16.983 -28.054 1.00 76.56 395 SER A N 1
ATOM 3206 C CA . SER A 1 395 ? 18.752 -17.834 -26.876 1.00 76.56 395 SER A CA 1
ATOM 3207 C C . SER A 1 395 ? 18.096 -19.216 -27.026 1.00 76.56 395 SER A C 1
ATOM 3209 O O . SER A 1 395 ? 17.075 -19.372 -27.691 1.00 76.56 395 SER A O 1
ATOM 3211 N N . GLU A 1 396 ? 18.653 -20.232 -26.352 1.00 68.75 396 GLU A N 1
ATOM 3212 C CA . GLU A 1 396 ? 18.163 -21.624 -26.413 1.00 68.75 396 GLU A CA 1
ATOM 3213 C C . GLU A 1 396 ? 16.712 -21.801 -25.923 1.00 68.75 396 GLU A C 1
ATOM 3215 O O . GLU A 1 396 ? 16.058 -22.790 -26.258 1.00 68.75 396 GLU A O 1
ATOM 3220 N N . LYS A 1 397 ? 16.199 -20.865 -25.112 1.00 72.75 397 LYS A N 1
ATOM 3221 C CA . LYS A 1 397 ? 14.846 -20.898 -24.544 1.00 72.75 397 LYS A CA 1
ATOM 3222 C C . LYS A 1 397 ? 14.165 -19.548 -24.728 1.00 72.75 397 LYS A C 1
ATOM 3224 O O . LYS A 1 397 ? 14.465 -18.591 -24.019 1.00 72.75 397 LYS A O 1
ATOM 3229 N N . LEU A 1 398 ? 13.182 -19.506 -25.621 1.00 76.25 398 LEU A N 1
ATOM 3230 C CA . LEU A 1 398 ? 12.414 -18.305 -25.931 1.00 76.25 398 LEU A CA 1
ATOM 3231 C C . LEU A 1 398 ? 10.979 -18.433 -25.410 1.00 76.25 398 LEU A C 1
ATOM 3233 O O . LEU A 1 398 ? 10.311 -19.438 -25.657 1.00 76.25 398 LEU A O 1
ATOM 3237 N N . THR A 1 399 ? 10.477 -17.414 -24.709 1.00 76.75 399 THR A N 1
ATOM 3238 C CA . THR A 1 399 ? 9.069 -17.397 -24.281 1.00 76.75 399 THR A CA 1
ATOM 3239 C C . THR A 1 399 ? 8.186 -16.703 -25.319 1.00 76.75 399 THR A C 1
ATOM 3241 O O . THR A 1 399 ? 8.594 -15.732 -25.958 1.00 76.75 399 THR A O 1
ATOM 3244 N N . VAL A 1 400 ? 6.933 -17.153 -25.450 1.00 74.06 400 VAL A N 1
ATOM 3245 C CA . VAL A 1 400 ? 5.930 -16.519 -26.332 1.00 74.06 400 VAL A CA 1
ATOM 3246 C C . VAL A 1 400 ? 5.698 -15.050 -25.950 1.00 74.06 400 VAL A C 1
ATOM 3248 O O . VAL A 1 400 ? 5.479 -14.206 -26.815 1.00 74.06 400 VAL A O 1
ATOM 3251 N N . GLN A 1 401 ? 5.786 -14.721 -24.656 1.00 70.62 401 GLN A N 1
ATOM 3252 C CA . GLN A 1 401 ? 5.681 -13.342 -24.175 1.00 70.62 401 GLN A CA 1
ATOM 3253 C C . GLN A 1 401 ? 6.823 -12.472 -24.710 1.00 70.62 401 GLN A C 1
ATOM 3255 O O . GLN A 1 401 ? 6.558 -11.378 -25.203 1.00 70.62 401 GLN A O 1
ATOM 3260 N N . THR A 1 402 ? 8.062 -12.970 -24.681 1.00 75.31 402 THR A N 1
ATOM 3261 C CA . THR A 1 402 ? 9.236 -12.278 -25.232 1.00 75.31 402 THR A CA 1
ATOM 3262 C C . THR A 1 402 ? 9.050 -11.972 -26.721 1.00 75.31 402 THR A C 1
ATOM 3264 O O . THR A 1 402 ? 9.236 -10.829 -27.129 1.00 75.31 402 THR A O 1
ATOM 3267 N N . VAL A 1 403 ? 8.592 -12.948 -27.516 1.00 76.94 403 VAL A N 1
ATOM 3268 C CA . VAL A 1 403 ? 8.323 -12.763 -28.957 1.00 76.94 403 VAL A CA 1
ATOM 3269 C C . VAL A 1 403 ? 7.248 -11.708 -29.200 1.00 76.94 403 VAL A C 1
ATOM 3271 O O . VAL A 1 403 ? 7.457 -10.778 -29.975 1.00 76.94 403 VAL A O 1
ATOM 3274 N N . ASN A 1 404 ? 6.113 -11.814 -28.504 1.00 75.69 404 ASN A N 1
ATOM 3275 C CA . ASN A 1 404 ? 4.999 -10.876 -28.655 1.00 75.69 404 ASN A CA 1
ATOM 3276 C C . ASN A 1 404 ? 5.382 -9.443 -28.274 1.00 75.69 404 ASN A C 1
ATOM 3278 O O . ASN A 1 404 ? 4.853 -8.491 -28.842 1.00 75.69 404 ASN A O 1
ATOM 3282 N N . ILE A 1 405 ? 6.258 -9.279 -27.283 1.00 71.56 405 ILE A N 1
ATOM 3283 C CA . ILE A 1 405 ? 6.732 -7.967 -26.850 1.00 71.56 405 ILE A CA 1
ATOM 3284 C C . ILE A 1 405 ? 7.719 -7.392 -27.866 1.00 71.56 405 ILE A C 1
ATOM 3286 O O . ILE A 1 405 ? 7.573 -6.234 -28.240 1.00 71.56 405 ILE A O 1
ATOM 3290 N N . ILE A 1 406 ? 8.672 -8.189 -28.354 1.00 77.69 406 ILE A N 1
ATOM 3291 C CA . ILE A 1 406 ? 9.648 -7.733 -29.353 1.00 77.69 406 ILE A CA 1
ATOM 3292 C C . ILE A 1 406 ? 8.961 -7.391 -30.678 1.00 77.69 406 ILE A C 1
ATOM 3294 O O . ILE A 1 406 ? 9.314 -6.395 -31.297 1.00 77.69 406 ILE A O 1
ATOM 3298 N N . HIS A 1 407 ? 7.919 -8.127 -31.072 1.00 75.44 407 HIS A N 1
ATOM 3299 C CA . HIS A 1 407 ? 7.091 -7.756 -32.223 1.00 75.44 407 HIS A CA 1
ATOM 3300 C C . HIS A 1 407 ? 6.470 -6.357 -32.073 1.00 75.44 407 HIS A C 1
ATOM 3302 O O . HIS A 1 407 ? 6.213 -5.704 -33.071 1.00 75.44 407 HIS A O 1
ATOM 3308 N N . LYS A 1 408 ? 6.209 -5.865 -30.855 1.00 75.06 408 LYS A N 1
ATOM 3309 C CA . LYS A 1 408 ? 5.706 -4.491 -30.663 1.00 75.06 408 LYS A CA 1
ATOM 3310 C C . LYS A 1 408 ? 6.784 -3.417 -30.838 1.00 75.06 408 LYS A C 1
ATOM 3312 O O . LYS A 1 408 ? 6.435 -2.243 -30.856 1.00 75.06 408 LYS A O 1
ATOM 3317 N N . PHE A 1 409 ? 8.061 -3.799 -30.890 1.00 70.06 409 PHE A N 1
ATOM 3318 C CA . PHE A 1 409 ? 9.180 -2.889 -31.148 1.00 70.06 409 PHE A CA 1
ATOM 3319 C C . PHE A 1 409 ? 9.535 -2.757 -32.630 1.00 70.06 409 PHE A C 1
ATOM 3321 O O . PHE A 1 409 ? 10.168 -1.768 -32.991 1.00 70.06 409 PHE A O 1
ATOM 3328 N N . ALA A 1 410 ? 9.187 -3.759 -33.443 1.00 59.53 410 ALA A N 1
ATOM 3329 C CA . ALA A 1 410 ? 9.337 -3.749 -34.897 1.00 59.53 410 ALA A CA 1
ATOM 3330 C C . ALA A 1 410 ? 8.146 -3.037 -35.547 1.00 59.53 410 ALA A C 1
ATOM 3332 O O . ALA A 1 410 ? 8.383 -2.332 -36.552 1.00 59.53 410 ALA A O 1
#